Protein AF-A0A7K1BVU2-F1 (afdb_monomer)

Solvent-accessible surface area (backbone atoms only — not comparable to full-atom values): 18652 Å² total; per-residue (Å²): 133,85,88,82,82,89,85,90,79,85,87,84,82,88,79,83,91,72,89,74,86,73,81,78,75,78,73,79,73,74,78,64,78,75,82,49,69,53,95,73,78,69,73,73,51,66,61,86,54,42,33,34,34,62,44,66,57,72,92,41,29,43,71,44,61,35,89,52,63,44,62,32,40,44,39,25,23,1,0,7,13,4,29,4,22,40,71,64,42,73,76,23,63,25,13,24,0,5,32,23,36,22,34,40,79,44,48,55,64,43,62,38,33,39,38,28,0,24,41,14,32,25,18,69,41,80,71,58,55,42,76,22,52,30,5,44,61,25,17,3,36,8,21,29,4,51,49,95,56,80,45,26,18,11,2,0,0,0,0,13,6,34,36,18,42,95,48,84,54,84,87,27,52,25,36,21,2,0,0,0,0,1,2,15,27,20,81,86,34,40,64,28,43,22,2,22,0,2,14,67,40,14,30,50,17,33,55,73,69,40,100,64,63,71,60,22,15,1,28,24,1,28,84,86,45,33,4,52,29,1,52,32,104,39,70,15,37,46,16,34,81,39,25,17,2,32,18,31,86,7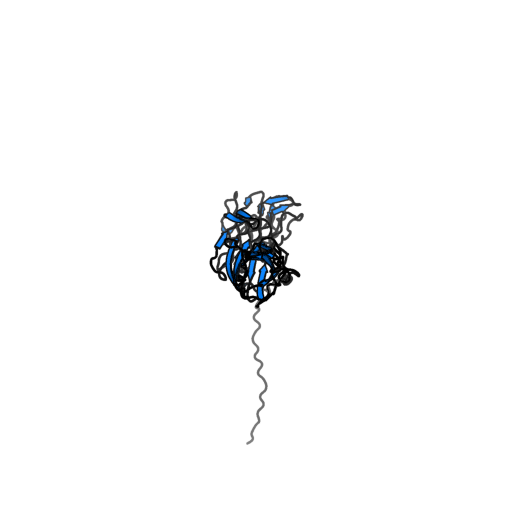7,84,36,61,42,8,4,2,0,0,0,0,15,47,9,0,0,0,0,0,0,51,49,20,2,0,0,0,0,1,20,40,50,91,59,38,41,92,60,49,64,37,33,11,84,37,82,40,80,29,96,90,59,70,67,39,64,30,29,70,54,44,12,32,35,37,44,33,37,58,58,81,85,80,81,84,80,86,83,88,87,84,85,84,84,93,67,64,92,90,65,84,87,53,74,46,77,48,70,50,99,86,48,30,34,31,36,23,52,70,92,44,73,39,67,74,32,62,67,41,78,73,59,95,73,92,82,86,64,73,70,80,86,82,81,74,133

Structure (mmCIF, N/CA/C/O backbone):
data_AF-A0A7K1BVU2-F1
#
_entry.id   AF-A0A7K1BVU2-F1
#
loop_
_atom_site.group_PDB
_atom_site.id
_atom_site.type_symbol
_atom_site.label_atom_id
_atom_site.label_alt_id
_atom_site.label_comp_id
_atom_site.label_asym_id
_atom_site.label_entity_id
_atom_site.label_seq_id
_atom_site.pdbx_PDB_ins_code
_atom_site.Cartn_x
_atom_site.Cartn_y
_atom_site.Cartn_z
_atom_site.occupancy
_atom_site.B_iso_or_equiv
_atom_site.auth_seq_id
_atom_site.auth_comp_id
_atom_site.auth_asym_id
_atom_site.auth_atom_id
_atom_site.pdbx_PDB_model_num
ATOM 1 N N . MET A 1 1 ? -17.079 -84.546 -30.989 1.00 35.66 1 MET A N 1
ATOM 2 C CA . MET A 1 1 ? -16.276 -85.229 -29.959 1.00 35.66 1 MET A CA 1
ATOM 3 C C . MET A 1 1 ? -15.349 -84.182 -29.362 1.00 35.66 1 MET A C 1
ATOM 5 O O . MET A 1 1 ? -14.575 -83.613 -30.111 1.00 35.66 1 MET A O 1
ATOM 9 N N . LEU A 1 2 ? -15.512 -83.944 -28.059 1.00 33.84 2 LEU A N 1
ATOM 10 C CA . LEU A 1 2 ? -14.626 -83.236 -27.123 1.00 33.84 2 LEU A CA 1
ATOM 11 C C . LEU A 1 2 ? -14.426 -81.713 -27.259 1.00 33.84 2 LEU A C 1
ATOM 13 O O . LEU A 1 2 ? -14.122 -81.165 -28.310 1.00 33.84 2 LEU A O 1
ATOM 17 N N . ALA A 1 3 ? -14.642 -81.074 -26.108 1.00 35.69 3 ALA A N 1
ATOM 18 C CA . ALA A 1 3 ? -14.520 -79.660 -25.799 1.00 35.69 3 ALA A CA 1
ATOM 19 C C . ALA A 1 3 ? -13.054 -79.210 -25.715 1.00 35.69 3 ALA A C 1
ATOM 21 O O . ALA A 1 3 ? -12.180 -80.025 -25.417 1.00 35.69 3 ALA A O 1
ATOM 22 N N . TYR A 1 4 ? -12.805 -77.906 -25.864 1.00 31.31 4 TYR A N 1
ATOM 23 C CA . TYR A 1 4 ? -11.572 -77.300 -25.369 1.00 31.31 4 TYR A CA 1
ATOM 24 C C . TYR A 1 4 ? -11.858 -76.009 -24.599 1.00 31.31 4 TYR A C 1
ATOM 26 O O . TYR A 1 4 ? -12.675 -75.184 -25.007 1.00 31.31 4 TYR A O 1
ATOM 34 N N . HIS A 1 5 ? -11.228 -75.947 -23.428 1.00 34.81 5 HIS A N 1
ATOM 35 C CA . HIS A 1 5 ? -11.301 -74.924 -22.396 1.00 34.81 5 HIS A CA 1
ATOM 36 C C . HIS A 1 5 ? -10.700 -73.581 -22.827 1.00 34.81 5 HIS A C 1
ATOM 38 O O . HIS A 1 5 ? -9.891 -73.502 -23.748 1.00 34.81 5 HIS A O 1
ATOM 44 N N . ALA A 1 6 ? -11.133 -72.550 -22.102 1.00 37.53 6 ALA A N 1
ATOM 45 C CA . ALA A 1 6 ? -10.646 -71.181 -22.130 1.00 37.53 6 ALA A CA 1
ATOM 46 C C . ALA A 1 6 ? -9.195 -71.056 -21.643 1.00 37.53 6 ALA A C 1
ATOM 48 O O . ALA A 1 6 ? -8.781 -71.842 -20.801 1.00 37.53 6 ALA A O 1
ATOM 49 N N . ASP A 1 7 ? -8.507 -70.009 -22.103 1.00 34.84 7 ASP A N 1
ATOM 50 C CA . ASP A 1 7 ? -7.717 -69.128 -21.238 1.00 34.84 7 ASP A CA 1
ATOM 51 C C . ASP A 1 7 ? -7.565 -67.749 -21.907 1.00 34.84 7 ASP A C 1
ATOM 53 O O . ASP A 1 7 ? -7.310 -67.629 -23.107 1.00 34.84 7 ASP A O 1
ATOM 57 N N . LEU A 1 8 ? -7.828 -66.702 -21.122 1.00 36.78 8 LEU A N 1
ATOM 58 C CA . LEU A 1 8 ? -7.749 -65.286 -21.480 1.00 36.78 8 LEU A CA 1
ATOM 59 C C . LEU A 1 8 ? -6.392 -64.745 -21.013 1.00 36.78 8 LEU A C 1
ATOM 61 O O . LEU A 1 8 ? -6.201 -64.554 -19.815 1.00 36.78 8 LEU A O 1
ATOM 65 N N . GLU A 1 9 ? -5.491 -64.421 -21.941 1.00 35.28 9 GLU A N 1
ATOM 66 C CA . GLU A 1 9 ? -4.286 -63.632 -21.652 1.00 35.28 9 GLU A CA 1
ATOM 67 C C . GLU A 1 9 ? -4.244 -62.344 -22.494 1.00 35.28 9 GLU A C 1
ATOM 69 O O . GLU A 1 9 ? -4.118 -62.355 -23.716 1.00 35.28 9 GLU A O 1
ATOM 74 N N . ASN A 1 10 ? -4.417 -61.228 -21.779 1.00 31.70 10 ASN A N 1
ATOM 75 C CA . ASN A 1 10 ? -3.838 -59.887 -21.940 1.00 31.70 10 ASN A CA 1
ATOM 76 C C . ASN A 1 10 ? -3.411 -59.409 -23.345 1.00 31.70 10 ASN A C 1
ATOM 78 O O . ASN A 1 10 ? -2.329 -59.712 -23.842 1.00 31.70 10 ASN A O 1
ATOM 82 N N . VAL A 1 11 ? -4.215 -58.503 -23.912 1.00 30.59 11 VAL A N 1
ATOM 83 C CA . VAL A 1 11 ? -3.881 -57.709 -25.105 1.00 30.59 11 VAL A CA 1
ATOM 84 C C . VAL A 1 11 ? -3.154 -56.422 -24.691 1.00 30.59 11 VAL A C 1
ATOM 86 O O . VAL A 1 11 ? -3.773 -55.489 -24.181 1.00 30.59 11 VAL A O 1
ATOM 89 N N . GLU A 1 12 ? -1.846 -56.341 -24.949 1.00 32.66 12 GLU A N 1
ATOM 90 C CA . GLU A 1 12 ? -1.092 -55.079 -24.947 1.00 32.66 12 GLU A CA 1
ATOM 91 C C . GLU A 1 12 ? -1.360 -54.290 -26.242 1.00 32.66 12 GLU A C 1
ATOM 93 O O . GLU A 1 12 ? -1.035 -54.733 -27.346 1.00 32.66 12 GLU A O 1
ATOM 98 N N . VAL A 1 13 ? -1.914 -53.080 -26.123 1.00 31.38 13 VAL A N 1
ATOM 99 C CA . VAL A 1 13 ? -2.089 -52.149 -27.249 1.00 31.38 13 VAL A CA 1
ATOM 100 C C . VAL A 1 13 ? -0.902 -51.182 -27.305 1.00 31.38 13 VAL A C 1
ATOM 102 O O . VAL A 1 13 ? -0.781 -50.266 -26.495 1.00 31.38 13 VAL A O 1
ATOM 105 N N . LYS A 1 14 ? -0.030 -51.364 -28.305 1.00 34.03 14 LYS A N 1
ATOM 106 C CA . LYS A 1 14 ? 1.041 -50.420 -28.673 1.00 34.03 14 LYS A CA 1
ATOM 107 C C . LYS A 1 14 ? 0.456 -49.179 -29.358 1.00 34.03 14 LYS A C 1
ATOM 109 O O . LYS A 1 14 ? -0.033 -49.278 -30.482 1.00 34.03 14 LYS A O 1
ATOM 114 N N . ILE A 1 15 ? 0.596 -48.001 -28.744 1.00 32.28 15 ILE A N 1
ATOM 115 C CA . ILE A 1 15 ? 0.355 -46.701 -29.398 1.00 32.28 15 ILE A CA 1
ATOM 116 C C . ILE A 1 15 ? 1.697 -46.002 -29.653 1.00 32.28 15 ILE A C 1
ATOM 118 O O . ILE A 1 15 ? 2.583 -45.968 -28.803 1.00 32.28 15 ILE A O 1
ATOM 122 N N . ARG A 1 16 ? 1.851 -45.506 -30.886 1.00 34.84 16 ARG A N 1
ATOM 123 C CA . ARG A 1 16 ? 3.081 -44.962 -31.473 1.00 34.84 16 ARG A CA 1
ATOM 124 C C . ARG A 1 16 ? 3.516 -43.647 -30.819 1.00 34.84 16 ARG A C 1
ATOM 126 O O . ARG A 1 16 ? 2.713 -42.741 -30.620 1.00 34.84 16 ARG A O 1
ATOM 133 N N . LEU A 1 17 ? 4.822 -43.554 -30.575 1.00 28.56 17 LEU A N 1
ATOM 134 C CA . LEU A 1 17 ? 5.541 -42.414 -30.017 1.00 28.56 17 LEU A CA 1
ATOM 135 C C . LEU A 1 17 ? 5.604 -41.259 -31.037 1.00 28.56 17 LEU A C 1
ATOM 137 O O . LEU A 1 17 ? 6.419 -41.274 -31.958 1.00 28.56 17 LEU A O 1
ATOM 141 N N . GLY A 1 18 ? 4.717 -40.275 -30.889 1.00 33.78 18 GLY A N 1
ATOM 142 C CA . GLY A 1 18 ? 4.835 -38.962 -31.522 1.00 33.78 18 GLY A CA 1
ATOM 143 C C . GLY A 1 18 ? 5.617 -38.024 -30.605 1.00 33.78 18 GLY A C 1
ATOM 144 O O . GLY A 1 18 ? 5.247 -37.838 -29.448 1.00 33.78 18 GLY A O 1
ATOM 145 N N . VAL A 1 19 ? 6.714 -37.464 -31.107 1.00 34.19 19 VAL A N 1
ATOM 146 C CA . VAL A 1 19 ? 7.585 -36.530 -30.383 1.00 34.19 19 VAL A CA 1
ATOM 147 C C . VAL A 1 19 ? 6.827 -35.222 -30.124 1.00 34.19 19 VAL A C 1
ATOM 149 O O . VAL A 1 19 ? 6.735 -34.364 -30.998 1.00 34.19 19 VAL A O 1
ATOM 152 N N . LEU A 1 20 ? 6.279 -35.069 -28.916 1.00 30.50 20 LEU A N 1
ATOM 153 C CA . LEU A 1 20 ? 5.896 -33.775 -28.355 1.00 30.50 20 LEU A CA 1
ATOM 154 C C . LEU A 1 20 ? 7.122 -33.221 -27.618 1.00 30.50 20 LEU A C 1
ATOM 156 O O . LEU A 1 20 ? 7.457 -33.676 -26.524 1.00 30.50 20 LEU A O 1
ATOM 160 N N . ILE A 1 21 ? 7.808 -32.243 -28.210 1.00 34.38 21 ILE A N 1
ATOM 161 C CA . ILE A 1 21 ? 8.764 -31.413 -27.469 1.00 34.38 21 ILE A CA 1
ATOM 162 C C . ILE A 1 21 ? 7.924 -30.482 -26.595 1.00 34.38 21 ILE A C 1
ATOM 164 O O . ILE A 1 21 ? 7.497 -29.409 -27.016 1.00 34.38 21 ILE A O 1
ATOM 168 N N . ALA A 1 22 ? 7.624 -30.931 -25.379 1.00 34.72 22 ALA A N 1
ATOM 169 C CA . ALA A 1 22 ? 7.145 -30.054 -24.329 1.00 34.72 22 ALA A CA 1
ATOM 170 C C . ALA A 1 22 ? 8.330 -29.193 -23.875 1.00 34.72 22 ALA A C 1
ATOM 172 O O . ALA A 1 22 ? 9.267 -29.691 -23.251 1.00 34.72 22 ALA A O 1
ATOM 173 N N . CYS A 1 23 ? 8.298 -27.899 -24.199 1.00 31.78 23 CYS A N 1
ATOM 174 C CA . CYS A 1 23 ? 9.121 -26.905 -23.523 1.00 31.78 23 CYS A CA 1
ATOM 175 C C . CYS A 1 23 ? 8.768 -26.933 -22.031 1.00 31.78 23 CYS A C 1
ATOM 177 O O . CYS A 1 23 ? 7.796 -26.308 -21.605 1.00 31.78 23 CYS A O 1
ATOM 179 N N . LEU A 1 24 ? 9.553 -27.659 -21.232 1.00 30.67 24 LEU A N 1
ATOM 180 C CA . LEU A 1 24 ? 9.610 -27.433 -19.795 1.00 30.67 24 LEU A CA 1
ATOM 181 C C . LEU A 1 24 ? 10.205 -26.039 -19.586 1.00 30.67 24 LEU A C 1
ATOM 183 O O . LEU A 1 24 ? 11.419 -25.868 -19.492 1.00 30.67 24 LEU A O 1
ATOM 187 N N . PHE A 1 25 ? 9.348 -25.024 -19.497 1.00 36.31 25 PHE A N 1
ATOM 188 C CA . PHE A 1 25 ? 9.703 -23.843 -18.731 1.00 36.31 25 PHE A CA 1
ATOM 189 C C . PHE A 1 25 ? 9.837 -24.314 -17.287 1.00 36.31 25 PHE A C 1
ATOM 191 O O . PHE A 1 25 ? 8.843 -24.514 -16.591 1.00 36.31 25 PHE A O 1
ATOM 198 N N . ALA A 1 26 ? 11.073 -24.534 -16.844 1.00 33.69 26 ALA A N 1
ATOM 199 C CA . ALA A 1 26 ? 11.379 -24.538 -15.429 1.00 33.69 26 ALA A CA 1
ATOM 200 C C . ALA A 1 26 ? 11.042 -23.132 -14.920 1.00 33.69 26 ALA A C 1
ATOM 202 O O . ALA A 1 26 ? 11.855 -22.211 -14.985 1.00 33.69 26 ALA A O 1
ATOM 203 N N . SER A 1 27 ? 9.798 -22.931 -14.485 1.00 39.22 27 SER A N 1
ATOM 204 C CA . SER A 1 27 ? 9.465 -21.822 -13.614 1.00 39.22 27 SER A CA 1
ATOM 205 C C . SER A 1 27 ? 10.300 -22.044 -12.366 1.00 39.22 27 SER A C 1
ATOM 207 O O . SER A 1 27 ? 9.972 -22.899 -11.543 1.00 39.22 27 SER A O 1
ATOM 209 N N . SER A 1 28 ? 11.417 -21.333 -12.253 1.00 35.09 28 SER A N 1
ATOM 210 C CA . SER A 1 28 ? 12.119 -21.182 -10.991 1.00 35.09 28 SER A CA 1
ATOM 211 C C . SER A 1 28 ? 11.136 -20.507 -10.043 1.00 35.09 28 SER A C 1
ATOM 213 O O . SER A 1 28 ? 11.059 -19.282 -9.974 1.00 35.09 28 SER A O 1
ATOM 215 N N . SER A 1 29 ? 10.315 -21.307 -9.366 1.00 35.78 29 SER A N 1
ATOM 216 C CA . SER A 1 29 ? 9.561 -20.895 -8.200 1.00 35.78 29 SER A CA 1
ATOM 217 C C . SER A 1 29 ? 10.607 -20.607 -7.139 1.00 35.78 29 SER A C 1
ATOM 219 O O . SER A 1 29 ? 10.988 -21.479 -6.359 1.00 35.78 29 SER A O 1
ATOM 221 N N . VAL A 1 30 ? 11.144 -19.390 -7.179 1.00 36.47 30 VAL A N 1
ATOM 222 C CA . VAL A 1 30 ? 11.817 -18.797 -6.036 1.00 36.47 30 VAL A CA 1
ATOM 223 C C . VAL A 1 30 ? 10.779 -18.891 -4.927 1.00 36.47 30 VAL A C 1
ATOM 225 O O . VAL A 1 30 ? 9.747 -18.224 -4.986 1.00 36.47 30 VAL A O 1
ATOM 228 N N . LEU A 1 31 ? 10.982 -19.829 -4.001 1.00 35.38 31 LEU A N 1
ATOM 229 C CA . LEU A 1 31 ? 10.244 -19.884 -2.752 1.00 35.38 31 LEU A CA 1
ATOM 230 C C . LEU A 1 31 ? 10.560 -18.565 -2.055 1.00 35.38 31 LEU A C 1
ATOM 232 O O . LEU A 1 31 ? 11.577 -18.439 -1.376 1.00 35.38 31 LEU A O 1
ATOM 236 N N . SER A 1 32 ? 9.731 -17.551 -2.294 1.00 43.84 32 SER A N 1
ATOM 237 C CA . SER A 1 32 ? 9.698 -16.369 -1.450 1.00 43.84 32 SER A CA 1
ATOM 238 C C . SER A 1 32 ? 9.518 -16.892 -0.026 1.00 43.84 32 SER A C 1
ATOM 240 O O . SER A 1 32 ? 8.657 -17.763 0.167 1.00 43.84 32 SER A O 1
ATOM 242 N N . PRO A 1 33 ? 10.299 -16.430 0.965 1.00 48.19 33 PRO A N 1
ATOM 243 C CA . PRO A 1 33 ? 10.011 -16.775 2.348 1.00 48.19 33 PRO A CA 1
ATOM 244 C C . PRO A 1 33 ? 8.526 -16.498 2.591 1.00 48.19 33 PRO A C 1
ATOM 246 O O . PRO A 1 33 ? 8.010 -15.444 2.208 1.00 48.19 33 PRO A O 1
ATOM 249 N N . SER A 1 34 ? 7.812 -17.503 3.102 1.00 59.69 34 SER A N 1
ATOM 250 C CA . SER A 1 34 ? 6.398 -17.339 3.424 1.00 59.69 34 SER A CA 1
ATOM 251 C C . SER A 1 34 ? 6.312 -16.195 4.420 1.00 59.69 34 SER A C 1
ATOM 253 O O . SER A 1 34 ? 6.964 -16.271 5.457 1.00 59.69 34 SER A O 1
ATOM 255 N N . ALA A 1 35 ? 5.581 -15.131 4.077 1.00 63.16 35 ALA A N 1
ATOM 256 C CA . ALA A 1 35 ? 5.425 -13.990 4.969 1.00 63.16 35 ALA A CA 1
ATOM 257 C C . ALA A 1 35 ? 4.983 -14.496 6.347 1.00 63.16 35 ALA A C 1
ATOM 259 O O . ALA A 1 35 ? 4.105 -15.364 6.431 1.00 63.16 35 ALA A O 1
ATOM 260 N N . THR A 1 36 ? 5.592 -13.972 7.405 1.00 77.31 36 THR A N 1
ATOM 261 C CA . THR A 1 36 ? 5.300 -14.362 8.786 1.00 77.31 36 THR A CA 1
ATOM 262 C C . THR A 1 36 ? 4.671 -13.208 9.549 1.00 77.31 36 THR A C 1
ATOM 264 O O . THR A 1 36 ? 4.887 -12.041 9.231 1.00 77.31 36 THR A O 1
ATOM 267 N N . ALA A 1 37 ? 3.839 -13.521 10.544 1.00 82.94 37 ALA A N 1
ATOM 268 C CA . ALA A 1 37 ? 3.319 -12.484 11.423 1.00 82.94 37 ALA A CA 1
ATOM 269 C C . ALA A 1 37 ? 4.479 -11.889 12.227 1.00 82.94 37 ALA A C 1
ATOM 271 O O . ALA A 1 37 ? 5.277 -12.632 12.804 1.00 82.94 37 ALA A O 1
ATOM 272 N N . VAL A 1 38 ? 4.547 -10.562 12.318 1.00 89.19 38 VAL A N 1
ATOM 273 C CA . VAL A 1 38 ? 5.482 -9.911 13.238 1.00 89.19 38 VAL A CA 1
ATOM 274 C C . VAL A 1 38 ? 5.199 -10.324 14.686 1.00 89.19 38 VAL A C 1
ATOM 276 O O . VAL A 1 38 ? 4.058 -10.587 15.070 1.00 89.19 38 VAL A O 1
ATOM 279 N N . SER A 1 39 ? 6.243 -10.349 15.514 1.00 81.88 39 SER A N 1
ATOM 280 C CA . SER A 1 39 ? 6.150 -10.819 16.901 1.00 81.88 39 SER A CA 1
ATOM 281 C C . SER A 1 39 ? 5.360 -9.887 17.825 1.00 81.88 39 SER A C 1
ATOM 283 O O . SER A 1 39 ? 4.833 -10.343 18.839 1.00 81.88 39 SER A O 1
ATOM 285 N N . THR A 1 40 ? 5.261 -8.594 17.499 1.00 88.44 40 THR A N 1
ATOM 286 C CA . THR A 1 40 ? 4.535 -7.602 18.303 1.00 88.44 40 THR A CA 1
ATOM 287 C C . THR A 1 40 ? 3.783 -6.593 17.436 1.00 88.44 40 THR A C 1
ATOM 289 O O . THR A 1 40 ? 4.269 -6.122 16.407 1.00 88.44 40 THR A O 1
ATOM 292 N N . ASN A 1 41 ? 2.572 -6.238 17.876 1.00 94.25 41 ASN A N 1
ATOM 293 C CA . ASN A 1 41 ? 1.781 -5.172 17.265 1.00 94.25 41 ASN A CA 1
ATOM 294 C C . ASN A 1 41 ? 2.101 -3.808 17.902 1.00 94.25 41 ASN A C 1
ATOM 296 O O . ASN A 1 41 ? 2.415 -3.758 19.095 1.00 94.25 41 ASN A O 1
ATOM 300 N N . PRO A 1 42 ? 1.958 -2.695 17.158 1.00 94.94 42 PRO A N 1
ATOM 301 C CA . PRO A 1 42 ? 2.038 -1.351 17.716 1.00 94.94 42 PRO A CA 1
ATOM 302 C C . PRO A 1 42 ? 0.963 -1.106 18.781 1.00 94.94 42 PRO A C 1
ATOM 304 O O . PRO A 1 42 ? -0.150 -1.632 18.706 1.00 94.94 42 PRO A O 1
ATOM 307 N N . SER A 1 43 ? 1.287 -0.255 19.751 1.00 93.38 43 SER A N 1
ATOM 308 C CA . SER A 1 43 ? 0.360 0.138 20.811 1.00 93.38 43 SER A CA 1
ATOM 309 C C . SER A 1 43 ? -0.777 1.013 20.284 1.00 93.38 43 SER A C 1
ATOM 311 O O . SER A 1 43 ? -0.585 1.866 19.415 1.00 93.38 43 SER A O 1
ATOM 313 N N . GLN A 1 44 ? -1.963 0.842 20.865 1.00 93.50 44 GLN A N 1
ATOM 314 C CA . GLN A 1 44 ? -3.091 1.739 20.628 1.00 93.50 44 GLN A CA 1
ATOM 315 C C . GLN A 1 44 ? -2.906 3.088 21.330 1.00 93.50 44 GLN A C 1
ATOM 317 O O . GLN A 1 44 ? -2.346 3.162 22.423 1.00 93.50 44 GLN A O 1
ATOM 322 N N . VAL A 1 45 ? -3.449 4.141 20.726 1.00 92.75 45 VAL A N 1
ATOM 323 C CA . VAL A 1 45 ? -3.509 5.495 21.284 1.00 92.75 45 VAL A CA 1
ATOM 324 C C . VAL A 1 45 ? -4.969 5.929 21.341 1.00 92.75 45 VAL A C 1
ATOM 326 O O . VAL A 1 45 ? -5.646 5.912 20.313 1.00 92.75 45 VAL A O 1
ATOM 329 N N . CYS A 1 46 ? -5.447 6.324 22.524 1.00 88.88 46 CYS A N 1
ATOM 330 C CA . CYS A 1 46 ? -6.833 6.739 22.750 1.00 88.88 46 CYS A CA 1
ATOM 331 C C . CYS A 1 46 ? -6.915 8.179 23.269 1.00 88.88 46 CYS A C 1
ATOM 333 O O . CYS A 1 46 ? -6.146 8.578 24.142 1.00 88.88 46 CYS A O 1
ATOM 335 N N . VAL A 1 47 ? -7.879 8.942 22.752 1.00 85.88 47 VAL A N 1
ATOM 336 C CA . VAL A 1 47 ? -8.267 10.269 23.244 1.00 85.88 47 VAL A CA 1
ATOM 337 C C . VAL A 1 47 ? -9.772 10.242 23.494 1.00 85.88 47 VAL A C 1
ATOM 339 O O . VAL A 1 47 ? -10.572 10.158 22.559 1.00 85.88 47 VAL A O 1
ATOM 342 N N . GLY A 1 48 ? -10.163 10.260 24.771 1.00 85.06 48 GLY A N 1
ATOM 343 C CA . GLY A 1 48 ? -11.535 9.943 25.167 1.00 85.06 48 GLY A CA 1
ATOM 344 C C . GLY A 1 48 ? -11.914 8.527 24.720 1.00 85.06 48 GLY A C 1
ATOM 345 O O . GLY A 1 48 ? -11.147 7.588 24.918 1.00 85.06 48 GLY A O 1
ATOM 346 N N . ASN A 1 49 ? -13.068 8.389 24.065 1.00 86.81 49 ASN A N 1
ATOM 347 C CA . ASN A 1 49 ? -13.551 7.095 23.569 1.00 86.81 49 ASN A CA 1
ATOM 348 C C . ASN A 1 49 ? -13.018 6.738 22.175 1.00 86.81 49 ASN A C 1
ATOM 350 O O . ASN A 1 49 ? -13.355 5.676 21.665 1.00 86.81 49 ASN A O 1
ATOM 354 N N . SER A 1 50 ? -12.227 7.601 21.537 1.00 90.00 50 SER A N 1
ATOM 355 C CA . SER A 1 50 ? -11.696 7.360 20.194 1.00 90.00 50 SER A CA 1
ATOM 356 C C . SER A 1 50 ? -10.277 6.819 20.281 1.00 90.00 50 SER A C 1
ATOM 358 O O . SER A 1 50 ? -9.387 7.488 20.802 1.00 90.00 50 SER A O 1
ATOM 360 N N . CYS A 1 51 ? -10.058 5.627 19.738 1.00 94.31 51 CYS A N 1
ATOM 361 C CA . CYS A 1 51 ? -8.769 4.950 19.714 1.00 94.31 51 CYS A CA 1
ATOM 362 C C . CYS A 1 51 ? -8.274 4.754 18.281 1.00 94.31 51 CYS A C 1
ATOM 364 O O . CYS A 1 51 ? -9.057 4.633 17.336 1.00 94.31 51 CYS A O 1
ATOM 366 N N . SER A 1 52 ? -6.956 4.688 18.110 1.00 96.62 52 SER A N 1
ATOM 367 C CA . SER A 1 52 ? -6.338 4.292 16.849 1.00 96.62 52 SER A CA 1
ATOM 368 C C . SER A 1 52 ? -5.042 3.516 17.054 1.00 96.62 52 SER A C 1
ATOM 370 O O . SER A 1 52 ? -4.369 3.671 18.071 1.00 96.62 52 SER A O 1
ATOM 372 N N . VAL A 1 53 ? -4.701 2.685 16.073 1.00 98.12 53 VAL A N 1
ATOM 373 C CA . VAL A 1 53 ? -3.430 1.962 15.972 1.00 98.12 53 VAL A CA 1
ATOM 374 C C . VAL A 1 53 ? -2.832 2.266 14.604 1.00 98.12 53 VAL A C 1
ATOM 376 O O . VAL A 1 53 ? -3.529 2.179 13.589 1.00 98.12 53 VAL A O 1
ATOM 379 N N . THR A 1 54 ? -1.552 2.623 14.577 1.00 98.25 54 THR A N 1
ATOM 380 C CA . THR A 1 54 ? -0.812 2.925 13.348 1.00 98.25 54 THR A CA 1
ATOM 381 C C . THR A 1 54 ? 0.251 1.858 13.125 1.00 98.25 54 THR A C 1
ATOM 383 O O . THR A 1 54 ? 1.099 1.635 13.985 1.00 98.25 54 THR A O 1
ATOM 386 N N . PHE A 1 55 ? 0.211 1.225 11.958 1.00 98.44 55 PHE A N 1
ATOM 387 C CA . PHE A 1 55 ? 1.077 0.131 11.539 1.00 98.44 55 PHE A CA 1
ATOM 388 C C . PHE A 1 55 ? 2.079 0.650 10.497 1.00 98.44 55 PHE A C 1
ATOM 390 O O . PHE A 1 55 ? 1.684 0.904 9.351 1.00 98.44 55 PHE A O 1
ATOM 397 N N . PRO A 1 56 ? 3.350 0.876 10.879 1.00 98.06 56 PRO A N 1
ATOM 398 C CA . PRO A 1 56 ? 4.409 1.225 9.938 1.00 98.06 56 PRO A CA 1
ATOM 399 C C . PRO A 1 56 ? 4.850 -0.002 9.131 1.00 98.06 56 PRO A C 1
ATOM 401 O O . PRO A 1 56 ? 4.405 -1.116 9.374 1.00 98.06 56 PRO A O 1
ATOM 404 N N . PHE A 1 57 ? 5.740 0.186 8.162 1.00 97.88 57 PHE A N 1
ATOM 405 C CA . PHE A 1 57 ? 6.351 -0.940 7.460 1.00 97.88 57 PHE A CA 1
ATOM 406 C C . PHE A 1 57 ? 7.278 -1.745 8.382 1.00 97.88 57 PHE A C 1
ATOM 408 O O . PHE A 1 57 ? 8.136 -1.164 9.045 1.00 97.88 57 PHE A O 1
ATOM 415 N N . SER A 1 58 ? 7.125 -3.071 8.382 1.00 95.75 58 SER A N 1
ATOM 416 C CA . SER A 1 58 ? 7.909 -4.007 9.203 1.00 95.75 58 SER A CA 1
ATOM 417 C C . SER A 1 58 ? 8.718 -5.032 8.403 1.00 95.75 58 SER A C 1
ATOM 419 O O . SER A 1 58 ? 9.490 -5.774 9.000 1.00 95.75 58 SER A O 1
ATOM 421 N N . GLY A 1 59 ? 8.536 -5.103 7.080 1.00 93.19 59 GLY A N 1
ATOM 422 C CA . GLY A 1 59 ? 9.074 -6.187 6.245 1.00 93.19 59 GLY A CA 1
ATOM 423 C C . GLY A 1 59 ? 8.195 -7.439 6.179 1.00 93.19 59 GLY A C 1
ATOM 424 O O . GLY A 1 59 ? 8.467 -8.308 5.361 1.00 93.19 59 GLY A O 1
ATOM 425 N N . ASP A 1 60 ? 7.136 -7.502 6.987 1.00 93.94 60 ASP A N 1
ATOM 426 C CA . ASP A 1 60 ? 6.219 -8.639 7.102 1.00 93.94 60 ASP A CA 1
ATOM 427 C C . ASP A 1 60 ? 4.792 -8.143 7.433 1.00 93.94 60 ASP A C 1
ATOM 429 O O . ASP A 1 60 ? 4.517 -6.941 7.358 1.00 93.94 60 ASP A O 1
ATOM 433 N N . TYR A 1 61 ? 3.844 -9.029 7.762 1.00 96.06 61 TYR A N 1
ATOM 434 C CA . TYR A 1 61 ? 2.475 -8.614 8.110 1.00 96.06 61 TYR A CA 1
ATOM 435 C C . TYR A 1 61 ? 2.235 -8.529 9.618 1.00 96.06 61 TYR A C 1
ATOM 437 O O . TYR A 1 61 ? 2.821 -9.260 10.413 1.00 96.06 61 TYR A O 1
ATOM 445 N N . TYR A 1 62 ? 1.305 -7.665 10.018 1.00 98.00 62 TYR A N 1
ATOM 446 C CA . TYR A 1 62 ? 0.760 -7.641 11.373 1.00 98.00 62 TYR A CA 1
ATOM 447 C C . TYR A 1 62 ? -0.472 -8.528 11.467 1.00 98.00 62 TYR A C 1
ATOM 449 O O . TYR A 1 62 ? -1.323 -8.512 10.577 1.00 98.00 62 TYR A O 1
ATOM 457 N N . GLN A 1 63 ? -0.587 -9.261 12.571 1.00 96.69 63 GLN A N 1
ATOM 458 C CA . GLN A 1 63 ? -1.798 -9.985 12.935 1.00 96.69 63 GLN A CA 1
ATOM 459 C C . GLN A 1 63 ? -2.376 -9.351 14.196 1.00 96.69 63 GLN A C 1
ATOM 461 O O . GLN A 1 63 ? -1.828 -9.514 15.284 1.00 96.69 63 GLN A O 1
ATOM 466 N N . TRP A 1 64 ? -3.467 -8.609 14.049 1.00 96.69 64 TRP A N 1
ATOM 467 C CA . TRP A 1 64 ? -4.057 -7.804 15.115 1.00 96.69 64 TRP A CA 1
ATOM 468 C C . TRP A 1 64 ? -5.498 -8.236 15.389 1.00 96.69 64 TRP A C 1
ATOM 470 O O . TRP A 1 64 ? -6.261 -8.470 14.456 1.00 96.69 64 TRP A O 1
ATOM 480 N N . SER A 1 65 ? -5.879 -8.340 16.662 1.00 95.75 65 SER A N 1
ATOM 481 C CA . SER A 1 65 ? -7.240 -8.714 17.064 1.00 95.75 65 SER A CA 1
ATOM 482 C C . SER A 1 65 ? -8.060 -7.481 17.424 1.00 95.75 65 SER A C 1
ATOM 484 O O . SER A 1 65 ? -7.597 -6.631 18.187 1.00 95.75 65 SER A O 1
ATOM 486 N N . ALA A 1 66 ? -9.294 -7.407 16.926 1.00 95.88 66 ALA A N 1
ATOM 487 C CA . ALA A 1 66 ? -10.220 -6.335 17.270 1.00 95.88 66 ALA A CA 1
ATOM 488 C C . ALA A 1 66 ? -10.523 -6.340 18.785 1.00 95.88 66 ALA A C 1
ATOM 490 O O . ALA A 1 66 ? -11.018 -7.344 19.304 1.00 95.88 66 ALA A O 1
ATOM 491 N N . PRO A 1 67 ? -10.251 -5.249 19.526 1.00 92.75 67 PRO A N 1
ATOM 492 C CA . PRO A 1 67 ? -10.408 -5.234 20.981 1.00 92.75 67 PRO A CA 1
ATOM 493 C C . PRO A 1 67 ? -11.861 -5.069 21.436 1.00 92.75 67 PRO A C 1
ATOM 495 O O . PRO A 1 67 ? -12.170 -5.342 22.592 1.00 92.75 67 PRO A O 1
ATOM 498 N N . VAL A 1 68 ? -12.752 -4.604 20.557 1.00 91.50 68 VAL A N 1
ATOM 499 C CA . VAL A 1 68 ? -14.167 -4.366 20.854 1.00 91.50 68 VAL A CA 1
ATOM 500 C C . VAL A 1 68 ? -15.021 -4.706 19.636 1.00 91.50 68 VAL A C 1
ATOM 502 O O . VAL A 1 68 ? -14.544 -4.704 18.506 1.00 91.50 68 VAL A O 1
ATOM 505 N N . THR A 1 69 ? -16.305 -4.977 19.850 1.00 94.50 69 THR A N 1
ATOM 506 C CA . THR A 1 69 ? -17.265 -5.044 18.7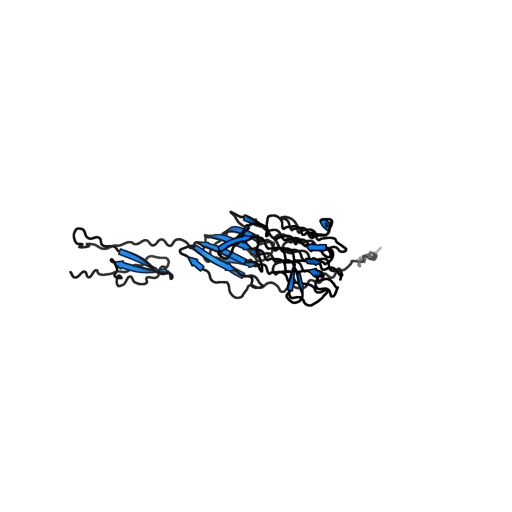43 1.00 94.50 69 THR A CA 1
ATOM 507 C C . THR A 1 69 ? -17.663 -3.628 18.344 1.00 94.50 69 THR A C 1
ATOM 509 O O . THR A 1 69 ? -18.059 -2.836 19.201 1.00 94.50 69 THR A O 1
ATOM 512 N N . GLY A 1 70 ? -17.586 -3.294 17.056 1.00 94.88 70 GLY A N 1
ATOM 513 C CA . GLY A 1 70 ? -17.941 -1.958 16.586 1.00 94.88 70 GLY A CA 1
ATOM 514 C C . GLY A 1 70 ? -17.568 -1.678 15.135 1.00 94.88 70 GLY A C 1
ATOM 515 O O . GLY A 1 70 ? -17.174 -2.567 14.382 1.00 94.88 70 GLY A O 1
ATOM 516 N N . THR A 1 71 ? -17.708 -0.410 14.745 1.00 97.38 71 THR A N 1
ATOM 517 C CA . THR A 1 71 ? -17.301 0.071 13.419 1.00 97.38 71 THR A CA 1
ATOM 518 C C . THR A 1 71 ? -15.873 0.599 13.471 1.00 97.38 71 THR A C 1
ATOM 520 O O . THR A 1 71 ? -15.550 1.495 14.250 1.00 97.38 71 THR A O 1
ATOM 523 N N . TYR A 1 72 ? -15.036 0.057 12.598 1.00 98.56 72 TYR A N 1
ATOM 524 C CA . TYR A 1 72 ? -13.640 0.413 12.414 1.00 98.56 72 TYR A CA 1
ATOM 525 C C . TYR A 1 72 ? -13.484 1.224 11.137 1.00 98.56 72 TYR A C 1
ATOM 527 O O . TYR A 1 72 ? -14.084 0.898 10.117 1.00 98.56 72 TYR A O 1
ATOM 535 N N . THR A 1 73 ? -12.652 2.260 11.174 1.00 98.69 73 THR A N 1
ATOM 536 C CA . THR A 1 73 ? -12.187 2.973 9.982 1.00 98.69 73 THR A CA 1
ATOM 537 C C . THR A 1 73 ? -10.789 2.487 9.642 1.00 98.69 73 THR A C 1
ATOM 539 O O . THR A 1 73 ? -9.865 2.610 10.450 1.00 98.69 73 THR A O 1
ATOM 542 N N . PHE A 1 74 ? -10.643 1.941 8.443 1.00 98.81 74 PHE A N 1
ATOM 543 C CA . PHE A 1 74 ? -9.375 1.539 7.860 1.00 98.81 74 PHE A CA 1
ATOM 544 C C . PHE A 1 74 ? -8.878 2.634 6.934 1.00 98.81 74 PHE A C 1
ATOM 546 O O . PHE A 1 74 ? -9.618 3.099 6.072 1.00 98.81 74 PHE A O 1
ATOM 553 N N . GLN A 1 75 ? -7.618 3.013 7.098 1.00 98.81 75 GLN A N 1
ATOM 554 C CA . GLN A 1 75 ? -6.901 3.930 6.225 1.00 98.81 75 GLN A CA 1
ATOM 555 C C . GLN A 1 75 ? -5.577 3.280 5.843 1.00 98.81 75 GLN A C 1
ATOM 557 O O . GLN A 1 75 ? -4.816 2.868 6.717 1.00 98.81 75 GLN A O 1
ATOM 562 N N . VAL A 1 76 ? -5.300 3.167 4.550 1.00 98.88 76 VAL A N 1
ATOM 563 C CA . VAL A 1 76 ? -4.086 2.527 4.036 1.00 98.88 76 VAL A CA 1
ATOM 564 C C . VAL A 1 76 ? -3.446 3.399 2.968 1.00 98.88 76 VAL A C 1
ATOM 566 O O . VAL A 1 76 ? -4.137 3.971 2.126 1.00 98.88 76 VAL A O 1
ATOM 569 N N . TRP A 1 77 ? -2.119 3.486 2.993 1.00 98.88 77 TRP A N 1
ATOM 570 C CA . TRP A 1 77 ? -1.329 4.193 1.992 1.00 98.88 77 TRP A CA 1
ATOM 571 C C . TRP A 1 77 ? -0.312 3.238 1.379 1.00 98.88 77 TRP A C 1
ATOM 573 O O . TRP A 1 77 ? 0.443 2.600 2.117 1.00 98.88 77 TRP A O 1
ATOM 583 N N . GLY A 1 78 ? -0.295 3.128 0.052 1.00 98.81 78 GLY A N 1
ATOM 584 C CA . GLY A 1 78 ? 0.666 2.303 -0.682 1.00 98.81 78 GLY A CA 1
ATOM 585 C C . GLY A 1 78 ? 2.071 2.901 -0.635 1.00 98.81 78 GLY A C 1
ATOM 586 O O . GLY A 1 78 ? 2.237 4.079 -0.321 1.00 98.81 78 GLY A O 1
ATOM 587 N N . ALA A 1 79 ? 3.091 2.103 -0.934 1.00 98.81 79 ALA A N 1
ATOM 588 C CA . ALA A 1 79 ? 4.470 2.578 -0.935 1.00 98.81 79 ALA A CA 1
ATOM 589 C C . ALA A 1 79 ? 4.846 3.277 -2.247 1.00 98.81 79 ALA A C 1
ATOM 591 O O . ALA A 1 79 ? 4.291 2.984 -3.312 1.00 98.81 79 ALA A O 1
ATOM 592 N N . GLN A 1 80 ? 5.843 4.158 -2.187 1.00 98.75 80 GLN A N 1
ATOM 593 C CA . GLN A 1 80 ? 6.474 4.662 -3.401 1.00 98.75 80 GLN A CA 1
ATOM 594 C C . GLN A 1 80 ? 7.311 3.576 -4.095 1.00 98.75 80 GLN A C 1
ATOM 596 O O . GLN A 1 80 ? 7.854 2.672 -3.450 1.00 98.75 80 GLN A O 1
ATOM 601 N N . GLY A 1 81 ? 7.485 3.713 -5.406 1.00 98.69 81 GLY A N 1
ATOM 602 C CA . GLY A 1 81 ? 8.536 3.009 -6.131 1.00 98.69 81 GLY A CA 1
ATOM 603 C C . GLY A 1 81 ? 9.929 3.399 -5.642 1.00 98.69 81 GLY A C 1
ATOM 604 O O . GLY A 1 81 ? 10.141 4.470 -5.055 1.00 98.69 81 GLY A O 1
ATOM 605 N N . GLY A 1 82 ? 10.901 2.529 -5.894 1.00 98.12 82 GLY A N 1
ATOM 606 C CA . GLY A 1 82 ? 12.296 2.853 -5.644 1.00 98.12 82 GLY A CA 1
ATOM 607 C C . GLY A 1 82 ? 12.746 4.040 -6.487 1.00 98.12 82 GLY A C 1
ATOM 608 O O . GLY A 1 82 ? 12.255 4.265 -7.596 1.00 98.12 82 GLY A O 1
ATOM 609 N N . ASN A 1 83 ? 13.685 4.808 -5.949 1.00 96.44 83 ASN A N 1
ATOM 610 C CA . ASN A 1 83 ? 14.336 5.868 -6.705 1.00 96.44 83 ASN A CA 1
ATOM 611 C C . ASN A 1 83 ? 15.435 5.240 -7.558 1.00 96.44 83 ASN A C 1
ATOM 613 O O . ASN A 1 83 ? 16.279 4.524 -7.021 1.00 96.44 83 ASN A O 1
ATOM 617 N N . ALA A 1 84 ? 15.459 5.524 -8.857 1.00 93.31 84 ALA A N 1
ATOM 618 C CA . ALA A 1 84 ? 16.608 5.193 -9.684 1.00 93.31 84 ALA A CA 1
ATOM 619 C C . ALA A 1 84 ? 17.781 6.085 -9.274 1.00 93.31 84 ALA A C 1
ATOM 621 O O . ALA A 1 84 ? 17.644 7.307 -9.147 1.00 93.31 84 ALA A O 1
ATOM 622 N N . GLY A 1 85 ? 18.941 5.479 -9.061 1.00 90.25 85 GLY A N 1
ATOM 623 C CA . GLY A 1 85 ? 20.104 6.195 -8.566 1.00 90.25 85 GLY A CA 1
ATOM 624 C C . GLY A 1 85 ? 21.370 5.357 -8.597 1.00 90.25 85 GLY A C 1
ATOM 625 O O . GLY A 1 85 ? 21.358 4.212 -9.048 1.00 90.25 85 GLY A O 1
ATOM 626 N N . TYR A 1 86 ? 22.459 5.957 -8.132 1.00 89.50 86 TYR A N 1
ATOM 627 C CA . TYR A 1 86 ? 23.769 5.322 -8.066 1.00 89.50 86 TYR A CA 1
ATOM 628 C C . TYR A 1 86 ? 24.519 5.770 -6.818 1.00 89.50 86 TYR A C 1
ATOM 630 O O . TYR A 1 86 ? 24.593 6.969 -6.540 1.00 89.50 86 TYR A O 1
ATOM 638 N N . ASN A 1 87 ? 25.099 4.813 -6.090 1.00 88.81 87 ASN A N 1
ATOM 639 C CA . ASN A 1 87 ? 25.942 5.075 -4.920 1.00 88.81 87 ASN A CA 1
ATOM 640 C C . ASN A 1 87 ? 25.277 6.032 -3.904 1.00 88.81 87 ASN A C 1
ATOM 642 O O . ASN A 1 87 ? 25.863 7.023 -3.470 1.00 88.81 87 ASN A O 1
ATOM 646 N N . GLY A 1 88 ? 23.996 5.790 -3.607 1.00 89.00 88 GLY A N 1
ATOM 647 C CA . GLY A 1 88 ? 23.190 6.587 -2.677 1.00 89.00 88 GLY A CA 1
ATOM 648 C C . GLY A 1 88 ? 22.603 7.877 -3.260 1.00 89.00 88 GLY A C 1
ATOM 649 O O . GLY A 1 88 ? 21.758 8.498 -2.620 1.00 89.00 88 GLY A O 1
ATOM 650 N N . THR A 1 89 ? 22.991 8.273 -4.475 1.00 89.69 89 THR A N 1
ATOM 651 C CA . THR A 1 89 ? 22.476 9.483 -5.128 1.00 89.69 89 THR A CA 1
ATOM 652 C C . THR A 1 89 ? 21.212 9.163 -5.918 1.00 89.69 89 THR A C 1
ATOM 654 O O . THR A 1 89 ? 21.256 8.389 -6.873 1.00 89.69 89 THR A O 1
ATOM 657 N N . SER A 1 90 ? 20.088 9.779 -5.544 1.00 91.44 90 SER A N 1
ATOM 658 C CA . SER A 1 90 ? 18.832 9.693 -6.298 1.00 91.44 90 SER A CA 1
ATOM 659 C C . SER A 1 90 ? 18.901 10.554 -7.557 1.00 91.44 90 SER A C 1
ATOM 661 O O . SER A 1 90 ? 19.143 11.756 -7.473 1.00 91.44 90 SER A O 1
ATOM 663 N N . LEU A 1 91 ? 18.633 9.951 -8.713 1.00 89.38 91 LEU A N 1
ATOM 664 C CA . LEU A 1 91 ? 18.639 10.618 -10.019 1.00 89.38 91 LEU A CA 1
ATOM 665 C C . LEU A 1 91 ? 17.230 10.772 -10.596 1.00 89.38 91 LEU A C 1
ATOM 667 O O . LEU A 1 91 ? 16.945 11.747 -11.282 1.00 89.38 91 LEU A O 1
ATOM 671 N N . SER A 1 92 ? 16.342 9.819 -10.313 1.00 91.62 92 SER A N 1
ATOM 672 C CA . SER A 1 92 ? 14.935 9.876 -10.705 1.00 91.62 92 SER A CA 1
ATOM 673 C C . SER A 1 92 ? 14.083 9.188 -9.645 1.00 91.62 92 SER A C 1
ATOM 675 O O . SER A 1 92 ? 14.367 8.059 -9.242 1.00 91.62 92 SER A O 1
ATOM 677 N N . ALA A 1 93 ? 13.062 9.886 -9.153 1.00 94.81 93 ALA A N 1
ATOM 678 C CA . ALA A 1 93 ? 12.198 9.366 -8.104 1.00 94.81 93 ALA A CA 1
ATOM 679 C C . ALA A 1 93 ? 11.269 8.268 -8.639 1.00 94.81 93 ALA A C 1
ATOM 681 O O . ALA A 1 93 ? 10.804 8.321 -9.779 1.00 94.81 93 ALA A O 1
ATOM 682 N N . GLY A 1 94 ? 10.965 7.288 -7.791 1.00 97.25 94 GLY A N 1
ATOM 683 C CA . GLY A 1 94 ? 9.848 6.382 -8.042 1.00 97.25 94 GLY A CA 1
ATOM 684 C C . GLY A 1 94 ? 8.505 7.093 -7.892 1.00 97.25 94 GLY A C 1
ATOM 685 O O . GLY A 1 94 ? 8.398 8.123 -7.221 1.00 97.25 94 GLY A O 1
ATOM 686 N N . ALA A 1 95 ? 7.460 6.537 -8.501 1.00 98.31 95 ALA A N 1
ATOM 687 C CA . ALA A 1 95 ? 6.125 7.103 -8.382 1.00 98.31 95 ALA A CA 1
ATOM 688 C C . ALA A 1 95 ? 5.569 6.891 -6.974 1.00 98.31 95 ALA A C 1
ATOM 690 O O . ALA A 1 95 ? 5.869 5.898 -6.309 1.00 98.31 95 ALA A O 1
ATOM 691 N N . LEU A 1 96 ? 4.718 7.812 -6.532 1.00 98.75 96 LEU A N 1
ATOM 692 C CA . LEU A 1 96 ? 4.149 7.781 -5.190 1.00 98.75 96 LEU A CA 1
ATOM 693 C C . LEU A 1 96 ? 3.016 6.756 -5.075 1.00 98.75 96 LEU A C 1
ATOM 695 O O . LEU A 1 96 ? 2.268 6.514 -6.029 1.00 98.75 96 LEU A O 1
ATOM 699 N N . GLY A 1 97 ? 2.883 6.171 -3.885 1.00 98.75 97 GLY A N 1
ATOM 700 C CA . GLY A 1 97 ? 1.777 5.280 -3.556 1.00 98.75 97 GLY A CA 1
ATOM 701 C C . GLY A 1 97 ? 0.472 6.043 -3.324 1.00 98.75 97 GLY A C 1
ATOM 702 O O . GLY A 1 97 ? 0.475 7.224 -2.958 1.00 98.75 97 GLY A O 1
ATOM 703 N N . GLY A 1 98 ? -0.649 5.365 -3.555 1.00 98.75 98 GLY A N 1
ATOM 704 C CA . GLY A 1 98 ? -1.984 5.931 -3.373 1.00 98.75 98 GLY A CA 1
ATOM 705 C C . GLY A 1 98 ? -2.528 5.769 -1.956 1.00 98.75 98 GLY A C 1
ATOM 706 O O . GLY A 1 98 ? -1.831 5.326 -1.044 1.00 98.75 98 GLY A O 1
ATOM 707 N N . PHE A 1 99 ? -3.809 6.086 -1.793 1.00 98.88 99 PHE A N 1
ATOM 708 C CA . PHE A 1 99 ? -4.545 5.992 -0.536 1.00 98.88 99 PHE A CA 1
ATOM 709 C C . PHE A 1 99 ? -5.894 5.298 -0.731 1.00 98.88 99 PHE A C 1
ATOM 711 O O . PHE A 1 99 ? -6.556 5.472 -1.757 1.00 98.88 99 PHE A O 1
ATOM 718 N N . ALA A 1 100 ? -6.310 4.532 0.274 1.00 98.88 100 ALA A N 1
ATOM 719 C CA . ALA A 1 100 ? -7.656 3.997 0.373 1.00 98.88 100 ALA A CA 1
ATOM 720 C C . ALA A 1 100 ? -8.183 4.135 1.804 1.00 98.88 100 ALA A C 1
ATOM 722 O O . ALA A 1 100 ? -7.438 3.978 2.774 1.00 98.88 100 ALA A O 1
ATOM 723 N N . SER A 1 101 ? -9.482 4.395 1.930 1.00 98.81 101 SER A N 1
ATOM 724 C CA . SER A 1 101 ? -10.183 4.425 3.213 1.00 98.81 101 SER A CA 1
ATOM 725 C C . SER A 1 101 ? -11.521 3.713 3.123 1.00 98.81 101 SER A C 1
ATOM 727 O O . SER A 1 101 ? -12.136 3.690 2.060 1.00 98.81 101 SER A O 1
ATOM 729 N N . GLY A 1 102 ? -11.997 3.181 4.241 1.00 98.69 102 GLY A N 1
ATOM 730 C CA . GLY A 1 102 ? -13.354 2.660 4.360 1.00 98.69 102 GLY A CA 1
ATOM 731 C C . GLY A 1 102 ? -13.659 2.146 5.758 1.00 98.69 102 GLY A C 1
ATOM 732 O O . GLY A 1 102 ? -12.780 2.053 6.613 1.00 98.69 102 GLY A O 1
ATOM 733 N N . GLN A 1 103 ? -14.925 1.827 5.990 1.00 98.62 103 GLN A N 1
ATOM 734 C CA . GLN A 1 103 ? -15.434 1.342 7.261 1.00 98.62 103 GLN A CA 1
ATOM 735 C C . GLN A 1 103 ? -15.734 -0.155 7.222 1.00 98.62 103 GLN A C 1
ATOM 737 O O . GLN A 1 103 ? -16.229 -0.684 6.224 1.00 98.62 103 GLN A O 1
ATOM 742 N N . LYS A 1 104 ? -15.468 -0.841 8.332 1.00 98.38 104 LYS A N 1
ATOM 743 C CA . LYS A 1 104 ? -15.775 -2.259 8.517 1.00 98.38 104 LYS A CA 1
ATOM 744 C C . LYS A 1 104 ? -16.322 -2.504 9.914 1.00 98.38 104 LYS A C 1
ATOM 746 O O . LYS A 1 104 ? -15.764 -2.013 10.888 1.00 98.38 104 LYS A O 1
ATOM 751 N N . VAL A 1 105 ? -17.393 -3.282 10.014 1.00 97.81 105 VAL A N 1
ATOM 752 C CA . VAL A 1 105 ? -17.862 -3.790 11.307 1.00 97.81 105 VAL A CA 1
ATOM 753 C C . VAL A 1 105 ? -17.042 -5.024 11.658 1.00 97.81 105 VAL A C 1
ATOM 755 O O . VAL A 1 105 ? -16.956 -5.939 10.838 1.00 97.81 105 VAL A O 1
ATOM 758 N N . LEU A 1 106 ? -16.441 -5.026 12.846 1.00 97.12 106 LEU A N 1
ATOM 759 C CA . LEU A 1 106 ? -15.733 -6.175 13.409 1.00 97.12 106 LEU A CA 1
ATOM 760 C C . LEU A 1 106 ? -16.355 -6.554 14.752 1.00 97.12 106 LEU A C 1
ATOM 762 O O . LEU A 1 106 ? -16.885 -5.702 15.474 1.00 97.12 106 LEU A O 1
ATOM 766 N N . THR A 1 107 ? -16.251 -7.831 15.084 1.00 96.56 107 THR A N 1
ATOM 767 C CA . THR A 1 107 ? -16.559 -8.386 16.401 1.00 96.56 107 THR A CA 1
ATOM 768 C C . THR A 1 107 ? -15.286 -8.442 17.233 1.00 96.56 107 THR A C 1
ATOM 770 O O . THR A 1 107 ? -14.191 -8.621 16.701 1.00 96.56 107 THR A O 1
ATOM 773 N N . VAL A 1 108 ? -15.413 -8.297 18.553 1.00 93.62 108 VAL A N 1
ATOM 774 C CA . VAL A 1 108 ? -14.292 -8.527 19.470 1.00 93.62 108 VAL A CA 1
ATOM 775 C C . VAL A 1 108 ? -13.622 -9.878 19.183 1.00 93.62 108 VAL A C 1
ATOM 777 O O . VAL A 1 108 ? -14.289 -10.902 19.058 1.00 93.62 108 VAL A O 1
ATOM 780 N N . GLY A 1 109 ? -12.295 -9.872 19.069 1.00 92.38 109 GLY A N 1
ATOM 781 C CA . GLY A 1 109 ? -11.491 -11.051 18.751 1.00 92.38 109 GLY A CA 1
ATOM 782 C C . GLY A 1 109 ? -11.308 -11.336 17.258 1.00 92.38 109 GLY A C 1
ATOM 783 O O . GLY A 1 109 ? -10.441 -12.148 16.925 1.00 92.38 109 GLY A O 1
ATOM 784 N N . ASP A 1 110 ? -12.029 -10.655 16.357 1.00 97.06 110 ASP A N 1
ATOM 785 C CA . ASP A 1 110 ? -11.815 -10.803 14.913 1.00 97.06 110 ASP A CA 1
ATOM 786 C C . ASP A 1 110 ? -10.348 -10.532 14.563 1.00 97.06 110 ASP A C 1
ATOM 788 O O . ASP A 1 110 ? -9.761 -9.530 14.981 1.00 97.06 110 ASP A O 1
ATOM 792 N N . THR A 1 111 ? -9.753 -11.439 13.787 1.00 96.75 111 THR A N 1
ATOM 793 C CA . THR A 1 111 ? -8.356 -11.325 13.359 1.00 96.75 111 THR A CA 1
ATOM 794 C C . THR A 1 111 ? -8.254 -10.501 12.081 1.00 96.75 111 THR A C 1
ATOM 796 O O . THR A 1 111 ? -8.896 -10.798 11.072 1.00 96.75 111 THR A O 1
ATOM 799 N N . VAL A 1 112 ? -7.401 -9.484 12.126 1.00 98.31 112 VAL A N 1
ATOM 800 C CA . VAL A 1 112 ? -7.102 -8.563 11.034 1.00 98.31 112 VAL A CA 1
ATOM 801 C C . VAL A 1 112 ? -5.651 -8.763 10.613 1.00 98.31 112 VAL A C 1
ATOM 803 O O . VAL A 1 112 ? -4.742 -8.650 11.436 1.00 98.31 112 VAL A O 1
ATOM 806 N N . TYR A 1 113 ? -5.432 -9.043 9.330 1.00 98.44 113 TYR A N 1
ATOM 807 C CA . TYR A 1 113 ? -4.096 -9.150 8.748 1.00 98.44 113 TYR A CA 1
ATOM 808 C C . TYR A 1 113 ? -3.765 -7.851 8.021 1.00 98.44 113 TYR A C 1
ATOM 810 O O . TYR A 1 113 ? -4.500 -7.449 7.118 1.00 98.44 113 TYR A O 1
ATOM 818 N N . ILE A 1 114 ? -2.672 -7.193 8.400 1.00 98.75 114 ILE A N 1
ATOM 819 C CA . ILE A 1 114 ? -2.269 -5.898 7.846 1.00 98.75 114 ILE A CA 1
ATOM 820 C C . ILE A 1 114 ? -0.919 -6.055 7.152 1.00 98.75 114 ILE A C 1
ATOM 822 O O . ILE A 1 114 ? 0.097 -6.287 7.805 1.00 98.75 114 ILE A O 1
ATOM 826 N N . TYR A 1 115 ? -0.911 -5.897 5.832 1.00 98.62 115 TYR A N 1
ATOM 827 C CA . TYR A 1 115 ? 0.293 -5.906 5.008 1.00 98.62 115 TYR A CA 1
ATOM 828 C C . TYR A 1 115 ? 0.625 -4.469 4.630 1.00 98.62 115 TYR A C 1
ATOM 830 O O . TYR A 1 115 ? -0.158 -3.815 3.942 1.00 98.62 115 TYR A O 1
ATOM 838 N N . VAL A 1 116 ? 1.777 -3.968 5.070 1.00 98.81 116 VAL A N 1
ATOM 839 C CA . VAL A 1 116 ? 2.214 -2.598 4.781 1.00 98.81 116 VAL A CA 1
ATOM 840 C C . VAL A 1 116 ? 3.244 -2.621 3.666 1.00 98.81 116 VAL A C 1
ATOM 842 O O . VAL A 1 116 ? 4.254 -3.298 3.796 1.00 98.81 116 VAL A O 1
ATOM 845 N N . GLY A 1 117 ? 3.000 -1.895 2.576 1.00 98.75 117 GLY A N 1
ATOM 846 C CA . GLY A 1 117 ? 3.871 -1.921 1.405 1.00 98.75 117 GLY A CA 1
ATOM 847 C C . GLY A 1 117 ? 5.280 -1.421 1.713 1.00 98.75 117 GLY A C 1
ATOM 848 O O . GLY A 1 117 ? 5.447 -0.389 2.365 1.00 98.75 117 GLY A O 1
ATOM 849 N N . GLY A 1 118 ? 6.296 -2.121 1.215 1.00 98.75 118 GLY A N 1
ATOM 850 C CA . GLY A 1 118 ? 7.679 -1.642 1.244 1.00 98.75 118 GLY A CA 1
ATOM 851 C C . GLY A 1 118 ? 7.978 -0.732 0.053 1.00 98.75 118 GLY A C 1
ATOM 852 O O . GLY A 1 118 ? 7.404 -0.912 -1.021 1.00 98.75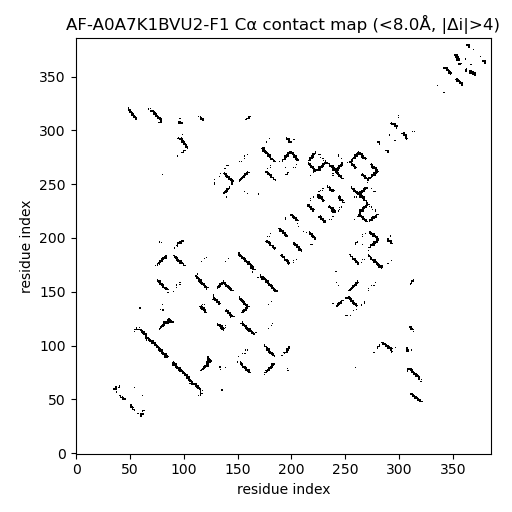 118 GLY A O 1
ATOM 853 N N . GLN A 1 119 ? 8.878 0.236 0.218 1.00 98.69 119 GLN A N 1
ATOM 854 C CA . GLN A 1 119 ? 9.458 0.953 -0.921 1.00 98.69 119 GLN A CA 1
ATOM 855 C C . GLN A 1 119 ? 10.327 0.001 -1.766 1.00 98.69 119 GLN A C 1
ATOM 857 O O . GLN A 1 119 ? 10.998 -0.867 -1.213 1.00 98.69 119 GLN A O 1
ATOM 862 N N . GLY A 1 120 ? 10.315 0.162 -3.093 1.00 98.38 120 GLY A N 1
ATOM 863 C CA . GLY A 1 120 ? 11.200 -0.595 -3.989 1.00 98.38 120 GLY A CA 1
ATOM 864 C C . GLY A 1 120 ? 12.673 -0.173 -3.897 1.00 98.38 120 GLY A C 1
ATOM 865 O O . GLY A 1 120 ? 12.992 0.946 -3.495 1.00 98.38 120 GLY A O 1
ATOM 866 N N . GLU A 1 121 ? 13.589 -1.047 -4.301 1.00 97.44 121 GLU A N 1
ATOM 867 C CA . GLU A 1 121 ? 15.029 -0.760 -4.292 1.00 97.44 121 GLU A CA 1
ATOM 868 C C . GLU A 1 121 ? 15.481 0.052 -5.514 1.00 97.44 121 GLU A C 1
ATOM 870 O O . GLU A 1 121 ? 14.802 0.094 -6.540 1.00 97.44 121 GLU A O 1
ATOM 875 N N . GLY A 1 122 ? 16.653 0.688 -5.423 1.00 93.75 122 GLY A N 1
ATOM 876 C CA . GLY A 1 122 ? 17.261 1.402 -6.549 1.00 93.75 122 GLY A CA 1
ATOM 877 C C . GLY A 1 122 ? 18.513 2.184 -6.163 1.00 93.75 122 GLY A C 1
ATOM 878 O O . GLY A 1 122 ? 19.627 1.716 -6.369 1.00 93.75 122 GLY A O 1
ATOM 879 N N . GLN A 1 123 ? 18.336 3.361 -5.558 1.00 89.88 123 GLN A N 1
ATOM 880 C CA . GLN A 1 123 ? 19.390 4.371 -5.367 1.00 89.88 123 GLN A CA 1
ATOM 881 C C . GLN A 1 123 ? 20.651 3.905 -4.622 1.00 89.88 123 GLN A C 1
ATOM 883 O O . GLN A 1 123 ? 21.712 4.500 -4.796 1.00 89.88 123 GLN A O 1
ATOM 888 N N . ALA A 1 124 ? 20.547 2.870 -3.785 1.00 88.00 124 ALA A N 1
ATOM 889 C CA . ALA A 1 124 ? 21.676 2.322 -3.034 1.00 88.00 124 ALA A CA 1
ATOM 890 C C . ALA A 1 124 ? 22.581 1.406 -3.880 1.00 88.00 124 ALA A C 1
ATOM 892 O O . ALA A 1 124 ? 23.691 1.099 -3.452 1.00 88.00 124 ALA A O 1
ATOM 893 N N . SER A 1 125 ? 22.133 0.977 -5.066 1.00 86.62 125 SER A N 1
ATOM 894 C CA . SER A 1 125 ? 22.923 0.104 -5.929 1.00 86.62 125 SER A CA 1
ATOM 895 C C . SER A 1 125 ? 24.211 0.786 -6.399 1.00 86.62 125 SER A C 1
ATOM 897 O O . SER A 1 125 ? 24.238 1.951 -6.811 1.00 86.62 125 SER A O 1
ATOM 899 N N . THR A 1 126 ? 25.295 0.017 -6.346 1.00 83.88 126 THR A N 1
ATOM 900 C CA . THR A 1 126 ? 26.620 0.354 -6.881 1.00 83.88 126 THR A CA 1
ATOM 901 C C . THR A 1 126 ? 26.979 -0.496 -8.099 1.00 83.88 126 THR A C 1
ATOM 903 O O . THR A 1 126 ? 28.038 -0.305 -8.693 1.00 83.88 126 THR A O 1
ATOM 906 N N . SER A 1 127 ? 26.108 -1.430 -8.484 1.00 85.62 127 SER A N 1
ATOM 907 C CA . SER A 1 127 ? 26.364 -2.406 -9.541 1.00 85.62 127 SER A CA 1
ATOM 908 C C . SER A 1 127 ? 25.678 -2.017 -10.845 1.00 85.62 127 SER A C 1
ATOM 910 O O . SER A 1 127 ? 24.803 -1.154 -10.883 1.00 85.62 127 SER A O 1
ATOM 912 N N . PHE A 1 128 ? 26.121 -2.631 -11.936 1.00 85.38 128 PHE A N 1
ATOM 913 C CA . PHE A 1 128 ? 25.483 -2.546 -13.246 1.00 85.38 128 PHE A CA 1
ATOM 914 C C . PHE A 1 128 ? 24.834 -3.892 -13.554 1.00 85.38 128 PHE A C 1
ATOM 916 O O . PHE A 1 128 ? 25.321 -4.926 -13.098 1.00 85.38 128 PHE A O 1
ATOM 923 N N . SER A 1 129 ? 23.772 -3.898 -14.359 1.00 87.12 129 SER A N 1
ATOM 924 C CA . SER A 1 129 ? 23.017 -5.115 -14.720 1.00 87.12 129 SER A CA 1
ATOM 925 C C . SER A 1 129 ? 22.384 -5.887 -13.549 1.00 87.12 129 SER A C 1
ATOM 927 O O . SER A 1 129 ? 21.926 -7.014 -13.746 1.00 87.12 129 SER A O 1
ATOM 929 N N . ASP A 1 130 ? 22.335 -5.320 -12.343 1.00 90.00 130 ASP A N 1
ATOM 930 C CA . ASP A 1 130 ? 21.758 -5.953 -11.159 1.00 90.00 130 ASP A CA 1
ATOM 931 C C . ASP A 1 130 ? 20.230 -5.847 -11.132 1.00 90.00 130 ASP A C 1
ATOM 933 O O . ASP A 1 130 ? 19.629 -4.900 -11.651 1.00 90.00 130 ASP A O 1
ATOM 937 N N . PHE A 1 131 ? 19.601 -6.848 -10.516 1.00 93.44 131 PHE A N 1
ATOM 938 C CA . PHE A 1 131 ? 18.174 -6.829 -10.220 1.00 93.44 131 PHE A CA 1
ATOM 939 C C . PHE A 1 131 ? 17.922 -6.047 -8.939 1.00 93.44 131 PHE A C 1
ATOM 941 O O . PHE A 1 131 ? 18.592 -6.256 -7.933 1.00 93.44 131 PHE A O 1
ATOM 948 N N . LEU A 1 132 ? 16.924 -5.175 -8.992 1.00 95.56 132 LEU A N 1
ATOM 949 C CA . LEU A 1 132 ? 16.519 -4.305 -7.899 1.00 95.56 132 LEU A CA 1
ATOM 950 C C . LEU A 1 132 ? 15.184 -4.819 -7.385 1.00 95.56 132 LEU A C 1
ATOM 952 O O . LEU A 1 132 ? 14.210 -4.882 -8.150 1.00 95.56 132 LEU A O 1
ATOM 956 N N . ALA A 1 133 ? 15.140 -5.232 -6.120 1.00 97.38 133 ALA A N 1
ATOM 957 C CA . ALA A 1 133 ? 13.948 -5.854 -5.578 1.00 97.38 133 ALA A CA 1
ATOM 958 C C . ALA A 1 133 ? 12.757 -4.889 -5.626 1.00 97.38 133 ALA A C 1
ATOM 960 O O . ALA A 1 133 ? 12.868 -3.682 -5.384 1.00 97.38 133 ALA A O 1
ATOM 961 N N . GLY A 1 134 ? 11.591 -5.444 -5.944 1.00 98.31 134 GLY A N 1
ATOM 962 C CA . GLY A 1 134 ? 10.339 -4.745 -5.723 1.00 98.31 134 GLY A CA 1
ATOM 963 C C . GLY A 1 134 ? 10.050 -4.612 -4.229 1.00 98.31 134 GLY A C 1
ATOM 964 O O . GLY A 1 134 ? 10.491 -5.417 -3.410 1.00 98.31 134 GLY A O 1
ATOM 965 N N . GLY A 1 135 ? 9.285 -3.590 -3.879 1.00 98.44 135 GLY A N 1
ATOM 966 C CA . GLY A 1 135 ? 8.829 -3.355 -2.524 1.00 98.44 135 GLY A CA 1
ATOM 967 C C . GLY A 1 135 ? 7.951 -4.492 -2.003 1.00 98.44 135 GLY A C 1
ATOM 968 O O . GLY A 1 135 ? 7.164 -5.088 -2.745 1.00 98.44 135 GLY A O 1
ATOM 969 N N . PHE A 1 136 ? 8.068 -4.779 -0.705 1.00 98.50 136 PHE A N 1
ATOM 970 C CA . PHE A 1 136 ? 7.275 -5.811 -0.031 1.00 98.50 136 PHE A CA 1
ATOM 971 C C . PHE A 1 136 ? 5.771 -5.652 -0.298 1.00 98.50 136 PHE A C 1
ATOM 973 O O . PHE A 1 136 ? 5.268 -4.535 -0.346 1.00 98.50 136 PHE A O 1
ATOM 980 N N . ASN A 1 137 ? 5.053 -6.775 -0.392 1.00 98.19 137 ASN A N 1
ATOM 981 C CA . ASN A 1 137 ? 3.640 -6.861 -0.777 1.00 98.19 137 ASN A CA 1
ATOM 982 C C . ASN A 1 137 ? 3.377 -6.464 -2.242 1.00 98.19 137 ASN A C 1
ATOM 984 O O . ASN A 1 137 ? 2.429 -5.741 -2.564 1.00 98.19 137 ASN A O 1
ATOM 988 N N . GLY A 1 138 ? 4.230 -6.983 -3.130 1.00 98.06 138 GLY A N 1
ATOM 989 C CA . GLY A 1 138 ? 3.913 -7.129 -4.549 1.00 98.06 138 GLY A CA 1
ATOM 990 C C . GLY A 1 138 ? 4.504 -6.082 -5.484 1.00 98.06 138 GLY A C 1
ATOM 991 O O . GLY A 1 138 ? 3.975 -5.918 -6.576 1.00 98.06 138 GLY A O 1
ATOM 992 N N . GLY A 1 139 ? 5.555 -5.356 -5.106 1.00 98.69 139 GLY A N 1
ATOM 993 C CA . GLY A 1 139 ? 6.304 -4.542 -6.064 1.00 98.69 139 GLY A CA 1
ATOM 994 C C . GLY A 1 139 ? 7.012 -5.412 -7.111 1.00 98.69 139 GLY A C 1
ATOM 995 O O . GLY A 1 139 ? 7.550 -6.471 -6.790 1.00 98.69 139 GLY A O 1
ATOM 996 N N . GLY A 1 140 ? 7.028 -4.968 -8.365 1.00 98.50 140 GLY A N 1
ATOM 997 C CA . GLY A 1 140 ? 7.752 -5.620 -9.454 1.00 98.50 140 GLY A CA 1
ATOM 998 C C . GLY A 1 140 ? 9.259 -5.365 -9.382 1.00 98.50 140 GLY A C 1
ATOM 999 O O . GLY A 1 140 ? 9.704 -4.303 -8.947 1.00 98.50 140 GLY A O 1
ATOM 1000 N N . ILE A 1 141 ? 10.052 -6.330 -9.846 1.00 98.12 141 ILE A N 1
ATOM 1001 C CA . ILE A 1 141 ? 11.518 -6.225 -9.907 1.00 98.12 141 ILE A CA 1
ATOM 1002 C C . ILE A 1 141 ? 11.930 -5.273 -11.041 1.00 98.12 141 ILE A C 1
ATOM 1004 O O . ILE A 1 141 ? 11.417 -5.378 -12.160 1.00 98.12 141 ILE A O 1
ATOM 1008 N N . GLY A 1 142 ? 12.871 -4.372 -10.753 1.00 96.12 142 GLY A N 1
ATOM 1009 C CA . GLY A 1 142 ? 13.569 -3.556 -11.750 1.00 96.12 142 GLY A CA 1
ATOM 1010 C C . GLY A 1 142 ? 14.958 -4.111 -12.078 1.00 96.12 142 GLY A C 1
ATOM 1011 O O . GLY A 1 142 ? 15.439 -5.036 -11.423 1.00 96.12 142 GLY A O 1
ATOM 1012 N N . GLN A 1 143 ? 15.623 -3.544 -13.080 1.00 93.69 143 GLN A N 1
ATOM 1013 C CA . GLN A 1 143 ? 16.994 -3.897 -13.445 1.00 93.69 143 GLN A CA 1
ATOM 1014 C C . GLN A 1 143 ? 17.767 -2.674 -13.945 1.00 93.69 143 GLN A C 1
ATOM 1016 O O . GLN A 1 143 ? 17.262 -1.924 -14.783 1.00 93.69 143 GLN A O 1
ATOM 1021 N N . ASN A 1 144 ? 18.996 -2.480 -13.466 1.00 92.25 144 ASN A N 1
ATOM 1022 C CA . ASN A 1 144 ? 19.893 -1.460 -14.017 1.00 92.25 144 ASN A CA 1
ATOM 1023 C C . ASN A 1 144 ? 20.416 -1.848 -15.407 1.00 92.25 144 ASN A C 1
ATOM 1025 O O . ASN A 1 144 ? 20.522 -3.027 -15.740 1.00 92.25 144 ASN A O 1
ATOM 1029 N N . GLY A 1 145 ? 20.791 -0.844 -16.204 1.00 89.44 145 GLY A N 1
ATOM 1030 C CA . GLY A 1 145 ? 21.467 -1.071 -17.479 1.00 89.44 145 GLY A CA 1
ATOM 1031 C C . GLY A 1 145 ? 22.906 -1.572 -17.304 1.00 89.44 145 GLY A C 1
ATOM 1032 O O . GLY A 1 145 ? 23.488 -1.493 -16.216 1.00 89.44 145 GLY A O 1
ATOM 1033 N N . LYS A 1 146 ? 23.496 -2.070 -18.393 1.00 83.69 146 LYS A N 1
ATOM 1034 C CA . LYS A 1 146 ? 24.882 -2.568 -18.447 1.00 83.69 146 LYS A CA 1
ATOM 1035 C C . LYS A 1 146 ? 25.956 -1.501 -18.324 1.00 83.69 146 LYS A C 1
ATOM 1037 O O . LYS A 1 146 ? 27.033 -1.766 -17.795 1.00 83.69 146 LYS A O 1
ATOM 1042 N N . THR A 1 147 ? 25.721 -0.334 -18.909 1.00 72.50 147 THR A N 1
ATOM 1043 C CA . THR A 1 147 ? 26.794 0.637 -19.124 1.00 72.50 147 THR A CA 1
ATOM 1044 C C . THR A 1 147 ? 27.262 1.239 -17.811 1.00 72.50 147 THR A C 1
ATOM 1046 O O . THR A 1 147 ? 26.428 1.644 -17.006 1.00 72.50 147 THR A O 1
ATOM 1049 N N . GLY A 1 148 ? 28.577 1.435 -17.680 1.00 61.78 148 GLY A N 1
ATOM 1050 C CA . GLY A 1 148 ? 29.258 2.056 -16.537 1.00 61.78 148 GLY A CA 1
ATOM 1051 C C . GLY A 1 148 ? 28.834 3.492 -16.174 1.00 61.78 148 GLY A C 1
ATOM 1052 O O . GLY A 1 148 ? 29.437 4.116 -15.303 1.00 61.78 148 GLY A O 1
ATOM 1053 N N . THR A 1 149 ? 27.846 4.064 -16.861 1.00 68.31 149 THR A N 1
ATOM 1054 C CA . THR A 1 149 ? 27.417 5.448 -16.669 1.00 68.31 149 THR A CA 1
ATOM 1055 C C . THR A 1 149 ? 26.386 5.539 -15.545 1.00 68.31 149 THR A C 1
ATOM 1057 O O . THR A 1 149 ? 25.533 4.670 -15.356 1.00 68.31 149 THR A O 1
ATOM 1060 N N . ALA A 1 150 ? 26.429 6.629 -14.779 1.00 66.69 150 ALA A N 1
ATOM 1061 C CA . ALA A 1 150 ? 25.464 6.867 -13.708 1.00 66.69 150 ALA A CA 1
ATOM 1062 C C . ALA A 1 150 ? 24.019 7.047 -14.224 1.00 66.69 150 ALA A C 1
ATOM 1064 O O . ALA A 1 150 ? 23.089 6.988 -13.432 1.00 66.69 150 ALA A O 1
ATOM 1065 N N . ASN A 1 151 ? 23.814 7.211 -15.535 1.00 74.38 151 ASN A N 1
ATOM 1066 C CA . ASN A 1 151 ? 22.574 7.738 -16.111 1.00 74.38 151 ASN A CA 1
ATOM 1067 C C . ASN A 1 151 ? 21.640 6.681 -16.718 1.00 74.38 151 ASN A C 1
ATOM 1069 O O . ASN A 1 151 ? 20.625 7.066 -17.288 1.00 74.38 151 ASN A O 1
ATOM 1073 N N . ASN A 1 152 ? 21.959 5.387 -16.603 1.00 87.94 152 ASN A N 1
ATOM 1074 C CA . ASN A 1 152 ? 21.156 4.280 -17.142 1.00 87.94 152 ASN A CA 1
ATOM 1075 C C . ASN A 1 152 ? 20.656 3.387 -15.998 1.00 87.94 152 ASN A C 1
ATOM 1077 O O . ASN A 1 152 ? 21.088 2.245 -15.821 1.00 87.94 152 ASN A O 1
ATOM 1081 N N . ARG A 1 153 ? 19.777 3.954 -15.166 1.00 90.88 153 ARG A N 1
ATOM 1082 C CA . ARG A 1 153 ? 19.355 3.377 -13.883 1.00 90.88 153 ARG A CA 1
ATOM 1083 C C . ARG A 1 153 ? 17.861 3.139 -13.846 1.00 90.88 153 ARG A C 1
ATOM 1085 O O . ARG A 1 153 ? 17.087 3.907 -14.415 1.00 90.88 153 ARG A O 1
ATOM 1092 N N . ALA A 1 154 ? 17.468 2.102 -13.126 1.00 94.06 154 ALA A N 1
ATOM 1093 C CA . ALA A 1 154 ? 16.075 1.801 -12.851 1.00 94.06 154 ALA A CA 1
ATOM 1094 C C . ALA A 1 154 ? 15.872 1.542 -11.358 1.00 94.06 154 ALA A C 1
ATOM 1096 O O . ALA A 1 154 ? 16.776 1.748 -10.549 1.00 94.06 154 ALA A O 1
ATOM 1097 N N . ALA A 1 155 ? 14.667 1.114 -11.006 1.00 96.56 155 ALA A N 1
ATOM 1098 C CA . ALA A 1 155 ? 14.286 0.771 -9.652 1.00 96.56 155 ALA A CA 1
ATOM 1099 C C . ALA A 1 155 ? 13.153 -0.259 -9.642 1.00 96.56 155 ALA A C 1
ATOM 1101 O O . ALA A 1 155 ? 12.412 -0.411 -10.623 1.00 96.56 155 ALA A O 1
ATOM 1102 N N . GLY A 1 156 ? 13.006 -0.949 -8.514 1.00 98.25 156 GLY A N 1
ATOM 1103 C CA . GLY A 1 156 ? 11.849 -1.790 -8.233 1.00 98.25 156 GLY A CA 1
ATOM 1104 C C . GLY A 1 156 ? 10.586 -0.962 -7.979 1.00 98.25 156 GLY A C 1
ATOM 1105 O O . GLY A 1 156 ? 10.644 0.181 -7.516 1.00 98.25 156 GLY A O 1
ATOM 1106 N N . GLY A 1 157 ? 9.427 -1.544 -8.275 1.00 98.69 157 GLY A N 1
ATOM 1107 C CA . GLY A 1 157 ? 8.125 -0.946 -7.981 1.00 98.69 157 GLY A CA 1
ATOM 1108 C C . GLY A 1 157 ? 7.804 -0.973 -6.489 1.00 98.69 157 GLY A C 1
ATOM 1109 O O . GLY A 1 157 ? 8.329 -1.795 -5.746 1.00 98.69 157 GLY A O 1
ATOM 1110 N N . GLY A 1 158 ? 6.941 -0.070 -6.035 1.00 98.81 158 GLY A N 1
ATOM 1111 C CA . GLY A 1 158 ? 6.488 0.015 -4.650 1.00 98.81 158 GLY A CA 1
ATOM 1112 C C . GLY A 1 158 ? 5.440 -1.044 -4.325 1.00 98.81 158 GLY A C 1
ATOM 1113 O O . GLY A 1 158 ? 4.634 -1.429 -5.172 1.00 98.81 158 GLY A O 1
ATOM 1114 N N . GLY A 1 159 ? 5.434 -1.498 -3.079 1.00 98.81 159 GLY A N 1
ATOM 1115 C CA . GLY A 1 159 ? 4.456 -2.439 -2.553 1.00 98.81 159 GLY A CA 1
ATOM 1116 C C . GLY A 1 159 ? 3.075 -1.843 -2.289 1.00 98.81 159 GLY A C 1
ATOM 1117 O O . GLY A 1 159 ? 2.942 -0.658 -1.966 1.00 98.81 159 GLY A O 1
ATOM 1118 N N . ALA A 1 160 ? 2.039 -2.680 -2.351 1.00 98.81 160 ALA A N 1
ATOM 1119 C CA . ALA A 1 160 ? 0.702 -2.298 -1.905 1.00 98.81 160 ALA A CA 1
ATOM 1120 C C . ALA A 1 160 ? 0.609 -2.294 -0.372 1.00 98.81 160 ALA A C 1
ATOM 1122 O O . ALA A 1 160 ? 1.283 -3.073 0.297 1.00 98.81 160 ALA A O 1
ATOM 1123 N N . THR A 1 161 ? -0.289 -1.487 0.189 1.00 98.94 161 THR A N 1
ATOM 1124 C CA . THR A 1 161 ? -0.733 -1.657 1.581 1.00 98.94 161 THR A CA 1
ATOM 1125 C C . THR A 1 161 ? -2.159 -2.173 1.572 1.00 98.94 161 THR A C 1
ATOM 1127 O O . THR A 1 161 ? -3.030 -1.557 0.957 1.00 98.94 161 THR A O 1
ATOM 1130 N N . ASP A 1 162 ? -2.409 -3.293 2.242 1.00 98.81 162 ASP A N 1
ATOM 1131 C CA . ASP A 1 162 ? -3.722 -3.924 2.269 1.00 98.81 162 ASP A CA 1
ATOM 1132 C C . ASP A 1 162 ? -4.090 -4.492 3.639 1.00 98.81 162 ASP A C 1
ATOM 1134 O O . ASP A 1 162 ? -3.231 -4.802 4.467 1.00 98.81 162 ASP A O 1
ATOM 1138 N N . ILE A 1 163 ? -5.397 -4.606 3.865 1.00 98.81 163 ILE A N 1
ATOM 1139 C CA . ILE A 1 163 ? -5.959 -5.307 5.017 1.00 98.81 163 ILE A CA 1
ATOM 1140 C C . ILE A 1 163 ? -6.765 -6.497 4.507 1.00 98.81 163 ILE A C 1
ATOM 1142 O O . ILE A 1 163 ? -7.550 -6.371 3.557 1.00 98.81 163 ILE A O 1
ATOM 1146 N N . ARG A 1 164 ? -6.591 -7.642 5.171 1.00 98.44 164 ARG A N 1
ATOM 1147 C CA . ARG A 1 164 ? -7.280 -8.903 4.884 1.00 98.44 164 ARG A CA 1
ATOM 1148 C C . ARG A 1 164 ? -8.033 -9.384 6.114 1.00 98.44 164 ARG A C 1
ATOM 1150 O O . ARG A 1 164 ? -7.573 -9.210 7.243 1.00 98.44 164 ARG A O 1
ATOM 1157 N N . LEU A 1 165 ? -9.190 -9.988 5.876 1.00 97.44 165 LEU A N 1
ATOM 1158 C CA . LEU A 1 165 ? -10.044 -10.586 6.902 1.00 97.44 165 LEU A CA 1
ATOM 1159 C C . LEU A 1 165 ? -10.372 -12.025 6.513 1.00 97.44 165 LEU A C 1
ATOM 1161 O O . LEU A 1 165 ? -10.318 -12.372 5.336 1.00 97.44 165 LEU A O 1
ATOM 1165 N N . VAL A 1 166 ? -10.737 -12.853 7.495 1.00 90.94 166 VAL A N 1
ATOM 1166 C CA . VAL A 1 166 ? -11.087 -14.279 7.308 1.00 90.94 166 VAL A CA 1
ATOM 1167 C C . VAL A 1 166 ? -9.997 -15.120 6.614 1.00 90.94 166 VAL A C 1
ATOM 1169 O O . VAL A 1 166 ? -10.285 -16.138 5.991 1.00 90.94 166 VAL A O 1
ATOM 1172 N N . GLY A 1 167 ? -8.737 -14.689 6.717 1.00 91.75 167 GLY A N 1
ATOM 1173 C CA . GLY A 1 167 ? -7.568 -15.351 6.139 1.00 91.75 167 GLY A CA 1
ATOM 1174 C C . GLY A 1 167 ? -6.528 -14.352 5.631 1.00 91.75 167 GLY A C 1
ATOM 1175 O O . GLY A 1 167 ? -6.763 -13.142 5.605 1.00 91.75 167 GLY A O 1
ATOM 1176 N N . ASN A 1 168 ? -5.372 -14.867 5.216 1.00 91.12 168 ASN A N 1
ATOM 1177 C CA . ASN A 1 168 ? -4.242 -14.071 4.737 1.00 91.12 168 ASN A CA 1
ATOM 1178 C C . ASN A 1 168 ? -3.981 -14.214 3.224 1.00 91.12 168 ASN A C 1
ATOM 1180 O O . ASN A 1 168 ? -2.985 -13.683 2.736 1.00 91.12 168 ASN A O 1
ATOM 1184 N N . ALA A 1 169 ? -4.855 -14.871 2.455 1.00 95.44 169 ALA A N 1
ATOM 1185 C CA . ALA A 1 169 ? -4.697 -14.997 1.006 1.00 95.44 169 ALA A CA 1
ATOM 1186 C C . ALA A 1 169 ? -5.049 -13.689 0.273 1.00 95.44 169 ALA A C 1
ATOM 1188 O O . ALA A 1 169 ? -5.760 -12.834 0.794 1.00 95.44 169 ALA A O 1
ATOM 1189 N N . LEU A 1 170 ? -4.601 -13.523 -0.975 1.00 95.31 170 LEU A N 1
ATOM 1190 C CA . LEU A 1 170 ? -4.911 -12.321 -1.768 1.00 95.31 170 LEU A CA 1
ATOM 1191 C C . LEU A 1 170 ? -6.422 -12.107 -1.977 1.00 95.31 170 LEU A C 1
ATOM 1193 O O . LEU A 1 170 ? -6.871 -10.965 -2.049 1.00 95.31 170 LEU A O 1
ATOM 1197 N N . SER A 1 171 ? -7.211 -13.185 -2.024 1.00 95.69 171 SER A N 1
ATOM 1198 C CA . SER A 1 171 ? -8.677 -13.141 -2.120 1.00 95.69 171 SER A CA 1
ATOM 1199 C C . SER A 1 171 ? -9.361 -12.612 -0.853 1.00 95.69 171 SER A C 1
ATOM 1201 O O . SER A 1 171 ? -10.508 -12.182 -0.919 1.00 95.69 171 SER A O 1
ATOM 1203 N N . ASN A 1 172 ? -8.665 -12.598 0.289 1.00 97.25 172 ASN A N 1
ATOM 1204 C CA . ASN A 1 172 ? -9.175 -12.100 1.568 1.00 97.25 172 ASN A CA 1
ATOM 1205 C C . ASN A 1 172 ? -9.066 -10.576 1.725 1.00 97.25 172 ASN A C 1
ATOM 1207 O O . ASN A 1 172 ? -9.474 -10.028 2.752 1.00 97.25 172 ASN A O 1
ATOM 1211 N N . ARG A 1 173 ? -8.481 -9.878 0.746 1.00 98.06 173 ARG A N 1
ATOM 1212 C CA . ARG A 1 173 ? -8.309 -8.424 0.781 1.00 98.06 173 ARG A CA 1
ATOM 1213 C C . ARG A 1 173 ? -9.660 -7.724 0.839 1.00 98.06 173 ARG A C 1
ATOM 1215 O O . ARG A 1 173 ? -10.527 -7.955 0.003 1.00 98.06 173 ARG A O 1
ATOM 1222 N N . VAL A 1 174 ? -9.808 -6.819 1.800 1.00 98.62 174 VAL A N 1
ATOM 1223 C CA . VAL A 1 174 ? -11.009 -5.982 1.942 1.00 98.62 174 VAL A CA 1
ATOM 1224 C C . VAL A 1 174 ? -10.764 -4.534 1.537 1.00 98.62 174 VAL A C 1
ATOM 1226 O O . VAL A 1 174 ? -11.696 -3.860 1.101 1.00 98.62 174 VAL A O 1
ATOM 1229 N N . ILE A 1 175 ? -9.513 -4.077 1.628 1.00 98.88 175 ILE A N 1
ATOM 1230 C CA . ILE A 1 175 ? -9.075 -2.753 1.190 1.00 98.88 175 ILE A CA 1
ATOM 1231 C C . ILE A 1 175 ? -7.603 -2.795 0.758 1.00 98.88 175 ILE A C 1
ATOM 1233 O O . ILE A 1 175 ? -6.801 -3.482 1.388 1.00 98.88 175 ILE A O 1
ATOM 1237 N N . VAL A 1 176 ? -7.253 -2.076 -0.311 1.00 98.88 176 VAL A N 1
ATOM 1238 C CA . VAL A 1 176 ? -5.902 -1.992 -0.885 1.00 98.88 176 VAL A CA 1
ATOM 1239 C C . VAL A 1 176 ? -5.617 -0.560 -1.333 1.00 98.88 176 VAL A C 1
ATOM 1241 O O . VAL A 1 176 ? -6.396 0.015 -2.093 1.00 98.88 176 VAL A O 1
ATOM 1244 N N . ALA A 1 177 ? -4.468 -0.015 -0.943 1.00 98.88 177 ALA A N 1
ATOM 1245 C CA . ALA A 1 177 ? -3.846 1.130 -1.597 1.00 98.88 177 ALA A CA 1
ATOM 1246 C C . ALA A 1 177 ? -2.651 0.656 -2.432 1.00 98.88 177 ALA A C 1
ATOM 1248 O O . ALA A 1 177 ? -1.730 0.025 -1.909 1.00 98.88 177 ALA A O 1
ATOM 1249 N N . GLY A 1 178 ? -2.680 0.950 -3.733 1.00 98.75 178 GLY A N 1
ATOM 1250 C CA . GLY A 1 178 ? -1.632 0.541 -4.666 1.00 98.75 178 GLY A CA 1
ATOM 1251 C C . GLY A 1 178 ? -0.325 1.312 -4.476 1.00 98.75 178 GLY A C 1
ATOM 1252 O O . GLY A 1 178 ? -0.331 2.499 -4.132 1.00 98.75 178 GLY A O 1
ATOM 1253 N N . GLY A 1 179 ? 0.791 0.628 -4.712 1.00 98.88 179 GLY A N 1
ATOM 1254 C CA . GLY A 1 179 ? 2.130 1.199 -4.779 1.00 98.88 179 GLY A CA 1
ATOM 1255 C C . GLY A 1 179 ? 2.445 1.776 -6.161 1.00 98.88 179 GLY A C 1
ATOM 1256 O O . GLY A 1 179 ? 1.842 1.393 -7.169 1.00 98.88 179 GLY A O 1
ATOM 1257 N N . GLY A 1 180 ? 3.369 2.734 -6.204 1.00 98.81 180 GLY A N 1
ATOM 1258 C CA . GLY A 1 180 ? 3.810 3.367 -7.450 1.00 98.81 180 GLY A CA 1
ATOM 1259 C C . GLY A 1 180 ? 4.850 2.545 -8.219 1.00 98.81 180 GLY A C 1
ATOM 1260 O O . GLY A 1 180 ? 5.534 1.699 -7.646 1.00 98.81 180 GLY A O 1
ATOM 1261 N N . GLY A 1 181 ? 4.983 2.789 -9.522 1.00 98.56 181 GLY A N 1
ATOM 1262 C CA . GLY A 1 181 ? 6.039 2.212 -10.359 1.00 98.56 181 GLY A CA 1
ATOM 1263 C C . GLY A 1 181 ? 7.444 2.695 -9.971 1.00 98.56 181 GLY A C 1
ATOM 1264 O O . GLY A 1 181 ? 7.615 3.783 -9.410 1.00 98.56 181 GLY A O 1
ATOM 1265 N N . GLY A 1 182 ? 8.458 1.879 -10.257 1.00 97.94 182 GLY A N 1
ATOM 1266 C CA . GLY A 1 182 ? 9.860 2.202 -9.995 1.00 97.94 182 GLY A CA 1
ATOM 1267 C C . GLY A 1 182 ? 10.379 3.330 -10.888 1.00 97.94 182 GLY A C 1
ATOM 1268 O O . GLY A 1 182 ? 10.009 3.430 -12.058 1.00 97.94 182 GLY A O 1
ATOM 1269 N N . GLY A 1 183 ? 11.257 4.174 -10.347 1.00 94.81 183 GLY A N 1
ATOM 1270 C CA . GLY A 1 183 ? 11.939 5.213 -11.111 1.00 94.81 183 GLY A CA 1
ATOM 1271 C C . GLY A 1 183 ? 12.806 4.636 -12.231 1.00 94.81 183 GLY A C 1
ATOM 1272 O O . GLY A 1 183 ? 13.306 3.513 -12.148 1.00 94.81 183 GLY A O 1
ATOM 1273 N N . ALA A 1 184 ? 13.010 5.428 -13.278 1.00 91.06 184 ALA A N 1
ATOM 1274 C CA . ALA A 1 184 ? 13.978 5.138 -14.325 1.00 91.06 184 ALA A CA 1
ATOM 1275 C C . ALA A 1 184 ? 14.573 6.439 -14.863 1.00 91.06 184 ALA A C 1
ATOM 1277 O O . ALA A 1 184 ? 13.891 7.464 -14.958 1.00 91.06 184 ALA A O 1
ATOM 1278 N N . ILE A 1 185 ? 15.843 6.381 -15.239 1.00 88.19 185 ILE A N 1
ATOM 1279 C CA . ILE A 1 185 ? 16.542 7.447 -15.946 1.00 88.19 185 ILE A CA 1
ATOM 1280 C C . ILE A 1 185 ? 17.365 6.836 -17.073 1.00 88.19 185 ILE A C 1
ATOM 1282 O O . ILE A 1 185 ? 17.996 5.788 -16.903 1.00 88.19 185 ILE A O 1
ATOM 1286 N N . PHE A 1 186 ? 17.327 7.502 -18.223 1.00 83.12 186 PHE A N 1
ATOM 1287 C CA . PHE A 1 186 ? 18.172 7.184 -19.359 1.00 83.12 186 PHE A CA 1
ATOM 1288 C C . PHE A 1 186 ? 18.678 8.471 -20.018 1.00 83.12 186 PHE A C 1
ATOM 1290 O O . PHE A 1 186 ? 17.894 9.378 -20.299 1.00 83.12 186 PHE A O 1
ATOM 1297 N N . GLN A 1 187 ? 19.980 8.543 -20.312 1.00 75.69 187 GLN A N 1
ATOM 1298 C CA . GLN A 1 187 ? 20.622 9.754 -20.843 1.00 75.69 187 GLN A CA 1
ATOM 1299 C C . GLN A 1 187 ? 19.971 10.283 -22.135 1.00 75.69 187 GLN A C 1
ATOM 1301 O O . GLN A 1 187 ? 19.856 11.493 -22.300 1.00 75.69 187 GLN A O 1
ATOM 1306 N N . GLY A 1 188 ? 19.534 9.398 -23.038 1.00 71.50 188 GLY A N 1
ATOM 1307 C CA . GLY A 1 188 ? 18.954 9.785 -24.331 1.00 71.50 188 GLY A CA 1
ATOM 1308 C C . GLY A 1 188 ? 17.433 9.992 -24.347 1.00 71.50 188 GLY A C 1
ATOM 1309 O O . GLY A 1 188 ? 16.933 10.580 -25.299 1.00 71.50 188 GLY A O 1
ATOM 1310 N N . TYR A 1 189 ? 16.695 9.538 -23.325 1.00 70.00 189 TYR A N 1
ATOM 1311 C CA . TYR A 1 189 ? 15.226 9.688 -23.224 1.00 70.00 189 TYR A CA 1
ATOM 1312 C C . TYR A 1 189 ? 14.813 10.660 -22.106 1.00 70.00 189 TYR A C 1
ATOM 1314 O O . TYR A 1 189 ? 13.659 11.079 -22.039 1.00 70.00 189 TYR A O 1
ATOM 1322 N N . GLY A 1 190 ? 15.755 11.062 -21.246 1.00 70.38 190 GLY A N 1
ATOM 1323 C CA . GLY A 1 190 ? 15.524 11.976 -20.133 1.00 70.38 190 GLY A CA 1
ATOM 1324 C C . GLY A 1 190 ? 14.952 11.301 -18.885 1.00 70.38 190 GLY A C 1
ATOM 1325 O O . GLY A 1 190 ? 15.122 10.102 -18.654 1.00 70.38 190 GLY A O 1
ATOM 1326 N N . ILE A 1 191 ? 14.303 12.110 -18.041 1.00 69.88 191 ILE A N 1
ATOM 1327 C CA . ILE A 1 191 ? 13.633 11.646 -16.821 1.00 69.88 191 ILE A CA 1
ATOM 1328 C C . ILE A 1 191 ? 12.291 11.029 -17.221 1.00 69.88 191 ILE A C 1
ATOM 1330 O O . ILE A 1 191 ? 11.455 11.688 -17.840 1.00 69.88 191 ILE A O 1
ATOM 1334 N N . ASN A 1 192 ? 12.092 9.762 -16.866 1.00 81.25 192 ASN A N 1
ATOM 1335 C CA . ASN A 1 192 ? 10.835 9.063 -17.100 1.00 81.25 192 ASN A CA 1
ATOM 1336 C C . ASN A 1 192 ? 9.846 9.310 -15.959 1.00 81.25 192 ASN A C 1
ATOM 1338 O O . ASN A 1 192 ? 10.247 9.518 -14.813 1.00 81.25 192 ASN A O 1
ATOM 1342 N N . TYR A 1 193 ? 8.554 9.228 -16.270 1.00 88.88 193 TYR A N 1
ATOM 1343 C CA . TYR A 1 193 ? 7.470 9.371 -15.303 1.00 88.88 193 TYR A CA 1
ATOM 1344 C C . TYR A 1 193 ? 6.871 7.996 -15.017 1.00 88.88 193 TYR A C 1
ATOM 1346 O O . TYR A 1 193 ? 6.057 7.510 -15.804 1.00 88.88 193 TYR A O 1
ATOM 1354 N N . PRO A 1 194 ? 7.273 7.318 -13.933 1.00 95.12 194 PRO A N 1
ATOM 1355 C CA . PRO A 1 194 ? 6.583 6.107 -13.522 1.00 95.12 194 PRO A CA 1
ATOM 1356 C C . PRO A 1 194 ? 5.135 6.404 -13.110 1.00 95.12 194 PRO A C 1
ATOM 1358 O O . PRO A 1 194 ? 4.799 7.492 -12.636 1.00 95.12 194 PRO A O 1
ATOM 1361 N N . GLY A 1 195 ? 4.273 5.407 -13.269 1.00 98.00 195 GLY A N 1
ATOM 1362 C CA . GLY A 1 195 ? 2.861 5.478 -12.936 1.00 98.00 195 GLY A CA 1
ATOM 1363 C C . GLY A 1 195 ? 2.608 5.448 -11.430 1.00 98.00 195 GLY A C 1
ATOM 1364 O O . GLY A 1 195 ? 3.115 4.580 -10.719 1.00 98.00 195 GLY A O 1
ATOM 1365 N N . VAL A 1 196 ? 1.798 6.383 -10.930 1.00 98.75 196 VAL A N 1
ATOM 1366 C CA . VAL A 1 196 ? 1.404 6.441 -9.511 1.00 98.75 196 VAL A CA 1
ATOM 1367 C C . VAL A 1 196 ? 0.524 5.265 -9.097 1.00 98.75 196 VAL A C 1
ATOM 1369 O O . VAL A 1 196 ? -0.227 4.723 -9.904 1.00 98.75 196 VAL A O 1
ATOM 1372 N N . GLY A 1 197 ? 0.595 4.876 -7.826 1.00 98.56 197 GLY A N 1
ATOM 1373 C CA . GLY A 1 197 ? -0.257 3.827 -7.270 1.00 98.56 197 GLY A CA 1
ATOM 1374 C C . GLY A 1 197 ? -1.635 4.329 -6.831 1.00 98.56 197 GLY A C 1
ATOM 1375 O O . GLY A 1 197 ? -1.841 5.522 -6.607 1.00 98.56 197 GLY A O 1
ATOM 1376 N N . GLY A 1 198 ? -2.573 3.405 -6.633 1.00 97.44 198 GLY A N 1
ATOM 1377 C CA . GLY A 1 198 ? -3.910 3.662 -6.091 1.00 97.44 198 GLY A CA 1
ATOM 1378 C C . GLY A 1 198 ? -4.912 4.197 -7.111 1.00 97.44 198 GLY A C 1
ATOM 1379 O O . GLY A 1 198 ? -4.691 4.120 -8.311 1.00 97.44 198 GLY A O 1
ATOM 1380 N N . GLY A 1 199 ? -6.053 4.697 -6.625 1.00 98.12 199 GLY A N 1
ATOM 1381 C CA . GLY A 1 199 ? -7.217 4.978 -7.474 1.00 98.12 199 GLY A CA 1
ATOM 1382 C C . GLY A 1 199 ? -7.912 3.703 -7.978 1.00 98.12 199 GLY A C 1
ATOM 1383 O O . GLY A 1 199 ? -7.539 2.591 -7.607 1.00 98.12 199 GLY A O 1
ATOM 1384 N N . ILE A 1 200 ? -8.938 3.862 -8.824 1.00 97.88 200 ILE A N 1
ATOM 1385 C CA . ILE A 1 200 ? -9.602 2.727 -9.505 1.00 97.88 200 ILE A CA 1
ATOM 1386 C C . ILE A 1 200 ? -8.680 2.035 -10.521 1.00 97.88 200 ILE A C 1
ATOM 1388 O O . ILE A 1 200 ? -8.887 0.877 -10.871 1.00 97.88 200 ILE A O 1
ATOM 1392 N N . ALA A 1 201 ? -7.665 2.754 -10.989 1.00 98.44 201 ALA A N 1
ATOM 1393 C CA . ALA A 1 201 ? -6.590 2.249 -11.813 1.00 98.44 201 ALA A CA 1
ATOM 1394 C C . ALA A 1 201 ? -5.309 2.988 -11.429 1.00 98.44 201 ALA A C 1
ATOM 1396 O O . ALA A 1 201 ? -5.356 4.190 -11.152 1.00 98.44 201 ALA A O 1
ATOM 1397 N N . GLY A 1 202 ? -4.187 2.272 -11.429 1.00 98.44 202 GLY A N 1
ATOM 1398 C CA . GLY A 1 202 ? -2.879 2.897 -11.293 1.00 98.44 202 GLY A CA 1
ATOM 1399 C C . GLY A 1 202 ? -2.553 3.768 -12.507 1.00 98.44 202 GLY A C 1
ATOM 1400 O O . GLY A 1 202 ? -3.138 3.624 -13.582 1.00 98.44 202 GLY A O 1
ATOM 1401 N N . GLY A 1 203 ? -1.599 4.678 -12.346 1.00 98.38 203 GLY A N 1
ATOM 1402 C CA . GLY A 1 203 ? -1.085 5.477 -13.451 1.00 98.38 203 GLY A CA 1
ATOM 1403 C C . GLY A 1 203 ? -0.309 4.619 -14.449 1.00 98.38 203 GLY A C 1
ATOM 1404 O O . GLY A 1 203 ? 0.360 3.656 -14.068 1.00 98.38 203 GLY A O 1
ATOM 1405 N N . ASN A 1 204 ? -0.360 5.000 -15.722 1.00 97.69 204 ASN A N 1
ATOM 1406 C CA . ASN A 1 204 ? 0.550 4.471 -16.735 1.00 97.69 204 ASN A CA 1
ATOM 1407 C C . ASN A 1 204 ? 1.932 5.111 -16.569 1.00 97.69 204 ASN A C 1
ATOM 1409 O O . ASN A 1 204 ? 2.037 6.268 -16.156 1.00 97.69 204 ASN A O 1
ATOM 1413 N N . GLY A 1 205 ? 2.978 4.367 -16.910 1.00 94.81 205 GLY A N 1
ATOM 1414 C CA . GLY A 1 205 ? 4.308 4.923 -17.093 1.00 94.81 205 GLY A CA 1
ATOM 1415 C C . GLY A 1 205 ? 4.389 5.764 -18.367 1.00 94.81 205 GLY A C 1
ATOM 1416 O O . GLY A 1 205 ? 3.614 5.585 -19.308 1.00 94.81 205 GLY A O 1
ATOM 1417 N N . GLY A 1 206 ? 5.353 6.674 -18.408 1.00 90.06 206 GLY A N 1
ATOM 1418 C CA . GLY A 1 206 ? 5.626 7.518 -19.562 1.00 90.06 206 GLY A CA 1
ATOM 1419 C C . GLY A 1 206 ? 7.066 8.016 -19.595 1.00 90.06 206 GLY A C 1
ATOM 1420 O O . GLY A 1 206 ? 7.852 7.794 -18.672 1.00 90.06 206 GLY A O 1
ATOM 1421 N N . THR A 1 207 ? 7.399 8.724 -20.669 1.00 83.88 207 THR A N 1
ATOM 1422 C CA . THR A 1 207 ? 8.692 9.382 -20.875 1.00 83.88 207 THR A CA 1
ATOM 1423 C C . THR A 1 207 ? 8.463 10.819 -21.346 1.00 83.88 207 THR A C 1
ATOM 1425 O O . THR A 1 207 ? 7.485 11.088 -22.042 1.00 83.88 207 THR A O 1
ATOM 1428 N N . ALA A 1 208 ? 9.310 11.755 -20.907 1.00 70.88 208 ALA A N 1
ATOM 1429 C CA . ALA A 1 208 ? 9.132 13.186 -21.167 1.00 70.88 208 ALA A CA 1
ATOM 1430 C C . ALA A 1 208 ? 9.703 13.627 -22.521 1.00 70.88 208 ALA A C 1
ATOM 1432 O O . ALA A 1 208 ? 9.080 14.402 -23.239 1.00 70.88 208 ALA A O 1
ATOM 1433 N N . ASN A 1 209 ? 10.911 13.151 -22.848 1.00 70.06 209 ASN A N 1
ATOM 1434 C CA . ASN A 1 209 ? 11.748 13.743 -23.898 1.00 70.06 209 ASN A CA 1
ATOM 1435 C C . ASN A 1 209 ? 11.946 12.820 -25.105 1.00 70.06 209 ASN A C 1
ATOM 1437 O O . ASN A 1 209 ? 12.702 13.149 -26.017 1.00 70.06 209 ASN A O 1
ATOM 1441 N N . TYR A 1 210 ? 11.274 11.672 -25.120 1.00 72.31 210 TYR A N 1
ATOM 1442 C CA . TYR A 1 210 ? 11.308 10.731 -26.226 1.00 72.31 210 TYR A CA 1
ATOM 1443 C C . TYR A 1 210 ? 9.875 10.498 -26.719 1.00 72.31 210 TYR A C 1
ATOM 1445 O O . TYR A 1 210 ? 9.033 10.097 -25.918 1.00 72.31 210 TYR A O 1
ATOM 1453 N N . PRO A 1 211 ? 9.554 10.752 -28.002 1.00 70.00 211 PRO A N 1
ATOM 1454 C CA . PRO A 1 211 ? 8.228 10.492 -28.559 1.00 70.00 211 PRO A CA 1
ATOM 1455 C C . PRO A 1 211 ? 8.025 8.978 -28.745 1.00 70.00 211 PRO A C 1
ATOM 1457 O O . PRO A 1 211 ? 7.946 8.469 -29.861 1.00 70.00 211 PRO A O 1
ATOM 1460 N N . ALA A 1 212 ? 7.994 8.242 -27.634 1.00 74.81 212 ALA A N 1
ATOM 1461 C CA . ALA A 1 212 ? 7.719 6.818 -27.609 1.00 74.81 212 ALA A CA 1
ATOM 1462 C C . ALA A 1 212 ? 6.218 6.558 -27.785 1.00 74.81 212 ALA A C 1
ATOM 1464 O O . ALA A 1 212 ? 5.394 7.242 -27.166 1.00 74.81 212 ALA A O 1
ATOM 1465 N N . PRO A 1 213 ? 5.847 5.504 -28.529 1.00 82.69 213 PRO A N 1
ATOM 1466 C CA . PRO A 1 213 ? 4.536 4.889 -28.394 1.00 82.69 213 PRO A CA 1
ATOM 1467 C C . PRO A 1 213 ? 4.246 4.565 -26.925 1.00 82.69 213 PRO A C 1
ATOM 1469 O O . PRO A 1 213 ? 5.112 4.068 -26.204 1.00 82.69 213 PRO A O 1
ATOM 1472 N N . SER A 1 214 ? 3.011 4.802 -26.480 1.00 80.44 214 SER A N 1
ATOM 1473 C CA . SER A 1 214 ? 2.602 4.526 -25.089 1.00 80.44 214 SER A CA 1
ATOM 1474 C C . SER A 1 214 ? 2.855 3.073 -24.654 1.00 80.44 214 SER A C 1
ATOM 1476 O O . SER A 1 214 ? 3.142 2.814 -23.490 1.00 80.44 214 SER A O 1
ATOM 1478 N N . GLU A 1 215 ? 2.847 2.148 -25.614 1.00 89.06 215 GLU A N 1
ATOM 1479 C CA . GLU A 1 215 ? 3.112 0.715 -25.462 1.00 89.06 215 GLU A CA 1
ATOM 1480 C C . GLU A 1 215 ? 4.531 0.385 -24.985 1.00 89.06 215 GL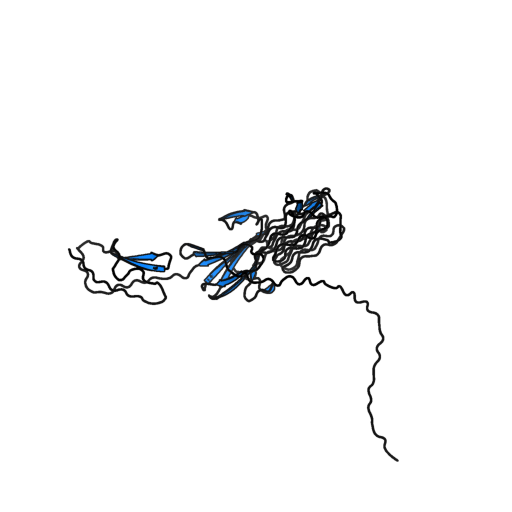U A C 1
ATOM 1482 O O . GLU A 1 215 ? 4.794 -0.736 -24.555 1.00 89.06 215 GLU A O 1
ATOM 1487 N N . TYR A 1 216 ? 5.466 1.333 -25.065 1.00 92.12 216 TYR A N 1
ATOM 1488 C CA . TYR A 1 216 ? 6.845 1.145 -24.612 1.00 92.12 216 TYR A CA 1
ATOM 1489 C C . TYR A 1 216 ? 6.944 1.175 -23.082 1.00 92.12 216 TYR A C 1
ATOM 1491 O O . TYR A 1 216 ? 7.818 0.529 -22.496 1.00 92.12 216 TYR A O 1
ATOM 1499 N N . SER A 1 217 ? 6.021 1.888 -22.439 1.00 94.50 217 SER A N 1
ATOM 1500 C CA . SER A 1 217 ? 5.910 1.994 -20.988 1.00 94.50 217 SER A CA 1
ATOM 1501 C C . SER A 1 217 ? 4.973 0.932 -20.416 1.00 94.50 217 SER A C 1
ATOM 1503 O O . SER A 1 217 ? 4.126 0.372 -21.110 1.00 94.50 217 SER A O 1
ATOM 1505 N N . GLY A 1 218 ? 5.120 0.653 -19.123 1.00 97.19 218 GLY A N 1
ATOM 1506 C CA . GLY A 1 218 ? 4.178 -0.199 -18.403 1.00 97.19 218 GLY A CA 1
ATOM 1507 C C . GLY A 1 218 ? 2.852 0.523 -18.154 1.00 97.19 218 GLY A C 1
ATOM 1508 O O . GLY A 1 218 ? 2.836 1.697 -17.782 1.00 97.19 218 GLY A O 1
ATOM 1509 N N . PHE A 1 219 ? 1.734 -0.179 -18.307 1.00 98.31 219 PHE A N 1
ATOM 1510 C CA . PHE A 1 219 ? 0.404 0.350 -17.994 1.00 98.31 219 PHE A CA 1
ATOM 1511 C C . PHE A 1 219 ? 0.053 0.154 -16.519 1.00 98.31 219 PHE A C 1
ATOM 1513 O O . PHE A 1 219 ? 0.572 -0.744 -15.855 1.00 98.31 219 PHE A O 1
ATOM 1520 N N . GLY A 1 220 ? -0.843 0.985 -15.998 1.00 98.62 220 GLY A N 1
ATOM 1521 C CA . GLY A 1 220 ? -1.380 0.832 -14.654 1.00 98.62 220 GLY A CA 1
ATOM 1522 C C . GLY A 1 220 ? -2.283 -0.396 -14.523 1.00 98.62 220 GLY A C 1
ATOM 1523 O O . GLY A 1 220 ? -2.956 -0.801 -15.472 1.00 98.62 220 GLY A O 1
ATOM 1524 N N . GLY A 1 221 ? -2.302 -0.998 -13.335 1.00 98.69 221 GLY A N 1
ATOM 1525 C CA . GLY A 1 221 ? -3.280 -2.033 -12.995 1.00 98.69 221 GLY A CA 1
ATOM 1526 C C . GLY A 1 221 ? -4.692 -1.454 -12.911 1.00 98.69 221 GLY A C 1
ATOM 1527 O O . GLY A 1 221 ? -4.865 -0.289 -12.560 1.00 98.69 221 GLY A O 1
ATOM 1528 N N . THR A 1 222 ? -5.705 -2.263 -13.210 1.00 98.62 222 THR A N 1
ATOM 1529 C CA . THR A 1 222 ? -7.132 -1.885 -13.163 1.00 98.62 222 THR A CA 1
ATOM 1530 C C . THR A 1 222 ? -7.859 -2.623 -12.033 1.00 98.62 222 THR A C 1
ATOM 1532 O O . THR A 1 222 ? -7.223 -3.260 -11.195 1.00 98.62 222 THR A O 1
ATOM 1535 N N . GLN A 1 223 ? -9.194 -2.581 -11.997 1.00 98.06 223 GLN A N 1
ATOM 1536 C CA . GLN A 1 223 ? -9.976 -3.405 -11.065 1.00 98.06 223 GLN A CA 1
ATOM 1537 C C . GLN A 1 223 ? -10.158 -4.858 -11.505 1.00 98.06 223 GLN A C 1
ATOM 1539 O O . GLN A 1 223 ? -10.570 -5.682 -10.692 1.00 98.06 223 GLN A O 1
ATOM 1544 N N . SER A 1 224 ? -9.847 -5.198 -12.755 1.00 97.56 224 SER A N 1
ATOM 1545 C CA . SER A 1 224 ? -10.109 -6.533 -13.310 1.00 97.56 224 SER A CA 1
ATOM 1546 C C . SER A 1 224 ? -8.886 -7.216 -13.915 1.00 97.56 224 SER A C 1
ATOM 1548 O O . SER A 1 224 ? -8.935 -8.418 -14.160 1.00 97.56 224 SER A O 1
ATOM 1550 N N . ALA A 1 225 ? -7.798 -6.484 -14.152 1.00 98.62 225 ALA A N 1
ATOM 1551 C CA . ALA A 1 225 ? -6.581 -7.017 -14.747 1.00 98.62 225 ALA A CA 1
ATOM 1552 C C . ALA A 1 225 ? -5.347 -6.200 -14.354 1.00 98.62 225 ALA A C 1
ATOM 1554 O O . ALA A 1 225 ? -5.428 -4.994 -14.092 1.00 98.62 225 ALA A O 1
ATOM 1555 N N . GLY A 1 226 ? -4.192 -6.866 -14.366 1.00 98.69 226 GLY A N 1
ATOM 1556 C CA . GLY A 1 226 ? -2.897 -6.210 -14.243 1.00 98.69 226 GLY A CA 1
ATOM 1557 C C . GLY A 1 226 ? -2.572 -5.360 -15.464 1.00 98.69 226 GLY A C 1
ATOM 1558 O O . GLY A 1 226 ? -3.056 -5.612 -16.568 1.00 98.69 226 GLY A O 1
ATOM 1559 N N . GLY A 1 227 ? -1.746 -4.341 -15.252 1.00 98.62 227 GLY A N 1
ATOM 1560 C CA . GLY A 1 227 ? -1.297 -3.473 -16.328 1.00 98.62 227 GLY A CA 1
ATOM 1561 C C . GLY A 1 227 ? -0.397 -4.228 -17.301 1.00 98.62 227 GLY A C 1
ATOM 1562 O O . GLY A 1 227 ? 0.458 -5.011 -16.882 1.00 98.62 227 GLY A O 1
ATOM 1563 N N . ALA A 1 228 ? -0.579 -4.001 -18.600 1.00 98.38 228 ALA A N 1
ATOM 1564 C CA . ALA A 1 228 ? 0.289 -4.576 -19.620 1.00 98.38 228 ALA A CA 1
ATOM 1565 C C . ALA A 1 228 ? 1.744 -4.105 -19.438 1.00 98.38 228 ALA A C 1
ATOM 1567 O O . ALA A 1 228 ? 1.995 -2.944 -19.111 1.00 98.38 228 ALA A O 1
ATOM 1568 N N . GLY A 1 229 ? 2.698 -5.016 -19.639 1.00 97.69 229 GLY A N 1
ATOM 1569 C CA . GLY A 1 229 ? 4.121 -4.685 -19.634 1.00 97.69 229 GLY A CA 1
ATOM 1570 C C . GLY A 1 229 ? 4.522 -3.913 -20.891 1.00 97.69 229 GLY A C 1
ATOM 1571 O O . GLY A 1 229 ? 4.001 -4.177 -21.978 1.00 97.69 229 GLY A O 1
ATOM 1572 N N . GLY A 1 230 ? 5.456 -2.979 -20.732 1.00 95.75 230 GLY A N 1
ATOM 1573 C CA . GLY A 1 230 ? 5.993 -2.182 -21.828 1.00 95.75 230 GLY A CA 1
ATOM 1574 C C . GLY A 1 230 ? 6.827 -3.000 -22.818 1.00 95.75 230 GLY A C 1
ATOM 1575 O O . GLY A 1 230 ? 7.416 -4.027 -22.471 1.00 95.75 230 GLY A O 1
ATOM 1576 N N . ARG A 1 231 ? 6.881 -2.538 -24.068 1.00 92.88 231 ARG A N 1
ATOM 1577 C CA . ARG A 1 231 ? 7.568 -3.194 -25.189 1.00 92.88 231 ARG A CA 1
ATOM 1578 C C . ARG A 1 231 ? 8.491 -2.214 -25.902 1.00 92.88 231 ARG A C 1
ATOM 1580 O O . ARG A 1 231 ? 8.130 -1.660 -26.930 1.00 92.88 231 ARG A O 1
ATOM 1587 N N . ASN A 1 232 ? 9.689 -2.014 -25.363 1.00 90.38 232 ASN A N 1
ATOM 1588 C CA . ASN A 1 232 ? 10.742 -1.260 -26.046 1.00 90.38 232 ASN A CA 1
ATOM 1589 C C . ASN A 1 232 ? 12.007 -2.107 -26.112 1.00 90.38 232 ASN A C 1
ATOM 1591 O O . ASN A 1 232 ? 12.630 -2.341 -25.076 1.00 90.38 232 ASN A O 1
ATOM 1595 N N . GLY A 1 233 ? 12.327 -2.622 -27.302 1.00 86.06 233 GLY A N 1
ATOM 1596 C CA . GLY A 1 233 ? 13.426 -3.562 -27.556 1.00 86.06 233 GLY A CA 1
ATOM 1597 C C . GLY A 1 233 ? 13.260 -4.957 -26.931 1.00 86.06 233 GLY A C 1
ATOM 1598 O O . GLY A 1 233 ? 13.686 -5.938 -27.529 1.00 86.06 233 GLY A O 1
ATOM 1599 N N . ALA A 1 234 ? 12.561 -5.053 -25.798 1.00 88.19 234 ALA A N 1
ATOM 1600 C CA . ALA A 1 234 ? 12.181 -6.281 -25.113 1.00 88.19 234 ALA A CA 1
ATOM 1601 C C . ALA A 1 234 ? 10.829 -6.138 -24.405 1.00 88.19 234 ALA A C 1
ATOM 1603 O O . ALA A 1 234 ? 10.436 -5.036 -24.003 1.00 88.19 234 ALA A O 1
ATOM 1604 N N . GLN A 1 235 ? 10.142 -7.264 -24.209 1.00 93.06 235 GLN A N 1
ATOM 1605 C CA . GLN A 1 235 ? 8.842 -7.313 -23.545 1.00 93.06 235 GLN A CA 1
ATOM 1606 C C . GLN A 1 235 ? 8.991 -7.439 -22.025 1.00 93.06 235 GLN A C 1
ATOM 1608 O O . GLN A 1 235 ? 9.499 -8.438 -21.519 1.00 93.06 235 GLN A O 1
ATOM 1613 N N . ALA A 1 236 ? 8.478 -6.449 -21.297 1.00 96.38 236 ALA A N 1
ATOM 1614 C CA . ALA A 1 236 ? 8.334 -6.518 -19.851 1.00 96.38 236 ALA A CA 1
ATOM 1615 C C . ALA A 1 236 ? 7.120 -7.368 -19.460 1.00 96.38 236 ALA A C 1
ATOM 1617 O O . ALA A 1 236 ? 6.198 -7.590 -20.254 1.00 96.38 236 ALA A O 1
ATOM 1618 N N . LEU A 1 237 ? 7.084 -7.820 -18.207 1.00 98.12 237 LEU A N 1
ATOM 1619 C CA . LEU A 1 237 ? 5.955 -8.598 -17.711 1.00 98.12 237 LEU A CA 1
ATOM 1620 C C . LEU A 1 237 ? 4.772 -7.689 -17.368 1.00 98.12 237 LEU A C 1
ATOM 1622 O O . LEU A 1 237 ? 4.935 -6.579 -16.853 1.00 98.12 237 LEU A O 1
ATOM 1626 N N . ALA A 1 238 ? 3.568 -8.193 -17.625 1.00 98.44 238 ALA A N 1
ATOM 1627 C CA . ALA A 1 238 ? 2.350 -7.586 -17.113 1.00 98.44 238 ALA A CA 1
ATOM 1628 C C . ALA A 1 238 ? 2.266 -7.748 -15.588 1.00 98.44 238 ALA A C 1
ATOM 1630 O O . ALA A 1 238 ? 2.822 -8.689 -15.014 1.00 98.44 238 ALA A O 1
ATOM 1631 N N . GLY A 1 239 ? 1.543 -6.840 -14.938 1.00 98.62 239 GLY A N 1
ATOM 1632 C CA . GLY A 1 239 ? 1.110 -7.049 -13.564 1.00 98.62 239 GLY A CA 1
ATOM 1633 C C . GLY A 1 239 ? 0.105 -8.199 -13.465 1.00 98.62 239 GLY A C 1
ATOM 1634 O O . GLY A 1 239 ? -0.479 -8.651 -14.450 1.00 98.62 239 GLY A O 1
ATOM 1635 N N . SER A 1 240 ? -0.127 -8.664 -12.248 1.00 98.69 240 SER A N 1
ATOM 1636 C CA . SER A 1 240 ? -1.112 -9.692 -11.915 1.00 98.69 240 SER A CA 1
ATOM 1637 C C . SER A 1 240 ? -1.814 -9.339 -10.603 1.00 98.69 240 SER A C 1
ATOM 1639 O O . SER A 1 240 ? -1.574 -8.274 -10.022 1.00 98.69 240 SER A O 1
ATOM 1641 N N . LEU A 1 241 ? -2.730 -10.195 -10.146 1.00 98.62 241 LEU A N 1
ATOM 1642 C CA . LEU A 1 241 ? -3.438 -9.969 -8.891 1.00 98.62 241 LEU A CA 1
ATOM 1643 C C . LEU A 1 241 ? -2.412 -9.899 -7.755 1.00 98.62 241 LEU A C 1
ATOM 1645 O O . LEU A 1 241 ? -1.672 -10.847 -7.509 1.00 98.62 241 LEU A O 1
ATOM 1649 N N . GLY A 1 242 ? -2.358 -8.761 -7.072 1.00 98.00 242 GLY A N 1
ATOM 1650 C CA . GLY A 1 242 ? -1.451 -8.541 -5.955 1.00 98.00 242 GLY A CA 1
ATOM 1651 C C . GLY A 1 242 ? 0.019 -8.333 -6.284 1.00 98.00 242 GLY A C 1
ATOM 1652 O O . GLY A 1 242 ? 0.771 -8.113 -5.341 1.00 98.00 242 GLY A O 1
ATOM 1653 N N . SER A 1 243 ? 0.431 -8.355 -7.554 1.00 98.56 243 SER A N 1
ATOM 1654 C CA . SER A 1 243 ? 1.846 -8.258 -7.922 1.00 98.56 243 SER A CA 1
ATOM 1655 C C . SER A 1 243 ? 2.078 -7.399 -9.163 1.00 98.56 243 SER A C 1
ATOM 1657 O O . SER A 1 243 ? 1.381 -7.536 -10.168 1.00 98.56 243 SER A O 1
ATOM 1659 N N . GLY A 1 244 ? 3.065 -6.511 -9.092 1.00 98.75 244 GLY A N 1
ATOM 1660 C CA . GLY A 1 244 ? 3.553 -5.702 -10.197 1.00 98.75 244 GLY A CA 1
ATOM 1661 C C . GLY A 1 244 ? 4.410 -6.509 -11.171 1.00 98.75 244 GLY A C 1
ATOM 1662 O O . GLY A 1 244 ? 5.088 -7.471 -10.809 1.00 98.75 244 GLY A O 1
ATOM 1663 N N . GLY A 1 245 ? 4.386 -6.100 -12.434 1.00 98.56 245 GLY A N 1
ATOM 1664 C CA . GLY A 1 245 ? 5.176 -6.697 -13.497 1.00 98.56 245 GLY A CA 1
ATOM 1665 C C . GLY A 1 245 ? 6.661 -6.374 -13.353 1.00 98.56 245 GLY A C 1
ATOM 1666 O O . GLY A 1 245 ? 7.052 -5.253 -13.024 1.00 98.56 245 GLY A O 1
ATOM 1667 N N . ARG A 1 246 ? 7.509 -7.363 -13.625 1.00 97.88 246 ARG A N 1
ATOM 1668 C CA . ARG A 1 246 ? 8.961 -7.183 -13.738 1.00 97.88 246 ARG A CA 1
ATOM 1669 C C . ARG A 1 246 ? 9.300 -6.392 -15.008 1.00 97.88 246 ARG A C 1
ATOM 1671 O O . ARG A 1 246 ? 8.710 -6.651 -16.058 1.00 97.88 246 ARG A O 1
ATOM 1678 N N . GLY A 1 247 ? 10.253 -5.465 -14.918 1.00 95.25 247 GLY A N 1
ATOM 1679 C CA . GLY A 1 247 ? 10.821 -4.800 -16.097 1.00 95.25 247 GLY A CA 1
ATOM 1680 C C . GLY A 1 247 ? 11.540 -5.787 -17.032 1.00 95.25 247 GLY A C 1
ATOM 1681 O O . GLY A 1 247 ? 11.924 -6.875 -16.608 1.00 95.25 247 GLY A O 1
ATOM 1682 N N . SER A 1 248 ? 11.721 -5.444 -18.306 1.00 90.44 248 SER A N 1
ATOM 1683 C CA . SER A 1 248 ? 12.387 -6.330 -19.276 1.00 90.44 248 SER A CA 1
ATOM 1684 C C . SER A 1 248 ? 13.796 -6.753 -18.828 1.00 90.44 248 SER A C 1
ATOM 1686 O O . SER A 1 248 ? 14.555 -5.932 -18.316 1.00 90.44 248 SER A O 1
ATOM 1688 N N . ASN A 1 249 ? 14.162 -8.022 -19.042 1.00 73.31 249 ASN A N 1
ATOM 1689 C CA . ASN A 1 249 ? 15.362 -8.646 -18.470 1.00 73.31 249 ASN A CA 1
ATOM 1690 C C . ASN A 1 249 ? 16.350 -9.193 -19.511 1.00 73.31 249 ASN A C 1
ATOM 1692 O O . ASN A 1 249 ? 16.701 -10.370 -19.474 1.00 73.31 249 ASN A O 1
ATOM 1696 N N . ASP A 1 250 ? 16.849 -8.330 -20.389 1.00 72.00 250 ASP A N 1
ATOM 1697 C CA . ASP A 1 250 ? 17.630 -8.765 -21.558 1.00 72.00 250 ASP A CA 1
ATOM 1698 C C . ASP A 1 250 ? 19.080 -8.283 -21.551 1.00 72.00 250 ASP A C 1
ATOM 1700 O O . ASP A 1 250 ? 19.744 -8.251 -22.585 1.00 72.00 250 ASP A O 1
ATOM 1704 N N . ASN A 1 251 ? 19.605 -7.937 -20.369 1.00 67.88 251 ASN A N 1
ATOM 1705 C CA . ASN A 1 251 ? 20.988 -7.487 -20.228 1.00 67.88 251 ASN A CA 1
ATOM 1706 C C . ASN A 1 251 ? 21.241 -6.332 -21.229 1.00 67.88 251 ASN A C 1
ATOM 1708 O O . ASN A 1 251 ? 22.107 -6.404 -22.094 1.00 67.88 251 ASN A O 1
ATOM 1712 N N . SER A 1 252 ? 20.389 -5.311 -21.201 1.00 81.56 252 SER A N 1
ATOM 1713 C CA . SER A 1 252 ? 20.460 -4.167 -22.112 1.00 81.56 252 SER A CA 1
ATOM 1714 C C . SER A 1 252 ? 21.335 -3.063 -21.522 1.00 81.56 252 SER A C 1
ATOM 1716 O O . SER A 1 252 ? 21.551 -3.006 -20.311 1.00 81.56 252 SER A O 1
ATOM 1718 N N . ASP A 1 253 ? 21.818 -2.148 -22.360 1.00 84.50 253 ASP A N 1
ATOM 1719 C CA . ASP A 1 253 ? 22.445 -0.905 -21.893 1.00 84.50 253 ASP A CA 1
ATOM 1720 C C . ASP A 1 253 ? 21.449 -0.010 -21.141 1.00 84.50 253 ASP A C 1
ATOM 1722 O O . ASP A 1 253 ? 21.845 0.827 -20.328 1.00 84.50 253 ASP A O 1
ATOM 1726 N N . TYR A 1 254 ? 20.154 -0.225 -21.371 1.00 86.62 254 TYR A N 1
ATOM 1727 C CA . TYR A 1 254 ? 19.054 0.503 -20.760 1.00 86.62 254 TYR A CA 1
ATOM 1728 C C . TYR A 1 254 ? 18.519 -0.223 -19.522 1.00 86.62 254 TYR A C 1
ATOM 1730 O O . TYR A 1 254 ? 18.274 -1.429 -19.553 1.00 86.62 254 TYR A O 1
ATOM 1738 N N . GLY A 1 255 ? 18.274 0.526 -18.445 1.00 89.00 255 GLY A N 1
ATOM 1739 C CA . GLY A 1 255 ? 17.560 0.004 -17.280 1.00 89.00 255 GLY A CA 1
ATOM 1740 C C . GLY A 1 255 ? 16.062 -0.176 -17.551 1.00 89.00 255 GLY A C 1
ATOM 1741 O O . GLY A 1 255 ? 15.488 0.517 -18.390 1.00 89.00 255 GLY A O 1
ATOM 1742 N N . SER A 1 256 ? 15.417 -1.072 -16.808 1.00 93.38 256 SER A N 1
ATOM 1743 C CA . SER A 1 256 ? 13.980 -1.361 -16.895 1.00 93.38 256 SER A CA 1
ATOM 1744 C C . SER A 1 256 ? 13.366 -1.344 -15.501 1.00 93.38 256 SER A C 1
ATOM 1746 O O . SER A 1 256 ? 13.787 -2.100 -14.628 1.00 93.38 256 SER A O 1
ATOM 1748 N N . SER A 1 257 ? 12.377 -0.483 -15.262 1.00 95.81 257 SER A N 1
ATOM 1749 C CA . SER A 1 257 ? 11.740 -0.365 -13.944 1.00 95.81 257 SER A CA 1
ATOM 1750 C C . SER A 1 257 ? 10.635 -1.404 -13.721 1.00 95.81 257 SER A C 1
ATOM 1752 O O . SER A 1 257 ? 9.982 -1.859 -14.664 1.00 95.81 257 SER A O 1
ATOM 1754 N N . GLY A 1 258 ? 10.429 -1.786 -12.459 1.00 98.06 258 GLY A N 1
ATOM 1755 C CA . GLY A 1 258 ? 9.356 -2.693 -12.047 1.00 98.06 258 GLY A CA 1
ATOM 1756 C C . GLY A 1 258 ? 8.043 -1.961 -11.752 1.00 98.06 258 GLY A C 1
ATOM 1757 O O . GLY A 1 258 ? 8.051 -0.862 -11.199 1.00 98.06 258 GLY A O 1
ATOM 1758 N N . GLY A 1 259 ? 6.912 -2.577 -12.099 1.00 98.62 259 GLY A N 1
ATOM 1759 C CA . GLY A 1 259 ? 5.574 -2.035 -11.847 1.00 98.62 259 GLY A CA 1
ATOM 1760 C C . GLY A 1 259 ? 5.177 -2.067 -10.369 1.00 98.62 259 GLY A C 1
ATOM 1761 O O . GLY A 1 259 ? 5.660 -2.893 -9.597 1.00 98.62 259 GLY A O 1
ATOM 1762 N N . GLY A 1 260 ? 4.290 -1.165 -9.954 1.00 98.81 260 GLY A N 1
ATOM 1763 C CA . GLY A 1 260 ? 3.795 -1.094 -8.578 1.00 98.81 260 GLY A CA 1
ATOM 1764 C C . GLY A 1 260 ? 2.820 -2.225 -8.229 1.00 98.81 260 GLY A C 1
ATOM 1765 O O . GLY A 1 260 ? 2.022 -2.653 -9.067 1.00 98.81 260 GLY A O 1
ATOM 1766 N N . GLY A 1 261 ? 2.853 -2.697 -6.983 1.00 98.75 261 GLY A N 1
ATOM 1767 C CA . GLY A 1 261 ? 1.874 -3.644 -6.447 1.00 98.75 261 GLY A CA 1
ATOM 1768 C C . GLY A 1 261 ? 0.509 -2.989 -6.226 1.00 98.75 261 GLY A C 1
ATOM 1769 O O . GLY A 1 261 ? 0.410 -1.784 -6.011 1.00 98.75 261 GLY A O 1
ATOM 1770 N N . GLY A 1 262 ? -0.571 -3.764 -6.246 1.00 98.50 262 GLY A N 1
ATOM 1771 C CA . GLY A 1 262 ? -1.923 -3.232 -6.052 1.00 98.50 262 GLY A CA 1
ATOM 1772 C C . GLY A 1 262 ? -2.952 -4.321 -5.807 1.00 98.50 262 GLY A C 1
ATOM 1773 O O . GLY A 1 262 ? -2.598 -5.454 -5.467 1.00 98.50 262 GLY A O 1
ATOM 1774 N N . TYR A 1 263 ? -4.232 -3.997 -5.997 1.00 98.62 263 TYR A N 1
ATOM 1775 C CA . TYR A 1 263 ? -5.241 -5.039 -6.168 1.00 98.62 263 TYR A CA 1
ATOM 1776 C C . TYR A 1 263 ? -4.902 -5.841 -7.419 1.00 98.62 263 TYR A C 1
ATOM 1778 O O . TYR A 1 263 ? -4.603 -7.028 -7.318 1.00 98.62 263 TYR A O 1
ATOM 1786 N N . TRP A 1 264 ? -4.735 -5.138 -8.537 1.00 98.81 264 TRP A N 1
ATOM 1787 C CA . TRP A 1 264 ? -3.946 -5.595 -9.670 1.00 98.81 264 TRP A CA 1
ATOM 1788 C C . TRP A 1 264 ? -2.707 -4.716 -9.817 1.00 98.81 264 TRP A C 1
ATOM 1790 O O . TRP A 1 264 ? -2.788 -3.488 -9.726 1.00 98.81 264 TRP A O 1
ATOM 1800 N N . GLY A 1 265 ? -1.545 -5.339 -10.000 1.00 98.81 265 GLY A N 1
ATOM 1801 C CA . GLY A 1 265 ? -0.292 -4.609 -10.159 1.00 98.81 265 GLY A CA 1
ATOM 1802 C C . GLY A 1 265 ? -0.173 -3.920 -11.517 1.00 98.81 265 GLY A C 1
ATOM 1803 O O . GLY A 1 265 ? -0.813 -4.314 -12.496 1.00 98.81 265 GLY A O 1
ATOM 1804 N N . GLY A 1 266 ? 0.663 -2.889 -11.575 1.00 98.81 266 GLY A N 1
ATOM 1805 C CA . GLY A 1 266 ? 1.062 -2.244 -12.824 1.00 98.81 266 GLY A CA 1
ATOM 1806 C C . GLY A 1 266 ? 2.054 -3.097 -13.611 1.00 98.81 266 GLY A C 1
ATOM 1807 O O . GLY A 1 266 ? 2.728 -3.959 -13.049 1.00 98.81 266 GLY A O 1
ATOM 1808 N N . GLY A 1 267 ? 2.148 -2.868 -14.916 1.00 98.62 267 GLY A N 1
ATOM 1809 C CA . GLY A 1 267 ? 3.114 -3.531 -15.787 1.00 98.62 267 GLY A CA 1
ATOM 1810 C C . GLY A 1 267 ? 4.537 -3.019 -15.576 1.00 98.62 267 GLY A C 1
ATOM 1811 O O . GLY A 1 267 ? 4.752 -1.847 -15.250 1.00 98.62 267 GLY A O 1
ATOM 1812 N N . GLY A 1 268 ? 5.517 -3.895 -15.792 1.00 97.94 268 GLY A N 1
ATOM 1813 C CA . GLY A 1 268 ? 6.922 -3.501 -15.857 1.00 97.94 268 GLY A CA 1
ATOM 1814 C C . GLY A 1 268 ? 7.201 -2.629 -17.081 1.00 97.94 268 GLY A C 1
ATOM 1815 O O . GLY A 1 268 ? 6.439 -2.627 -18.050 1.00 97.94 268 GLY A O 1
ATOM 1816 N N . ALA A 1 269 ? 8.296 -1.878 -17.045 1.00 95.25 269 ALA A N 1
ATOM 1817 C CA . ALA A 1 269 ? 8.698 -1.025 -18.156 1.00 95.25 269 ALA A CA 1
ATOM 1818 C C . ALA A 1 269 ? 9.529 -1.785 -19.190 1.00 95.25 269 ALA A C 1
ATOM 1820 O O . ALA A 1 269 ? 10.368 -2.609 -18.810 1.00 95.25 269 ALA A O 1
ATOM 1821 N N . GLY A 1 270 ? 9.369 -1.425 -20.468 1.00 93.00 270 GLY A N 1
ATOM 1822 C CA . GLY A 1 270 ? 10.376 -1.693 -21.491 1.00 93.00 270 GLY A CA 1
ATOM 1823 C C . GLY A 1 270 ? 11.671 -0.913 -21.231 1.00 93.00 270 GLY A C 1
ATOM 1824 O O . GLY A 1 270 ? 11.754 -0.092 -20.311 1.00 93.00 270 GLY A O 1
ATOM 1825 N N . TRP A 1 271 ? 12.689 -1.148 -22.056 1.00 90.62 271 TRP A N 1
ATOM 1826 C CA . TRP A 1 271 ? 14.008 -0.540 -21.889 1.00 90.62 271 TRP A CA 1
ATOM 1827 C C . TRP A 1 271 ? 13.968 0.989 -21.849 1.00 90.62 271 TRP A C 1
ATOM 1829 O O . TRP A 1 271 ? 13.514 1.636 -22.793 1.00 90.62 271 TRP A O 1
ATOM 1839 N N . GLY A 1 272 ? 14.489 1.570 -20.770 1.00 87.75 272 GLY A N 1
ATOM 1840 C CA . GLY A 1 272 ? 14.606 3.014 -20.590 1.00 87.75 272 GLY A CA 1
ATOM 1841 C C . GLY A 1 272 ? 13.272 3.736 -20.399 1.00 87.75 272 GLY A C 1
ATOM 1842 O O . GLY A 1 272 ? 13.246 4.948 -20.581 1.00 87.75 272 GLY A O 1
ATOM 1843 N N . MET A 1 273 ? 12.191 3.023 -20.056 1.00 92.06 273 MET A N 1
ATOM 1844 C CA . MET A 1 273 ? 10.832 3.572 -19.950 1.00 92.06 273 MET A CA 1
ATOM 1845 C C . MET A 1 273 ? 10.305 3.607 -18.507 1.00 92.06 273 MET A C 1
ATOM 1847 O O . MET A 1 273 ? 10.888 3.033 -17.579 1.00 92.06 273 MET A O 1
ATOM 1851 N N . GLY A 1 274 ? 9.171 4.288 -18.320 1.00 93.44 274 GLY A N 1
ATOM 1852 C CA . GLY A 1 274 ? 8.410 4.279 -17.073 1.00 93.44 274 GLY A CA 1
ATOM 1853 C C . GLY A 1 274 ? 7.561 3.012 -16.924 1.00 93.44 274 GLY A C 1
ATOM 1854 O O . GLY A 1 274 ? 7.004 2.497 -17.893 1.00 93.44 274 GLY A O 1
ATOM 1855 N N . SER A 1 275 ? 7.448 2.504 -15.702 1.00 97.25 275 SER A N 1
ATOM 1856 C CA . SER A 1 275 ? 6.566 1.381 -15.348 1.00 97.25 275 SER A CA 1
ATOM 1857 C C . SER A 1 275 ? 5.204 1.883 -14.866 1.00 97.25 275 SER A C 1
ATOM 1859 O O . SER A 1 275 ? 5.057 3.061 -14.543 1.00 97.25 275 SER A O 1
ATOM 1861 N N . GLY A 1 276 ? 4.199 1.008 -14.814 1.00 98.38 276 GLY A N 1
ATOM 1862 C CA . GLY A 1 276 ? 2.864 1.353 -14.321 1.00 98.38 276 GLY A CA 1
ATOM 1863 C C . GLY A 1 276 ? 2.711 1.186 -12.807 1.00 98.38 276 GLY A C 1
ATOM 1864 O O . GLY A 1 276 ? 3.412 0.390 -12.181 1.00 98.38 276 GLY A O 1
ATOM 1865 N N . GLY A 1 277 ? 1.758 1.903 -12.211 1.00 98.81 277 GLY A N 1
ATOM 1866 C CA . GLY A 1 277 ? 1.374 1.748 -10.803 1.00 98.81 277 GLY A CA 1
ATOM 1867 C C . GLY A 1 277 ? 0.273 0.703 -10.595 1.00 98.81 277 GLY A C 1
ATOM 1868 O O . GLY A 1 277 ? -0.460 0.358 -11.524 1.00 98.81 277 GLY A O 1
ATOM 1869 N N . GLY A 1 278 ? 0.135 0.189 -9.372 1.00 98.81 278 GLY A N 1
ATOM 1870 C CA . GLY A 1 278 ? -0.940 -0.750 -9.031 1.00 98.81 278 GLY A CA 1
ATOM 1871 C C . GLY A 1 278 ? -2.255 -0.051 -8.673 1.00 98.81 278 GLY A C 1
ATOM 1872 O O . GLY A 1 278 ? -2.244 1.064 -8.151 1.00 98.81 278 GLY A O 1
ATOM 1873 N N . SER A 1 279 ? -3.391 -0.712 -8.906 1.00 98.88 279 SER A N 1
ATOM 1874 C CA . SER A 1 279 ? -4.721 -0.209 -8.525 1.00 98.88 279 SER A CA 1
ATOM 1875 C C . SER A 1 279 ? -4.990 -0.319 -7.022 1.00 98.88 279 SER A C 1
ATOM 1877 O O . SER A 1 279 ? -4.380 -1.122 -6.308 1.00 98.88 279 SER A O 1
ATOM 1879 N N . GLY A 1 280 ? -5.925 0.492 -6.525 1.00 98.75 280 GLY A N 1
ATOM 1880 C CA . GLY A 1 280 ? -6.516 0.330 -5.199 1.00 98.75 280 GLY A CA 1
ATOM 1881 C C . GLY A 1 280 ? -7.827 -0.458 -5.240 1.00 98.75 280 GLY A C 1
ATOM 1882 O O . GLY A 1 280 ? -8.450 -0.609 -6.282 1.00 98.75 280 GLY A O 1
ATOM 1883 N N . TYR A 1 281 ? -8.288 -0.942 -4.092 1.00 98.75 281 TYR A N 1
ATOM 1884 C CA . TYR A 1 281 ? -9.522 -1.725 -3.976 1.00 98.75 281 TYR A CA 1
ATOM 1885 C C . TYR A 1 281 ? -10.222 -1.450 -2.651 1.00 98.75 281 TYR A C 1
ATOM 1887 O O . TYR A 1 281 ? -9.564 -1.263 -1.635 1.00 98.75 281 TYR A O 1
ATOM 1895 N N . VAL A 1 282 ? -11.555 -1.430 -2.661 1.00 98.38 282 VAL A N 1
ATOM 1896 C CA . VAL A 1 282 ? -12.401 -1.153 -1.483 1.00 98.38 282 VAL A CA 1
ATOM 1897 C C . VAL A 1 282 ? -13.638 -2.059 -1.428 1.00 98.38 282 VAL A C 1
ATOM 1899 O O . VAL A 1 282 ? -14.587 -1.772 -0.709 1.00 98.38 282 VAL A O 1
ATOM 1902 N N . GLY A 1 283 ? -13.655 -3.174 -2.169 1.00 96.12 283 GLY A N 1
ATOM 1903 C CA . GLY A 1 283 ? -14.852 -4.020 -2.291 1.00 96.12 283 GLY A CA 1
ATOM 1904 C C . GLY A 1 283 ? -15.275 -4.738 -1.002 1.00 96.12 283 GLY A C 1
ATOM 1905 O O . GLY A 1 283 ? -16.377 -5.271 -0.939 1.00 96.12 283 GLY A O 1
ATOM 1906 N N . GLY A 1 284 ? -14.429 -4.752 0.036 1.00 96.38 284 GLY A N 1
ATOM 1907 C CA . GLY A 1 284 ? -14.743 -5.363 1.328 1.00 96.38 284 GLY A CA 1
ATOM 1908 C C . GLY A 1 284 ? -15.115 -4.380 2.441 1.00 96.38 284 GLY A C 1
ATOM 1909 O O . GLY A 1 284 ? -15.287 -4.831 3.577 1.00 96.38 284 GLY A O 1
ATOM 1910 N N . VAL A 1 285 ? -15.219 -3.078 2.154 1.00 98.00 285 VAL A N 1
ATOM 1911 C CA . VAL A 1 285 ? -15.502 -2.005 3.126 1.00 98.00 285 VAL A CA 1
ATOM 1912 C C . VAL A 1 285 ? -16.671 -1.123 2.667 1.00 98.00 285 VAL A C 1
ATOM 1914 O O . VAL A 1 285 ? -17.047 -1.125 1.500 1.00 98.00 285 VAL A O 1
ATOM 1917 N N . LEU A 1 286 ? -17.259 -0.371 3.597 1.00 97.31 286 LEU A N 1
ATOM 1918 C CA . LEU A 1 286 ? -18.325 0.610 3.352 1.00 97.31 286 LEU A CA 1
ATOM 1919 C C . LEU A 1 286 ? -17.767 2.040 3.398 1.00 97.31 286 LEU A C 1
ATOM 1921 O O . LEU A 1 286 ? -16.646 2.241 3.862 1.00 97.31 286 LEU A O 1
ATOM 1925 N N . SER A 1 287 ? -18.546 3.037 2.959 1.00 96.38 287 SER A N 1
ATOM 1926 C CA . SER A 1 287 ? -18.198 4.471 3.075 1.00 96.38 287 SER A CA 1
ATOM 1927 C C . SER A 1 287 ? -16.766 4.773 2.615 1.00 96.38 287 SER A C 1
ATOM 1929 O O . SER A 1 287 ? -15.957 5.341 3.351 1.00 96.38 287 SER A O 1
ATOM 1931 N N . SER A 1 288 ? -16.426 4.273 1.428 1.00 96.94 288 SER A N 1
ATOM 1932 C CA . SER A 1 288 ? -15.042 4.104 1.002 1.00 96.94 288 SER A CA 1
ATOM 1933 C C . SER A 1 288 ? -14.553 5.167 0.027 1.00 96.94 288 SER A C 1
ATOM 1935 O O . SER A 1 288 ? -15.320 5.657 -0.799 1.00 96.94 288 SER A O 1
ATOM 1937 N N . THR A 1 289 ? -13.243 5.403 0.033 1.00 98.19 289 THR A N 1
ATOM 1938 C CA . THR A 1 289 ? -12.555 6.316 -0.887 1.00 98.19 289 THR A CA 1
ATOM 1939 C C . THR A 1 289 ? -11.313 5.647 -1.464 1.00 98.19 289 THR A C 1
ATOM 1941 O O . THR A 1 289 ? -10.588 4.962 -0.743 1.00 98.19 289 THR A O 1
ATOM 1944 N N . LEU A 1 290 ? -11.045 5.894 -2.748 1.00 98.44 290 LEU A N 1
ATOM 1945 C CA . LEU A 1 290 ? -9.788 5.576 -3.425 1.00 98.44 290 LEU A CA 1
ATOM 1946 C C . LEU A 1 290 ? -9.165 6.864 -3.966 1.00 98.44 290 LEU A C 1
ATOM 1948 O O . LEU A 1 290 ? -9.836 7.644 -4.640 1.00 98.44 290 LEU A O 1
ATOM 1952 N N . THR A 1 291 ? -7.877 7.067 -3.713 1.00 98.75 291 THR A N 1
ATOM 1953 C CA . THR A 1 291 ? -7.132 8.251 -4.154 1.00 98.75 291 THR A CA 1
ATOM 1954 C C . THR A 1 291 ? -5.809 7.817 -4.778 1.00 98.75 291 THR A C 1
ATOM 1956 O O . THR A 1 291 ? -5.072 7.017 -4.199 1.00 98.75 291 THR A O 1
ATOM 1959 N N . ALA A 1 292 ? -5.514 8.317 -5.977 1.00 98.62 292 ALA A N 1
ATOM 1960 C CA . ALA A 1 292 ? -4.263 8.033 -6.674 1.00 98.62 292 ALA A CA 1
ATOM 1961 C C . ALA A 1 292 ? -3.082 8.806 -6.059 1.00 98.62 292 ALA A C 1
ATOM 1963 O O . ALA A 1 292 ? -3.261 9.856 -5.441 1.00 98.62 292 ALA A O 1
ATOM 1964 N N . GLY A 1 293 ? -1.863 8.301 -6.248 1.00 98.38 293 GLY A N 1
ATOM 1965 C CA . GLY A 1 293 ? -0.631 8.852 -5.672 1.00 98.38 293 GLY A CA 1
ATOM 1966 C C . GLY A 1 293 ? -0.226 10.243 -6.172 1.00 98.38 293 GLY A C 1
ATOM 1967 O O . GLY A 1 293 ? 0.698 10.833 -5.631 1.00 98.38 293 GLY A O 1
ATOM 1968 N N . ASN A 1 294 ? -0.905 10.796 -7.176 1.00 97.88 294 ASN A N 1
ATOM 1969 C CA . ASN A 1 294 ? -0.718 12.173 -7.647 1.00 97.88 294 ASN A CA 1
ATOM 1970 C C . ASN A 1 294 ? -1.787 13.150 -7.125 1.00 97.88 294 ASN A C 1
ATOM 1972 O O . ASN A 1 294 ? -1.759 14.324 -7.486 1.00 97.88 294 ASN A O 1
ATOM 1976 N N . ALA A 1 295 ? -2.736 12.684 -6.313 1.00 98.38 295 ALA A N 1
ATOM 1977 C CA . ALA A 1 295 ? -3.802 13.504 -5.757 1.00 98.38 295 ALA A CA 1
ATOM 1978 C C . ALA A 1 295 ? -3.576 13.788 -4.265 1.00 98.38 295 ALA A C 1
ATOM 1980 O O . ALA A 1 295 ? -2.883 13.050 -3.558 1.00 98.38 295 ALA A O 1
ATOM 1981 N N . THR A 1 296 ? -4.182 14.873 -3.782 1.00 98.25 296 THR A N 1
ATOM 1982 C CA . THR A 1 296 ? -4.166 15.226 -2.362 1.00 98.25 296 THR A CA 1
ATOM 1983 C C . THR A 1 296 ? -4.914 14.175 -1.542 1.00 98.25 296 THR A C 1
ATOM 1985 O O . THR A 1 296 ? -6.039 13.798 -1.862 1.00 98.25 296 THR A O 1
ATOM 1988 N N . MET A 1 297 ? -4.291 13.718 -0.461 1.00 98.19 297 MET A N 1
ATOM 1989 C CA . MET A 1 297 ? -4.794 12.693 0.450 1.00 98.19 297 MET A CA 1
ATOM 1990 C C . MET A 1 297 ? -4.466 13.052 1.907 1.00 98.19 297 MET A C 1
ATOM 1992 O O . MET A 1 297 ? -3.602 13.900 2.154 1.00 98.19 297 MET A O 1
ATOM 1996 N N . PRO A 1 298 ? -5.123 12.426 2.898 1.00 98.19 298 PRO A N 1
ATOM 1997 C CA . PRO A 1 298 ? -4.785 12.633 4.301 1.00 98.19 298 PRO A CA 1
ATOM 1998 C C . PRO A 1 298 ? -3.336 12.230 4.590 1.00 98.19 298 PRO A C 1
ATOM 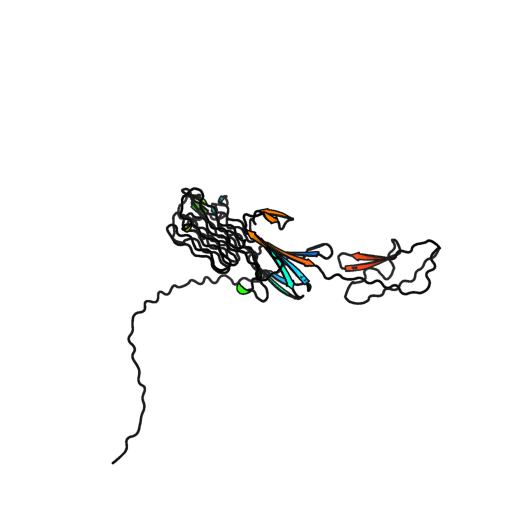2000 O O . PRO A 1 298 ? -2.879 11.180 4.135 1.00 98.19 298 PRO A O 1
ATOM 2003 N N . ASN A 1 299 ? -2.629 13.042 5.371 1.00 96.88 299 ASN A N 1
ATOM 2004 C CA . ASN A 1 299 ? -1.300 12.702 5.866 1.00 96.88 299 ASN A CA 1
ATOM 2005 C C . ASN A 1 299 ? -1.439 11.909 7.184 1.00 96.88 299 ASN A C 1
ATOM 2007 O O . ASN A 1 299 ? -2.131 12.378 8.093 1.00 96.88 299 ASN A O 1
ATOM 2011 N N . PRO A 1 300 ? -0.794 10.734 7.327 1.00 92.06 300 PRO A N 1
ATOM 2012 C CA . PRO A 1 300 ? -0.814 9.955 8.568 1.00 92.06 300 PRO A CA 1
ATOM 2013 C C . PRO A 1 300 ? -0.376 10.736 9.817 1.00 92.06 300 PRO A C 1
ATOM 2015 O O . PRO A 1 300 ? -0.866 10.454 10.911 1.00 92.06 300 PRO A O 1
ATOM 2018 N N . SER A 1 301 ? 0.501 11.729 9.650 1.00 90.88 301 SER A N 1
ATOM 2019 C CA . SER A 1 301 ? 0.995 12.613 10.713 1.00 90.88 301 SER A CA 1
ATOM 2020 C C . SER A 1 301 ? 0.088 13.824 10.987 1.00 90.88 301 SER A C 1
ATOM 2022 O O . SER A 1 301 ? 0.415 14.647 11.837 1.00 90.88 301 SER A O 1
ATOM 2024 N N . GLY A 1 302 ? -1.047 13.943 10.290 1.00 92.38 302 GLY A N 1
ATOM 2025 C CA . GLY A 1 302 ? -1.971 15.077 10.366 1.00 92.38 302 GLY A CA 1
ATOM 2026 C C . GLY A 1 302 ? -1.862 16.025 9.167 1.00 92.38 302 GLY A C 1
ATOM 2027 O O . GLY A 1 302 ? -0.800 16.184 8.572 1.00 92.38 302 GLY A O 1
ATOM 2028 N N . GLY A 1 303 ? -2.982 16.655 8.798 1.00 96.75 303 GLY A N 1
ATOM 2029 C CA . GLY A 1 303 ? -3.079 17.500 7.604 1.00 96.75 303 GLY A CA 1
ATOM 2030 C C . GLY A 1 303 ? -3.220 16.695 6.307 1.00 96.75 303 GLY A C 1
ATOM 2031 O O . GLY A 1 303 ? -3.816 15.614 6.288 1.00 96.75 303 GLY A O 1
ATOM 2032 N N . THR A 1 304 ? -2.686 17.230 5.209 1.00 97.75 304 THR A N 1
ATOM 2033 C CA . THR A 1 304 ? -2.752 16.628 3.868 1.00 97.75 304 THR A CA 1
ATOM 2034 C C . THR A 1 304 ? -1.356 16.415 3.277 1.00 97.75 304 THR A C 1
ATOM 2036 O O . THR A 1 304 ? -0.371 16.992 3.734 1.00 97.75 304 THR A O 1
ATOM 2039 N N . MET A 1 305 ? -1.262 15.537 2.281 1.00 97.44 305 MET A N 1
ATOM 2040 C CA . MET A 1 305 ? -0.071 15.295 1.462 1.00 97.44 305 MET A CA 1
ATOM 2041 C C . MET A 1 305 ? -0.489 14.949 0.028 1.00 97.44 305 MET A C 1
ATOM 2043 O O . MET A 1 305 ? -1.648 14.612 -0.205 1.00 97.44 305 MET A O 1
ATOM 2047 N N . THR A 1 306 ? 0.440 14.985 -0.924 1.00 97.94 306 THR A N 1
ATOM 2048 C CA . THR A 1 306 ? 0.214 14.491 -2.292 1.00 97.94 306 THR A CA 1
ATOM 2049 C C . THR A 1 306 ? 1.024 13.223 -2.485 1.00 97.94 306 THR A C 1
ATOM 2051 O O . THR A 1 306 ? 2.246 13.294 -2.584 1.00 97.94 306 THR A O 1
ATOM 2054 N N . GLY A 1 307 ? 0.344 12.076 -2.513 1.00 97.38 307 GLY A N 1
ATOM 2055 C CA . GLY A 1 307 ? 0.993 10.768 -2.600 1.00 97.38 307 GLY A CA 1
ATOM 2056 C C . GLY A 1 307 ? 1.766 10.366 -1.346 1.00 97.38 307 GLY A C 1
ATOM 2057 O O . GLY A 1 307 ? 2.196 11.196 -0.545 1.00 97.38 307 GLY A O 1
ATOM 2058 N N . ARG A 1 308 ? 1.968 9.059 -1.168 1.00 98.00 308 ARG A N 1
ATOM 2059 C CA . ARG A 1 308 ? 2.827 8.534 -0.104 1.00 98.00 308 ARG A CA 1
ATOM 2060 C C . ARG A 1 308 ? 4.250 8.321 -0.620 1.00 98.00 308 ARG A C 1
ATOM 2062 O O . ARG A 1 308 ? 4.478 7.501 -1.508 1.00 98.00 308 ARG A O 1
ATOM 2069 N N . THR A 1 309 ? 5.193 9.056 -0.032 1.00 97.69 309 THR A N 1
ATOM 2070 C CA . THR A 1 309 ? 6.642 8.810 -0.120 1.00 97.69 309 THR A CA 1
ATOM 2071 C C . THR A 1 309 ? 7.072 7.714 0.860 1.00 97.69 309 THR A C 1
ATOM 2073 O O . THR A 1 309 ? 6.385 7.447 1.838 1.00 97.69 309 THR A O 1
ATOM 2076 N N . GLY A 1 310 ? 8.218 7.085 0.637 1.00 97.94 310 GLY A N 1
ATOM 2077 C CA . GLY A 1 310 ? 8.728 5.943 1.389 1.00 97.94 310 GLY A CA 1
ATOM 2078 C C . GLY A 1 310 ? 7.800 4.727 1.374 1.00 97.94 310 GLY A C 1
ATOM 2079 O O . GLY A 1 310 ? 6.953 4.549 0.493 1.00 97.94 310 GLY A O 1
ATOM 2080 N N . SER A 1 311 ? 7.972 3.878 2.382 1.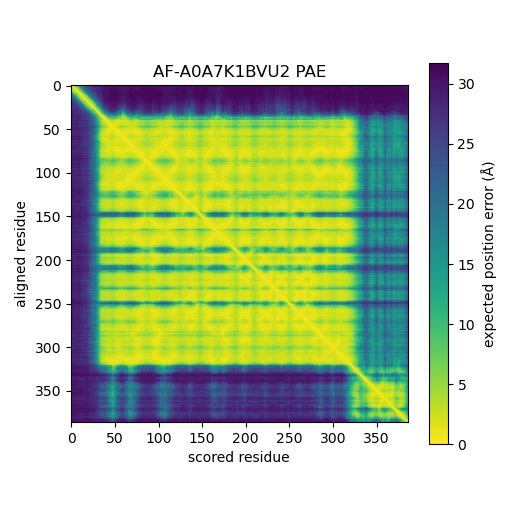00 98.69 311 SER A N 1
ATOM 2081 C CA . SER A 1 311 ? 7.087 2.740 2.609 1.00 98.69 311 SER A CA 1
ATOM 2082 C C . SER A 1 311 ? 5.668 3.184 2.966 1.00 98.69 311 SER A C 1
ATOM 2084 O O . SER A 1 311 ? 5.429 4.287 3.474 1.00 98.69 311 SER A O 1
ATOM 2086 N N . GLY A 1 312 ? 4.718 2.289 2.729 1.00 98.69 312 GLY A N 1
ATOM 2087 C CA . GLY A 1 312 ? 3.327 2.472 3.090 1.00 98.69 312 GLY A CA 1
ATOM 2088 C C . GLY A 1 312 ? 3.112 2.616 4.596 1.00 98.69 312 GLY A C 1
ATOM 2089 O O . GLY A 1 312 ? 4.035 2.582 5.413 1.00 98.69 312 GLY A O 1
ATOM 2090 N N . ILE A 1 313 ? 1.851 2.790 4.963 1.00 98.69 313 ILE A N 1
ATOM 2091 C CA . ILE A 1 313 ? 1.401 2.817 6.354 1.00 98.69 313 ILE A CA 1
ATOM 2092 C C . ILE A 1 313 ? -0.061 2.387 6.391 1.00 98.69 313 ILE A C 1
ATOM 2094 O O . ILE A 1 313 ? -0.793 2.605 5.424 1.00 98.69 313 ILE A O 1
ATOM 2098 N N . ALA A 1 314 ? -0.495 1.780 7.487 1.00 98.81 314 ALA A N 1
ATOM 2099 C CA . ALA A 1 314 ? -1.905 1.523 7.741 1.00 98.81 314 ALA A CA 1
ATOM 2100 C C . ALA A 1 314 ? -2.309 2.134 9.082 1.00 98.81 314 ALA A C 1
ATOM 2102 O O . ALA A 1 314 ? -1.530 2.156 10.031 1.00 98.81 314 ALA A O 1
ATOM 2103 N N . LYS A 1 315 ? -3.536 2.633 9.172 1.00 98.69 315 LYS A N 1
ATOM 2104 C CA . LYS A 1 315 ? -4.125 3.153 10.401 1.00 98.69 315 LYS A CA 1
ATOM 2105 C C . LYS A 1 315 ? -5.521 2.577 10.566 1.00 98.69 315 LYS A C 1
ATOM 2107 O O . LYS A 1 315 ? -6.349 2.662 9.660 1.00 98.69 315 LYS A O 1
ATOM 2112 N N . ILE A 1 316 ? -5.774 2.013 11.738 1.00 98.75 316 ILE A N 1
ATOM 2113 C CA . ILE A 1 316 ? -7.082 1.497 12.134 1.00 98.75 316 ILE A CA 1
ATOM 2114 C C . ILE A 1 316 ? -7.583 2.367 13.278 1.00 98.75 316 ILE A C 1
ATOM 2116 O O . ILE A 1 316 ? -6.897 2.507 14.286 1.00 98.75 316 ILE A O 1
ATOM 2120 N N . SER A 1 317 ? -8.764 2.961 13.125 1.00 98.25 317 SER A N 1
ATOM 2121 C CA . SER A 1 317 ? -9.398 3.796 14.154 1.00 98.25 317 SER A CA 1
ATOM 2122 C C . SER A 1 317 ? -10.771 3.246 14.523 1.00 98.25 317 SER A C 1
ATOM 2124 O O . SER A 1 317 ? -11.467 2.710 13.664 1.00 98.25 317 SER A O 1
ATOM 2126 N N . TYR A 1 318 ? -11.161 3.363 15.788 1.00 97.06 318 TYR A N 1
ATOM 2127 C CA . TYR A 1 318 ? -12.418 2.833 16.317 1.00 97.06 318 TYR A CA 1
ATOM 2128 C C . TYR A 1 318 ? -12.818 3.554 17.603 1.00 97.06 318 TYR A C 1
ATOM 2130 O O . TYR A 1 318 ? -12.011 4.260 18.209 1.00 97.06 318 TYR A O 1
ATOM 2138 N N . SER A 1 319 ? -14.063 3.361 18.026 1.00 92.19 319 SER A N 1
ATOM 2139 C CA . SER A 1 319 ? -14.558 3.896 19.291 1.00 92.19 319 SER A CA 1
ATOM 2140 C C . SER A 1 319 ? -14.749 2.785 20.311 1.00 92.19 319 SER A C 1
ATOM 2142 O O . SER A 1 319 ? -15.279 1.721 19.991 1.00 92.19 319 SER A O 1
ATOM 2144 N N . LEU A 1 320 ? -14.335 3.040 21.547 1.00 85.62 320 LEU A N 1
ATOM 2145 C CA . LEU A 1 320 ? -14.686 2.195 22.677 1.00 85.62 320 LEU A CA 1
ATOM 2146 C C . LEU A 1 320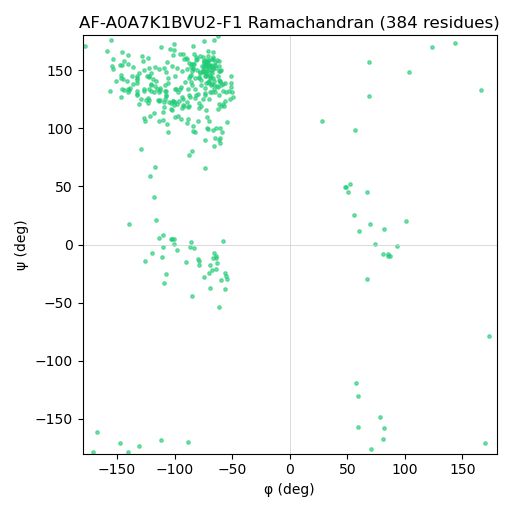 ? -16.187 2.344 22.970 1.00 85.62 320 LEU A C 1
ATOM 2148 O O . LEU A 1 320 ? -16.728 3.449 22.839 1.00 85.62 320 LEU A O 1
ATOM 2152 N N . PRO A 1 321 ? -16.873 1.256 23.362 1.00 77.12 321 PRO A N 1
ATOM 2153 C CA . PRO A 1 321 ? -18.269 1.333 23.761 1.00 77.12 321 PRO A CA 1
ATOM 2154 C C . PRO A 1 321 ? -18.423 2.313 24.929 1.00 77.12 321 PRO A C 1
ATOM 2156 O O . PRO A 1 321 ? -17.609 2.328 25.853 1.00 77.12 321 PRO A O 1
ATOM 2159 N N . ALA A 1 322 ? -19.469 3.140 24.880 1.00 67.25 322 ALA A N 1
ATOM 2160 C CA . ALA A 1 322 ? -19.760 4.086 25.947 1.00 67.25 322 ALA A CA 1
ATOM 2161 C C . ALA A 1 322 ? -20.052 3.328 27.249 1.00 67.25 322 ALA A C 1
ATOM 2163 O O . ALA A 1 322 ? -21.028 2.581 27.348 1.00 67.25 322 ALA A O 1
ATOM 2164 N N . THR A 1 323 ? -19.217 3.528 28.263 1.00 58.78 323 THR A N 1
ATOM 2165 C CA . THR A 1 323 ? -19.500 3.082 29.624 1.00 58.78 323 THR A CA 1
ATOM 2166 C C . THR A 1 323 ? -20.407 4.112 30.288 1.00 58.78 323 THR A C 1
ATOM 2168 O O . THR A 1 323 ? -19.963 5.140 30.794 1.00 58.78 323 THR A O 1
ATOM 2171 N N . ASN A 1 324 ? -21.716 3.860 30.272 1.00 56.16 324 ASN A N 1
ATOM 2172 C CA . ASN A 1 324 ? -22.662 4.686 31.018 1.00 56.16 324 ASN A CA 1
ATOM 2173 C C . ASN A 1 324 ? -22.476 4.433 32.520 1.00 56.16 324 ASN A C 1
ATOM 2175 O O . ASN A 1 324 ? -22.880 3.392 33.039 1.00 56.16 324 ASN A O 1
ATOM 2179 N N . LEU A 1 325 ? -21.882 5.393 33.230 1.00 52.81 325 LEU A N 1
ATOM 2180 C CA . LEU A 1 325 ? -21.854 5.386 34.689 1.00 52.81 325 LEU A CA 1
ATOM 2181 C C . LEU A 1 325 ? -23.200 5.896 35.217 1.00 52.81 325 LEU A C 1
ATOM 2183 O O . LEU A 1 325 ? -23.482 7.090 35.170 1.00 52.81 325 LEU A O 1
ATOM 2187 N N . SER A 1 326 ? -24.027 4.990 35.733 1.00 56.38 326 SER A N 1
ATOM 2188 C CA . SER A 1 326 ? -25.261 5.350 36.441 1.00 56.38 326 SER A CA 1
ATOM 2189 C C . SER A 1 326 ? -24.970 5.455 37.937 1.00 56.38 326 SER A C 1
ATOM 2191 O O . SER A 1 326 ? -24.529 4.483 38.547 1.00 56.38 326 SER A O 1
ATOM 2193 N N . ILE A 1 327 ? -25.202 6.626 38.533 1.00 58.06 327 ILE A N 1
ATOM 2194 C CA . ILE A 1 327 ? -25.015 6.861 39.971 1.00 58.06 327 ILE A CA 1
ATOM 2195 C C . ILE A 1 327 ? -26.392 6.851 40.633 1.00 58.06 327 ILE A C 1
ATOM 2197 O O . ILE A 1 327 ? -27.216 7.721 40.364 1.00 58.06 327 ILE A O 1
ATOM 2201 N N . ALA A 1 328 ? -26.633 5.879 41.511 1.00 60.72 328 ALA A N 1
ATOM 2202 C CA . ALA A 1 328 ? -27.795 5.865 42.393 1.00 60.72 328 ALA A CA 1
ATOM 2203 C C . ALA A 1 328 ? -27.339 6.177 43.824 1.00 60.72 328 ALA A C 1
ATOM 2205 O O . ALA A 1 328 ? -26.413 5.546 44.333 1.00 60.72 328 ALA A O 1
ATOM 2206 N N . ILE A 1 329 ? -27.986 7.149 44.467 1.00 63.78 329 ILE A N 1
ATOM 2207 C CA . ILE A 1 329 ? -27.754 7.496 45.872 1.00 63.78 329 ILE A CA 1
ATOM 2208 C C . ILE A 1 329 ? -28.991 7.057 46.652 1.00 63.78 329 ILE A C 1
ATOM 2210 O O . ILE A 1 329 ? -30.099 7.491 46.346 1.00 63.78 329 ILE A O 1
ATOM 2214 N N . SER A 1 330 ? -28.811 6.203 47.659 1.00 62.06 330 SER A N 1
ATOM 2215 C CA . SER A 1 330 ? -29.884 5.758 48.554 1.00 62.06 330 SER A CA 1
ATOM 2216 C C . SER A 1 330 ? -29.502 6.025 50.010 1.00 62.06 330 SER A C 1
ATOM 2218 O O . SER A 1 330 ? -28.458 5.553 50.460 1.00 62.06 330 SER A O 1
ATOM 2220 N N . GLY A 1 331 ? -30.341 6.753 50.752 1.00 56.62 331 GLY A N 1
ATOM 2221 C CA . GLY A 1 331 ? -30.138 7.057 52.173 1.00 56.62 331 GLY A CA 1
ATOM 2222 C C . GLY A 1 331 ? -31.074 8.168 52.660 1.00 56.62 331 GLY A C 1
ATOM 2223 O O . GLY A 1 331 ? -31.248 9.171 51.974 1.00 56.62 331 GLY A O 1
ATOM 2224 N N . GLY A 1 332 ? -31.718 7.961 53.811 1.00 49.75 332 GLY A N 1
ATOM 2225 C CA . GLY A 1 332 ? -32.694 8.884 54.398 1.00 49.75 332 GLY A CA 1
ATOM 2226 C C . GLY A 1 332 ? -32.059 10.032 55.192 1.00 49.75 332 GLY A C 1
ATOM 2227 O O . GLY A 1 332 ? -31.073 9.827 55.892 1.00 49.75 332 GLY A O 1
ATOM 2228 N N . ALA A 1 333 ? -32.693 11.206 55.083 1.00 47.69 333 ALA A N 1
ATOM 2229 C CA . ALA A 1 333 ? -32.441 12.480 55.771 1.00 47.69 333 ALA A CA 1
ATOM 2230 C C . ALA A 1 333 ? -31.029 13.090 55.629 1.00 47.69 333 ALA A C 1
ATOM 2232 O O . ALA A 1 333 ? -30.108 12.804 56.388 1.00 47.69 333 ALA A O 1
ATOM 2233 N N . THR A 1 334 ? -30.903 14.055 54.714 1.00 54.91 334 THR A N 1
ATOM 2234 C CA . THR A 1 334 ? -29.826 15.055 54.696 1.00 54.91 334 THR A CA 1
ATOM 2235 C C . THR A 1 334 ? -30.268 16.304 55.459 1.00 54.91 334 THR A C 1
ATOM 2237 O O . THR A 1 334 ? -31.218 16.968 55.046 1.00 54.91 334 THR A O 1
ATOM 2240 N N . THR A 1 335 ? -29.578 16.680 56.536 1.00 53.41 335 THR A N 1
ATOM 2241 C CA . THR A 1 335 ? -29.687 18.037 57.092 1.00 53.41 335 THR A CA 1
ATOM 2242 C C . THR A 1 335 ? -28.733 18.944 56.323 1.00 53.41 335 THR A C 1
ATOM 2244 O O . THR A 1 335 ? -27.523 18.897 56.537 1.00 53.41 335 THR A O 1
ATOM 2247 N N . THR A 1 336 ? -29.256 19.743 55.397 1.00 54.72 336 THR A N 1
ATOM 2248 C CA . THR A 1 336 ? -28.494 20.809 54.734 1.00 54.72 336 THR A CA 1
ATOM 2249 C C . THR A 1 336 ? -28.977 22.152 55.259 1.00 54.72 336 THR A C 1
ATOM 2251 O O . THR A 1 336 ? -30.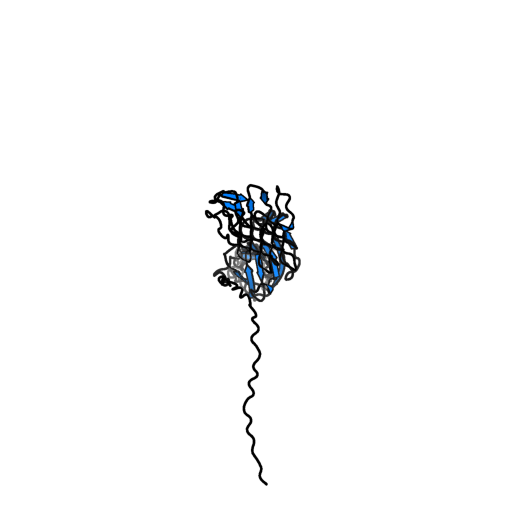158 22.313 55.572 1.00 54.72 336 THR A O 1
ATOM 2254 N N . ASN A 1 337 ? -28.095 23.148 55.322 1.00 54.09 337 ASN A N 1
ATOM 2255 C CA . ASN A 1 337 ? -28.548 24.508 55.586 1.00 54.09 337 ASN A CA 1
ATOM 2256 C C . ASN A 1 337 ? -29.506 24.953 54.469 1.00 54.09 337 ASN A C 1
ATOM 2258 O O . ASN A 1 337 ? -29.308 24.635 53.291 1.00 54.09 337 ASN A O 1
ATOM 2262 N N . LYS A 1 338 ? -30.566 25.677 54.843 1.00 41.88 338 LYS A N 1
ATOM 2263 C CA . LYS A 1 338 ? -31.532 26.236 53.891 1.00 41.88 338 LYS A CA 1
ATOM 2264 C C . LYS A 1 338 ? -30.782 27.126 52.890 1.00 41.88 338 LYS A C 1
ATOM 2266 O O . LYS A 1 338 ? -30.159 28.102 53.291 1.00 41.88 338 LYS A O 1
ATOM 2271 N N . GLY A 1 339 ? -30.839 26.775 51.604 1.00 52.00 339 GLY A N 1
ATOM 2272 C CA . GLY A 1 339 ? -30.149 27.490 50.520 1.00 52.00 339 GLY A CA 1
ATOM 2273 C C . GLY A 1 339 ? -28.759 26.956 50.145 1.00 52.00 339 GLY A C 1
ATOM 2274 O O . GLY A 1 339 ? -28.151 27.485 49.220 1.00 52.00 339 GLY A O 1
ATOM 2275 N N . SER A 1 340 ? -28.244 25.914 50.806 1.00 57.59 340 SER A N 1
ATOM 2276 C CA . SER A 1 340 ? -26.978 25.277 50.415 1.00 57.59 340 SER A CA 1
ATOM 2277 C C . SER A 1 340 ? -27.170 24.214 49.331 1.00 57.59 340 SER A C 1
ATOM 2279 O O . SER A 1 340 ? -28.097 23.410 49.393 1.00 57.59 340 SER A O 1
ATOM 2281 N N . VAL A 1 341 ? -26.248 24.176 48.364 1.00 56.97 341 VAL A N 1
ATOM 2282 C CA . VAL A 1 341 ? -26.153 23.121 47.344 1.00 56.97 341 VAL A CA 1
ATOM 2283 C C . VAL A 1 341 ? -25.038 22.152 47.736 1.00 56.97 341 VAL A C 1
ATOM 2285 O O . VAL A 1 341 ? -23.888 22.560 47.888 1.00 56.97 341 VAL A O 1
ATOM 2288 N N . THR A 1 342 ? -25.353 20.863 47.870 1.00 64.81 342 THR A N 1
ATOM 2289 C CA . THR A 1 342 ? -24.350 19.802 48.050 1.00 64.81 342 THR A CA 1
ATOM 2290 C C . THR A 1 342 ? -24.110 19.106 46.715 1.00 64.81 342 THR A C 1
ATOM 2292 O O . THR A 1 342 ? -24.977 18.394 46.219 1.00 64.81 342 THR A O 1
ATOM 2295 N N . GLN A 1 343 ? -22.932 19.314 46.124 1.00 66.31 343 GLN A N 1
ATOM 2296 C CA . GLN A 1 343 ? -22.536 18.648 44.882 1.00 66.31 343 GLN A CA 1
ATOM 2297 C C . GLN A 1 343 ? -21.736 17.381 45.184 1.00 66.31 343 GLN A C 1
ATOM 2299 O O . GLN A 1 343 ? -20.730 17.441 45.898 1.00 66.31 343 GLN A O 1
ATOM 2304 N N . ILE A 1 344 ? -22.168 16.259 44.606 1.00 74.44 344 ILE A N 1
ATOM 2305 C CA . ILE A 1 344 ? -21.383 15.026 44.538 1.00 74.44 344 ILE A CA 1
ATOM 2306 C C . ILE A 1 344 ? -20.825 14.908 43.123 1.00 74.44 344 ILE A C 1
ATOM 2308 O O . ILE A 1 344 ? -21.584 14.902 42.156 1.00 74.44 344 ILE A O 1
ATOM 2312 N N . ILE A 1 345 ? -19.503 14.827 43.004 1.00 71.56 345 ILE A N 1
ATOM 2313 C CA . ILE A 1 345 ? -18.801 14.735 41.720 1.00 71.56 345 ILE A CA 1
ATOM 2314 C C . ILE A 1 345 ? -18.148 13.359 41.640 1.00 71.56 345 ILE A C 1
ATOM 2316 O O . ILE A 1 345 ? -17.467 12.944 42.575 1.00 71.56 345 ILE A O 1
ATOM 2320 N N . ALA A 1 346 ? -18.333 12.658 40.524 1.00 76.38 346 ALA A N 1
ATOM 2321 C CA . ALA A 1 346 ? -17.585 11.449 40.203 1.00 76.38 346 ALA A CA 1
ATOM 2322 C C . ALA A 1 346 ? -16.585 11.766 39.090 1.00 76.38 346 ALA A C 1
ATOM 2324 O O . ALA A 1 346 ? -16.965 12.294 38.047 1.00 76.38 346 ALA A O 1
ATOM 2325 N N . THR A 1 347 ? -15.312 11.440 39.298 1.00 73.94 347 THR A N 1
ATOM 2326 C CA . THR A 1 347 ? -14.276 11.579 38.267 1.00 73.94 347 THR A CA 1
ATOM 2327 C C . THR A 1 347 ? -13.716 10.215 37.913 1.00 73.94 347 THR A C 1
ATOM 2329 O O . THR A 1 347 ? -13.462 9.413 38.814 1.00 73.94 347 THR A O 1
ATOM 2332 N N . THR A 1 348 ? -13.460 9.992 36.628 1.00 71.62 348 THR A N 1
ATOM 2333 C CA . THR A 1 348 ? -12.791 8.782 36.138 1.00 71.62 348 THR A CA 1
ATOM 2334 C C . THR A 1 348 ? -11.379 9.145 35.692 1.00 71.62 348 THR A C 1
ATOM 2336 O O . THR A 1 348 ? -11.206 10.146 34.996 1.00 71.62 348 THR A O 1
ATOM 2339 N N . ASP A 1 349 ? -10.371 8.383 36.112 1.00 70.25 349 ASP A N 1
ATOM 2340 C CA . ASP A 1 349 ? -8.998 8.566 35.633 1.00 70.25 349 ASP A CA 1
ATOM 2341 C C . ASP A 1 349 ? -8.743 7.837 34.300 1.00 70.25 349 ASP A C 1
ATOM 2343 O O . ASP A 1 349 ? -9.570 7.061 33.821 1.00 70.25 349 ASP A O 1
ATOM 2347 N N . GLY A 1 350 ? -7.582 8.084 33.681 1.00 52.25 350 GLY A N 1
ATOM 2348 C CA . GLY A 1 350 ? -7.204 7.457 32.406 1.00 52.25 350 GLY A CA 1
ATOM 2349 C C . GLY A 1 350 ? -7.034 5.932 32.463 1.00 52.25 350 GLY A C 1
ATOM 2350 O O . GLY A 1 350 ? -6.912 5.303 31.417 1.00 52.25 350 GLY A O 1
ATOM 2351 N N . ALA A 1 351 ? -7.038 5.336 33.661 1.00 60.97 351 ALA A N 1
ATOM 2352 C CA . ALA A 1 351 ? -7.013 3.893 33.880 1.00 60.97 351 ALA A CA 1
ATOM 2353 C C . ALA A 1 351 ? -8.409 3.317 34.201 1.00 60.97 351 ALA A C 1
ATOM 2355 O O . ALA A 1 351 ? -8.529 2.125 34.483 1.00 60.97 351 ALA A O 1
ATOM 2356 N N . GLY A 1 352 ? -9.466 4.136 34.149 1.00 64.56 352 GLY A N 1
ATOM 2357 C CA . GLY A 1 352 ? -10.846 3.709 34.370 1.00 64.56 352 GLY A CA 1
ATOM 2358 C C . GLY A 1 352 ? -11.251 3.606 35.843 1.00 64.56 352 GLY A C 1
ATOM 2359 O O . GLY A 1 352 ? -12.299 3.032 36.141 1.00 64.56 352 GLY A O 1
ATOM 2360 N N . PHE A 1 353 ? -10.473 4.135 36.791 1.00 76.69 353 PHE A N 1
ATOM 2361 C CA . PHE A 1 353 ? -10.885 4.157 38.194 1.00 76.69 353 PHE A CA 1
ATOM 2362 C C . PHE A 1 353 ? -11.766 5.366 38.499 1.00 76.69 353 PHE A C 1
ATOM 2364 O O . PHE A 1 353 ? -11.455 6.492 38.117 1.00 76.69 353 PHE A O 1
ATOM 2371 N N . ILE A 1 354 ? -12.828 5.140 39.269 1.00 80.00 354 ILE A N 1
ATOM 2372 C CA . ILE A 1 354 ? -13.788 6.168 39.676 1.00 80.00 354 ILE A CA 1
ATOM 2373 C C . ILE A 1 354 ? -13.476 6.633 41.101 1.00 80.00 354 ILE A C 1
ATOM 2375 O O . ILE A 1 354 ? -13.259 5.823 42.003 1.00 80.00 354 ILE A O 1
ATOM 2379 N N . THR A 1 355 ? -13.472 7.944 41.330 1.00 82.19 355 THR A N 1
ATOM 2380 C CA . THR A 1 355 ? -13.387 8.545 42.671 1.00 82.19 355 THR A CA 1
ATOM 2381 C C . THR A 1 355 ? -14.534 9.528 42.871 1.00 82.19 355 THR A C 1
ATOM 2383 O O . THR A 1 355 ? -14.792 10.354 41.997 1.00 82.19 355 THR A O 1
ATOM 2386 N N . PHE A 1 356 ? -15.204 9.446 44.022 1.00 83.31 356 PHE A N 1
ATOM 2387 C CA . PHE A 1 356 ? -16.304 10.340 44.387 1.00 83.31 356 PHE A CA 1
ATOM 2388 C C . PHE A 1 356 ? -15.845 11.455 45.331 1.00 83.31 356 PHE A C 1
ATOM 2390 O O . PHE A 1 356 ? -15.011 11.243 46.217 1.00 83.31 356 PHE A O 1
ATOM 2397 N N . TYR A 1 357 ? -16.439 12.633 45.165 1.00 80.06 357 TYR A N 1
ATOM 2398 C CA . TYR A 1 357 ? -16.152 13.847 45.921 1.00 80.06 357 TYR A CA 1
ATOM 2399 C C . TYR A 1 357 ? -17.443 14.486 46.433 1.00 80.06 357 TYR A C 1
ATOM 2401 O O . TYR A 1 357 ? -18.454 14.443 45.741 1.00 80.06 357 TYR A O 1
ATOM 2409 N N . VAL A 1 358 ? -17.388 15.129 47.602 1.00 77.19 358 VAL A N 1
ATOM 2410 C CA . VAL A 1 358 ? -18.369 16.136 48.041 1.00 77.19 358 VAL A CA 1
ATOM 2411 C C . VAL A 1 358 ? -17.666 17.490 48.016 1.00 77.19 358 VAL A C 1
ATOM 2413 O O . VAL A 1 358 ? -16.700 17.706 48.756 1.00 77.19 358 VAL A O 1
ATOM 2416 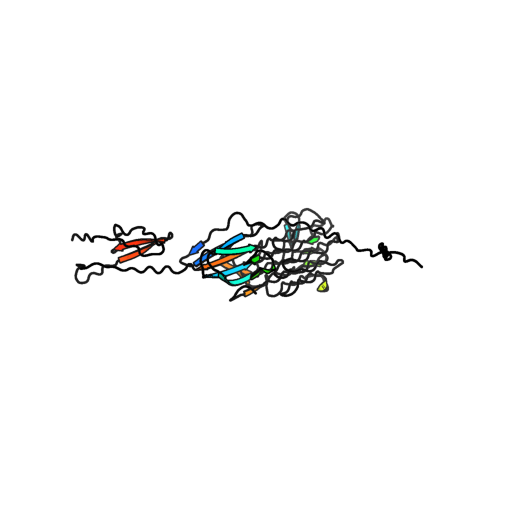N N . GLY A 1 359 ? -18.106 18.391 47.136 1.00 75.75 359 GLY A N 1
ATOM 2417 C CA . GLY A 1 359 ? -17.324 19.586 46.804 1.00 75.75 359 GLY A CA 1
ATOM 2418 C C . GLY A 1 359 ? -15.934 19.195 46.282 1.00 75.75 359 GLY A C 1
ATOM 2419 O O . GLY A 1 359 ? -15.824 18.478 45.294 1.00 75.75 359 GLY A O 1
ATOM 2420 N N . THR A 1 360 ? -14.866 19.620 46.966 1.00 77.06 360 THR A N 1
ATOM 2421 C CA . THR A 1 360 ? -13.468 19.289 46.614 1.00 77.06 360 THR A CA 1
ATOM 2422 C C . THR A 1 360 ? -12.870 18.130 47.423 1.00 77.06 360 THR A C 1
ATOM 2424 O O . THR A 1 360 ? -11.741 17.712 47.160 1.00 77.06 360 THR A O 1
ATOM 2427 N N . LYS A 1 361 ? -13.593 17.582 48.412 1.00 80.94 361 LYS A N 1
ATOM 2428 C CA . LYS A 1 361 ? -13.085 16.523 49.302 1.00 80.94 361 LYS A CA 1
ATOM 2429 C C . LYS A 1 361 ? -13.484 15.137 48.803 1.00 80.94 361 LYS A C 1
ATOM 2431 O O . LYS A 1 361 ? -14.648 14.909 48.492 1.00 80.94 361 LYS A O 1
ATOM 2436 N N . LYS A 1 362 ? -12.531 14.198 48.784 1.00 85.50 362 LYS A N 1
ATOM 2437 C CA . LYS A 1 362 ? -12.776 12.784 48.444 1.00 85.50 362 LYS A CA 1
ATOM 2438 C C . LYS A 1 362 ? -13.664 12.117 49.498 1.00 85.50 362 LYS A C 1
ATOM 2440 O O . LYS A 1 362 ? -13.433 12.292 50.694 1.00 85.50 362 LYS A O 1
ATOM 2445 N N . ILE A 1 363 ? -14.628 11.311 49.062 1.00 82.88 363 ILE A N 1
ATOM 2446 C CA . ILE A 1 363 ? -15.473 10.510 49.952 1.00 82.88 363 ILE A CA 1
ATOM 2447 C C . ILE A 1 363 ? -14.692 9.266 50.391 1.00 82.88 363 ILE A C 1
ATOM 2449 O O . ILE A 1 363 ? -14.324 8.426 49.567 1.00 82.88 363 ILE A O 1
ATOM 2453 N N . ALA A 1 364 ? -14.434 9.138 51.694 1.00 80.50 364 ALA A N 1
ATOM 2454 C CA . ALA A 1 364 ? -13.766 7.967 52.259 1.00 80.50 364 ALA A CA 1
ATOM 2455 C C . ALA A 1 364 ? -14.551 6.680 51.938 1.00 80.50 364 ALA A C 1
ATOM 2457 O O . ALA A 1 364 ? -15.768 6.637 52.099 1.00 80.50 364 ALA A O 1
ATOM 2458 N N . GLY A 1 365 ? -13.854 5.643 51.460 1.00 78.00 365 GLY A N 1
ATOM 2459 C CA . GLY A 1 365 ? -14.467 4.387 51.001 1.00 78.00 365 GLY A CA 1
ATOM 2460 C C . GLY A 1 365 ? -14.943 4.388 49.540 1.00 78.00 365 GLY A C 1
ATOM 2461 O O . GLY A 1 365 ? -15.224 3.321 49.005 1.00 78.00 365 GLY A O 1
ATOM 2462 N N . CYS A 1 366 ? -14.965 5.546 48.869 1.00 84.25 366 CYS A N 1
ATOM 2463 C CA . CYS A 1 366 ? -15.368 5.707 47.466 1.00 84.25 366 CYS A CA 1
ATOM 2464 C C . CYS A 1 366 ? -14.214 6.242 46.587 1.00 84.25 366 CYS A C 1
ATOM 2466 O O . CYS A 1 366 ? -14.405 7.133 45.755 1.00 84.25 366 CYS A O 1
ATOM 2468 N N . ILE A 1 367 ? -12.991 5.749 46.808 1.00 85.19 367 ILE A N 1
ATOM 2469 C CA . ILE A 1 367 ? -11.767 6.214 46.135 1.00 85.19 367 ILE A CA 1
ATOM 2470 C C . ILE A 1 367 ? -11.195 5.085 45.285 1.00 85.19 367 ILE A C 1
ATOM 2472 O O . ILE A 1 367 ? -11.059 3.966 45.774 1.00 85.19 367 ILE A O 1
ATOM 2476 N N . ARG A 1 368 ? -10.819 5.395 44.036 1.00 84.62 368 ARG A N 1
ATOM 2477 C CA . ARG A 1 368 ? -10.256 4.437 43.069 1.00 84.62 368 ARG A CA 1
ATOM 2478 C C . ARG A 1 368 ? -11.077 3.147 42.948 1.00 84.62 368 ARG A C 1
ATOM 2480 O O . ARG A 1 368 ? -10.551 2.038 43.013 1.00 84.62 368 ARG A O 1
ATOM 2487 N N . MET A 1 369 ? -12.381 3.287 42.761 1.00 76.25 369 MET A N 1
ATOM 2488 C CA . MET A 1 369 ? -13.270 2.162 42.499 1.00 76.25 369 MET A CA 1
ATOM 2489 C C . MET A 1 369 ? -13.064 1.663 41.066 1.00 76.25 369 MET A C 1
ATOM 2491 O O . MET A 1 369 ? -13.093 2.452 40.125 1.00 76.25 369 MET A O 1
ATOM 2495 N N . PHE A 1 370 ? -12.843 0.361 40.896 1.00 69.12 370 PHE A N 1
ATOM 2496 C CA . PHE A 1 370 ? -12.612 -0.246 39.582 1.00 69.12 370 PHE A CA 1
ATOM 2497 C C . PHE A 1 370 ? -13.902 -0.238 38.744 1.00 69.12 370 PHE A C 1
ATOM 2499 O O . PHE A 1 370 ? -14.915 -0.781 39.196 1.00 69.12 370 PHE A O 1
ATOM 2506 N N . SER A 1 371 ? -13.876 0.329 37.530 1.00 58.91 371 SER A N 1
ATOM 2507 C CA . SER A 1 371 ? -15.014 0.286 36.597 1.00 58.91 371 SER A CA 1
ATOM 2508 C C . SER A 1 371 ? -14.985 -0.982 35.730 1.00 58.91 371 SER A C 1
ATOM 2510 O O . SER A 1 371 ? -14.609 -0.978 34.566 1.00 58.91 371 SER A O 1
ATOM 2512 N N . ASN A 1 372 ? -15.385 -2.111 36.315 1.00 57.78 372 ASN A N 1
ATOM 2513 C CA . ASN A 1 372 ? -15.740 -3.307 35.541 1.00 57.78 372 ASN A CA 1
ATOM 2514 C C . ASN A 1 372 ? -17.261 -3.432 35.423 1.00 57.78 372 ASN A C 1
ATOM 2516 O O . ASN A 1 372 ? -18.002 -2.765 36.142 1.00 57.78 372 ASN A O 1
ATOM 2520 N N . ILE A 1 373 ? -17.718 -4.323 34.540 1.00 51.00 373 ILE A N 1
ATOM 2521 C CA . ILE A 1 373 ? -19.134 -4.671 34.373 1.00 51.00 373 ILE A CA 1
ATOM 2522 C C . ILE A 1 373 ? -19.748 -5.048 35.738 1.00 51.00 373 ILE A C 1
ATOM 2524 O O . ILE A 1 373 ? -19.240 -5.930 36.435 1.00 51.00 373 ILE A O 1
ATOM 2528 N N . GLY A 1 374 ? -20.845 -4.379 36.109 1.00 53.47 374 GLY A N 1
ATOM 2529 C CA . GLY A 1 374 ? -21.637 -4.652 37.314 1.00 53.47 374 GLY A CA 1
ATOM 2530 C C . GLY A 1 374 ? -21.805 -3.449 38.249 1.00 53.47 374 GLY A C 1
ATOM 2531 O O . GLY A 1 374 ? -21.158 -2.415 38.102 1.00 53.47 374 GLY A O 1
ATOM 2532 N N . THR A 1 375 ? -22.688 -3.585 39.239 1.00 60.03 375 THR A N 1
ATOM 2533 C CA . THR A 1 375 ? -22.906 -2.550 40.259 1.00 60.03 375 THR A CA 1
ATOM 2534 C C . THR A 1 375 ? -21.774 -2.569 41.284 1.00 60.03 375 THR A C 1
ATOM 2536 O O . THR A 1 375 ? -21.329 -3.628 41.744 1.00 60.03 375 THR A O 1
ATOM 2539 N N . ARG A 1 376 ? -21.294 -1.383 41.662 1.00 66.38 376 ARG A N 1
ATOM 2540 C CA . ARG A 1 376 ? -20.399 -1.194 42.803 1.00 66.38 376 ARG A CA 1
ATOM 2541 C C . ARG A 1 376 ? -21.040 -0.215 43.765 1.00 66.38 376 ARG A C 1
ATOM 2543 O O . ARG A 1 376 ? -21.523 0.835 43.356 1.00 66.38 376 ARG A O 1
ATOM 2550 N N . THR A 1 377 ? -21.003 -0.572 45.037 1.00 69.31 377 THR A N 1
ATOM 2551 C CA . THR A 1 377 ? -21.536 0.249 46.116 1.00 69.31 377 THR A CA 1
ATOM 2552 C C . THR A 1 377 ? -20.386 0.606 47.033 1.00 69.31 377 THR A C 1
ATOM 2554 O O . THR A 1 377 ? -19.605 -0.259 47.426 1.00 69.31 377 THR A O 1
ATOM 2557 N N . CYS A 1 378 ? -20.277 1.882 47.364 1.00 73.31 378 CYS A N 1
ATOM 2558 C CA . CYS A 1 378 ? -19.486 2.337 48.488 1.00 73.31 378 CYS A CA 1
ATOM 2559 C C . CYS A 1 378 ? -20.436 3.033 49.458 1.00 73.31 378 CYS A C 1
ATOM 2561 O O . CYS A 1 378 ? -21.379 3.710 49.046 1.00 73.31 378 CYS A O 1
ATOM 2563 N N . SER A 1 379 ? -20.196 2.839 50.746 1.00 70.94 379 SER A N 1
ATOM 2564 C CA . SER A 1 379 ? -20.970 3.478 51.802 1.00 70.94 379 SER A CA 1
ATOM 2565 C C . SER A 1 379 ? -20.060 4.450 52.525 1.00 70.94 379 SER A C 1
ATOM 2567 O O . SER A 1 379 ? -18.936 4.098 52.880 1.00 70.94 379 SER A O 1
ATOM 2569 N N . TRP A 1 380 ? -20.554 5.654 52.785 1.00 68.56 380 TRP A N 1
ATOM 2570 C CA . TRP A 1 380 ? -19.881 6.601 53.662 1.00 68.56 380 TRP A CA 1
ATOM 2571 C C . TRP A 1 380 ? -20.856 7.070 54.736 1.00 68.56 380 TRP A C 1
ATOM 2573 O O . TRP A 1 380 ? -22.065 7.135 54.518 1.00 68.56 380 TRP A O 1
ATOM 2583 N N . LYS A 1 381 ? -20.327 7.404 55.912 1.00 61.91 381 LYS A N 1
ATOM 2584 C CA . LYS A 1 381 ? -21.070 8.172 56.910 1.00 61.91 381 LYS A CA 1
ATOM 2585 C C . LYS A 1 381 ? -20.676 9.629 56.747 1.00 61.91 381 LYS A C 1
ATOM 2587 O O . LYS A 1 381 ? -19.489 9.947 56.806 1.00 61.91 381 LYS A O 1
ATOM 2592 N N . SER A 1 382 ? -21.643 10.515 56.529 1.00 56.38 382 SER A N 1
ATOM 2593 C CA . SER A 1 382 ? -21.374 11.949 56.573 1.00 56.38 382 SER A CA 1
ATOM 2594 C C . SER A 1 382 ? -21.136 12.360 58.024 1.00 56.38 382 SER A C 1
ATOM 2596 O O . SER A 1 382 ? -22.078 12.541 58.789 1.00 56.38 382 SER A O 1
ATOM 2598 N N . THR A 1 383 ? -19.881 12.516 58.424 1.00 54.41 383 THR A N 1
ATOM 2599 C CA . THR A 1 383 ? -19.535 13.279 59.624 1.00 54.41 383 THR A CA 1
ATOM 2600 C C . THR A 1 383 ? -19.436 14.747 59.233 1.00 54.41 383 THR A C 1
ATOM 2602 O O . THR A 1 383 ? -18.351 15.265 58.987 1.00 54.41 383 THR A O 1
ATOM 2605 N N . TYR A 1 384 ? -20.582 15.423 59.127 1.00 43.97 384 TYR A N 1
ATOM 2606 C CA . TYR A 1 384 ? -20.584 16.878 59.253 1.00 43.97 384 TYR A CA 1
ATOM 2607 C C . TYR A 1 384 ? -20.651 17.181 60.751 1.00 43.97 384 TYR A C 1
ATOM 2609 O O . TYR A 1 384 ? -21.711 17.071 61.363 1.00 43.97 384 TYR A O 1
ATOM 2617 N N . GLN A 1 385 ? -19.500 17.458 61.362 1.00 42.53 385 GLN A N 1
ATOM 2618 C CA . GLN A 1 385 ? -19.476 18.246 62.590 1.00 42.53 385 GLN A CA 1
ATOM 2619 C C . GLN A 1 385 ? -19.393 19.711 62.165 1.00 42.53 385 GLN A C 1
ATOM 2621 O O . GLN A 1 385 ? -18.665 20.007 61.217 1.00 42.53 385 GLN A O 1
ATOM 2626 N N . GLY A 1 386 ? -20.235 20.530 62.803 1.00 44.91 386 GLY A N 1
ATOM 2627 C CA . GLY A 1 386 ? -20.528 21.929 62.479 1.00 44.91 386 GLY A CA 1
ATOM 2628 C C . GLY A 1 386 ? -19.335 22.779 62.081 1.00 44.91 386 GLY A C 1
ATOM 2629 O O . GLY A 1 386 ? -18.257 22.599 62.688 1.00 44.91 386 GLY A O 1
#

Foldseek 3Di:
DDDDDDDDDDDDDDDDDDDDPDPPPPPPPPVDPDADADPDAADWDDDAQKIKGKFFADLGKHKDFDQAFDKKKKKKWWEFEAFAAAQQDGDAGGAFWWMKMFIDTDHGGFIKIKHWKAYWAHHNDHDAQDWTGATPFAWAIKGFAHDPDGFQTKIIWIHKIFMAGPDDDLVRTQKIIWTWWIWGGHPQQGGWAAWWIKDQWTGWTFTDRDPDDSQQTKETAHLPEFTAAHDDVFGWATWGQRHWIYFGNDNHNHIKITWIGESTTITTGYGRIHTTIYYIDRNNGHPMDMTTQQDWDADPVGDIDRGDYGIMMMMMMDGHPDDDDDDDDDDDDDDDPVPDDWDWDWDADPQGFIWIDTPNHTFPQRGRHHDDPDDDDGDGDDPPDD

Nearest PDB structures (foldseek):
  7nx1-assembly1_A  TM=5.469E-01  e=1.559E-07  Homo sapiens
  7nx0-assembly1_B  TM=5.350E-01  e=9.377E-07  Homo sapiens
  7nx3-assembly1_A  TM=5.132E-01  e=1.305E-06  Homo sapiens
  7nx3-assembly2_F  TM=5.074E-01  e=1.652E-06  Homo sapiens
  7nwz-assembly1_E  TM=4.385E-01  e=1.576E-06  Homo sapiens

Mean predicted aligned error: 12.08 Å

Sequence (386 aa):
MLAYHADLENVEVKIRLGVLIACLFASSSVLSPSATAVSTNPSQVCVGNSCSVTFPFSGDYYQWSAPVTGTYTFQVWGAQGGNAGYNGTSLSAGALGGFASGQKVLTVGDTVYIYVGGQGEGQASTSFSDFLAGGFNGGGIGQNGKTGTANNRAAGGGGATDIRLVGNALSNRVIVAGGGGGGAIFQGYGINYPGVGGGIAGGNGGTANYPAPSEYSGFGGTQSAGGAGGRNGAQALAGSLGSGGRGSNDNSDYGSSGGGGGYWGGGGAGWGMGSGGGSGYVGGVLSSTLTAGNATMPNPSGGTMTGRTGSGIAKISYSLPATNLSIAISGGATTTNKGSVTQIIATTDGAGFITFYVGTKKIAGCIRMFSNIGTRTCSWKSTYQG

pLDDT: mean 83.64, std 20.15, range [28.56, 98.94]

Radius of gyration: 31.27 Å; Cα contacts (8 Å, |Δi|>4): 1476; chains: 1; bounding box: 62×113×94 Å

Secondary structure (DSSP, 8-state):
-------------------------------PPPP-B-S-PPPPEEETTEEEEEE---SSEEEEE-SSSEEEEEEEEPPPPPPEEETTEEEEPPPPB-EEEEEEEE-TT-EEEEEPPPPPP-TT---SS-EEPPPTTTPPPEE--SSSSTTSEE-PPPPPEEEEESSSSGGGEEEEEPPPPPPEEETTTEEEEPPPPBSSSPPPPEESSS---GGGSPPPP-SSSPPPPPEESEEPPPPBBTBPPPPP-S--SS-BPPPPPSSBPPPPP-TT-PPPPPPPB-TT-EEEEEEBTTSEEE-TTSSEEESB-SS-EEEEEEEPPP---------S-----TT----EEEEE-TTSEEEEEETTEEPTT-SSEE--SS------------